Protein AF-A0A2I0LMP8-F1 (afdb_monomer_lite)

Sequence (421 aa):
MEKFPHLEALLFTAVLETCVEQLAILEHTMPVSYEGKTELSHTGSQELTENIETQKEPDMNSQELMSARQGSREIVTSTALKSSEHKQQLGKTEDLKSARHLSRRAVKHSALSVENLTKIQADRQYASDVITATMKKMQESGTFNSLTEANEREKAKKSKFHDVLIRDEELKTEIKALEKQLRDVKKETETELQNRDDTILCLKDQLREMKAKTNMEICYTKKNTDLQVHQTQKKCSNAEKVLENKIQELKNKIDKEIRVHVEIEHFLRQRYQKVEEKLEQWVDKYENDMDAKDEELHALNAAKTNNLEELKSLAKECQMFENTIISDRAEKDAKRRQVERDTLELKSALKVQSWWRGTMVRRYLGPYQALAKLRQRQLQLPTSGQDVGFASVKTQDDKRRANAIAYSETARVNARSEQKE

Structure (mmCIF, N/CA/C/O backbone):
data_AF-A0A2I0LMP8-F1
#
_entry.id   AF-A0A2I0LMP8-F1
#
loop_
_atom_site.group_PDB
_atom_site.id
_atom_site.type_symbol
_atom_site.label_atom_id
_atom_site.label_alt_id
_atom_site.label_comp_id
_atom_site.label_asym_id
_atom_site.label_entity_id
_atom_site.label_seq_id
_atom_site.pdbx_PDB_ins_code
_atom_site.Cartn_x
_atom_site.Cartn_y
_atom_site.Cartn_z
_atom_site.occupancy
_atom_site.B_iso_or_equiv
_atom_site.auth_seq_id
_atom_site.auth_comp_id
_atom_site.auth_asym_id
_atom_site.auth_atom_id
_atom_site.pdbx_PDB_model_num
ATOM 1 N N . MET A 1 1 ? -79.010 -34.969 103.151 1.00 54.84 1 MET A N 1
ATOM 2 C CA . MET A 1 1 ? -78.552 -34.225 104.340 1.00 54.84 1 MET A CA 1
ATOM 3 C C . MET A 1 1 ? -79.454 -34.585 105.499 1.00 54.84 1 MET A C 1
ATOM 5 O O . MET A 1 1 ? -80.647 -34.772 105.278 1.00 54.84 1 MET A O 1
ATOM 9 N N . GLU A 1 2 ? -78.872 -34.745 106.679 1.00 56.00 2 GLU A N 1
ATOM 10 C CA . GLU A 1 2 ? -79.587 -35.031 107.923 1.00 56.00 2 GLU A CA 1
ATOM 11 C C . GLU A 1 2 ? -80.460 -33.828 108.306 1.00 56.00 2 GLU A C 1
ATOM 13 O O . GLU A 1 2 ? -80.031 -32.681 108.180 1.00 56.00 2 GLU A O 1
ATOM 18 N N . LYS A 1 3 ? -81.713 -34.085 108.698 1.00 70.56 3 LYS A N 1
ATOM 19 C CA . LYS A 1 3 ? -82.612 -33.052 109.223 1.00 70.56 3 LYS A CA 1
ATOM 20 C C . LYS A 1 3 ? -82.247 -32.816 110.679 1.00 70.56 3 LYS A C 1
ATOM 22 O O . LYS A 1 3 ? -82.197 -33.782 111.441 1.00 70.56 3 LYS A O 1
ATOM 27 N N . PHE A 1 4 ? -82.038 -31.563 111.064 1.00 76.06 4 PHE A N 1
ATOM 28 C CA . PHE A 1 4 ? -81.802 -31.259 112.468 1.00 76.06 4 PHE A CA 1
ATOM 29 C C . PHE A 1 4 ? -83.076 -31.524 113.285 1.00 76.06 4 PHE A C 1
ATOM 31 O O . PHE A 1 4 ? -84.181 -31.210 112.823 1.00 76.06 4 PHE A O 1
ATOM 38 N N . PRO A 1 5 ? -82.963 -32.102 114.492 1.00 76.31 5 PRO A N 1
ATOM 39 C CA . PRO A 1 5 ? -84.082 -32.181 115.418 1.00 76.31 5 PRO A CA 1
ATOM 40 C C . PRO A 1 5 ? -84.606 -30.768 115.732 1.00 76.31 5 PRO A C 1
ATOM 42 O O . PRO A 1 5 ? -83.850 -29.801 115.789 1.00 76.31 5 PRO A O 1
ATOM 45 N N . HIS A 1 6 ? -85.921 -30.640 115.929 1.00 68.50 6 HIS A N 1
ATOM 46 C CA . HIS A 1 6 ? -86.624 -29.348 115.981 1.00 68.50 6 HIS A CA 1
ATOM 47 C C . HIS A 1 6 ? -86.045 -28.355 117.009 1.00 68.50 6 HIS A C 1
ATOM 49 O O . HIS A 1 6 ? -85.990 -27.155 116.752 1.00 68.50 6 HIS A O 1
ATOM 55 N N . LEU A 1 7 ? -85.556 -28.863 118.145 1.00 73.88 7 LEU A N 1
ATOM 56 C CA . LEU A 1 7 ? -84.921 -28.055 119.188 1.00 73.88 7 LEU A CA 1
ATOM 57 C C . LEU A 1 7 ? -83.578 -27.456 118.733 1.00 73.88 7 LEU A C 1
ATOM 59 O O . LEU A 1 7 ? -83.299 -26.292 119.001 1.00 73.88 7 LEU A O 1
ATOM 63 N N . GLU A 1 8 ? -82.766 -28.225 118.006 1.00 75.19 8 GLU A N 1
ATOM 64 C CA . GLU A 1 8 ? -81.497 -27.748 117.444 1.00 75.19 8 GLU A CA 1
ATOM 65 C C . GLU A 1 8 ? -81.738 -26.753 116.305 1.00 75.19 8 GLU A C 1
ATOM 67 O O . GLU A 1 8 ? -81.068 -25.726 116.234 1.00 75.19 8 GLU A O 1
ATOM 72 N N . ALA A 1 9 ? -82.751 -26.990 115.465 1.00 75.94 9 ALA A N 1
ATOM 73 C CA . ALA A 1 9 ? -83.143 -26.056 114.411 1.00 75.94 9 ALA A CA 1
ATOM 74 C C . ALA A 1 9 ? -83.564 -24.682 114.973 1.00 75.94 9 ALA A C 1
ATOM 76 O O . ALA A 1 9 ? -83.193 -23.653 114.407 1.00 75.94 9 ALA A O 1
ATOM 77 N N . LEU A 1 10 ? -84.279 -24.646 116.106 1.00 75.62 10 LEU A N 1
ATOM 78 C CA . LEU A 1 10 ? -84.648 -23.406 116.805 1.00 75.62 10 LEU A CA 1
ATOM 79 C C . LEU A 1 10 ? -83.431 -22.680 117.394 1.00 75.62 10 LEU A C 1
ATOM 81 O O . LEU A 1 10 ? -83.311 -21.467 117.234 1.00 75.62 10 LEU A O 1
ATOM 85 N N . LEU A 1 11 ? -82.503 -23.415 118.015 1.00 78.19 11 LEU A N 1
ATOM 86 C CA . LEU A 1 11 ? -81.261 -22.844 118.547 1.00 78.19 11 LEU A CA 1
ATOM 87 C C . LEU A 1 11 ? -80.398 -22.232 117.434 1.00 78.19 11 LEU A C 1
ATOM 89 O O . LEU A 1 11 ? -79.945 -21.097 117.562 1.00 78.19 11 LEU A O 1
ATOM 93 N N . PHE A 1 12 ? -80.217 -22.936 116.313 1.00 81.19 12 PHE A N 1
ATOM 94 C CA . PHE A 1 12 ? -79.481 -22.400 115.165 1.00 81.19 12 PHE A CA 1
ATOM 95 C C . PHE A 1 12 ? -80.200 -21.220 114.509 1.00 81.19 12 PHE A C 1
ATOM 97 O O . PHE A 1 12 ? -79.542 -20.287 114.059 1.00 81.19 12 PHE A O 1
ATOM 104 N N . THR A 1 13 ? -81.533 -21.219 114.489 1.00 81.06 13 THR A N 1
ATOM 105 C CA . THR A 1 13 ? -82.326 -20.091 113.982 1.00 81.06 13 THR A CA 1
ATOM 106 C C . THR A 1 13 ? -82.097 -18.830 114.812 1.00 81.06 13 THR A C 1
ATOM 108 O O . THR A 1 13 ? -81.826 -17.792 114.224 1.00 81.06 13 THR A O 1
ATOM 111 N N . ALA A 1 14 ? -82.117 -18.921 116.146 1.00 80.75 14 ALA A N 1
ATOM 112 C CA . ALA A 1 14 ? -81.856 -17.774 117.024 1.00 80.75 14 ALA A CA 1
ATOM 113 C C . ALA A 1 14 ? -80.439 -17.198 116.828 1.00 80.75 14 ALA A C 1
ATOM 115 O O . ALA A 1 14 ? -80.229 -15.984 116.856 1.00 80.75 14 ALA A O 1
ATOM 116 N N . VAL A 1 15 ? -79.454 -18.066 116.571 1.00 83.75 15 VAL A N 1
ATOM 117 C CA . VAL A 1 15 ? -78.088 -17.639 116.232 1.00 83.75 15 VAL A CA 1
ATOM 118 C C . VAL A 1 15 ? -78.047 -16.947 114.866 1.00 83.75 15 VAL A C 1
ATOM 120 O O . VAL A 1 15 ? -77.429 -15.893 114.741 1.00 83.75 15 VAL A O 1
ATOM 123 N N . LEU A 1 16 ? -78.718 -17.494 113.847 1.00 84.00 16 LEU A N 1
ATOM 124 C CA . LEU A 1 16 ? -78.787 -16.881 112.514 1.00 84.00 16 LEU A CA 1
ATOM 125 C C . LEU A 1 16 ? -79.532 -15.539 112.536 1.00 84.00 16 LEU A C 1
ATOM 127 O O . LEU A 1 16 ? -79.099 -14.611 111.863 1.00 84.00 16 LEU A O 1
ATOM 131 N N . GLU A 1 17 ? -80.589 -15.418 113.337 1.00 83.19 17 GLU A N 1
ATOM 132 C CA . GLU A 1 17 ? -81.332 -14.177 113.581 1.00 83.19 17 GLU A CA 1
ATOM 133 C C . GLU A 1 17 ? -80.418 -13.110 114.193 1.00 83.19 17 GLU A C 1
ATOM 135 O O . GLU A 1 17 ? -80.278 -12.025 113.631 1.00 83.19 17 GLU A O 1
ATOM 140 N N . THR A 1 18 ? -79.650 -13.477 115.226 1.00 83.31 18 THR A N 1
ATOM 141 C CA . THR A 1 18 ? -78.617 -12.603 115.810 1.00 83.31 18 THR A CA 1
ATOM 142 C C . THR A 1 18 ? -77.574 -12.176 114.762 1.00 83.31 18 THR A C 1
ATOM 144 O O . THR A 1 18 ? -77.128 -11.030 114.756 1.00 83.31 18 THR A O 1
ATOM 147 N N . CYS A 1 19 ? -77.178 -13.061 113.837 1.00 82.81 19 CYS A N 1
ATOM 148 C CA . CYS A 1 19 ? -76.243 -12.718 112.757 1.00 82.81 19 CYS A CA 1
ATOM 149 C C . CYS A 1 19 ? -76.843 -11.750 111.722 1.00 82.81 19 CYS A C 1
ATOM 151 O O . CYS A 1 19 ? -76.132 -10.862 111.250 1.00 82.81 19 CYS A O 1
ATOM 153 N N . VAL A 1 20 ? -78.125 -11.892 111.364 1.00 83.81 20 VAL A N 1
ATOM 154 C CA . VAL A 1 20 ? -78.822 -10.942 110.474 1.00 83.81 20 VAL A CA 1
ATOM 155 C C . VAL A 1 20 ? -78.945 -9.579 111.148 1.00 83.81 20 VAL A C 1
ATOM 157 O O . VAL A 1 20 ? -78.647 -8.563 110.521 1.00 83.81 20 VAL A O 1
ATOM 160 N N . GLU A 1 21 ? -79.296 -9.548 112.433 1.00 81.50 21 GLU A N 1
ATOM 161 C CA . GLU A 1 21 ? -79.356 -8.321 113.231 1.00 81.50 21 GLU A CA 1
ATOM 162 C C . GLU A 1 21 ? -77.989 -7.631 113.307 1.00 81.50 21 GLU A C 1
ATOM 164 O O . GLU A 1 21 ? -77.880 -6.427 113.079 1.00 81.50 21 GLU A O 1
ATOM 169 N N . GLN A 1 22 ? -76.914 -8.389 113.532 1.00 81.75 22 GLN A N 1
ATOM 170 C CA . GLN A 1 22 ? -75.547 -7.861 113.518 1.00 81.75 22 GLN A CA 1
ATOM 171 C C . GLN A 1 22 ? -75.132 -7.324 112.141 1.00 81.75 22 GLN A C 1
ATOM 173 O O . GLN A 1 22 ? -74.477 -6.283 112.062 1.00 81.75 22 GLN A O 1
ATOM 178 N N . LEU A 1 23 ? -75.536 -7.975 111.046 1.00 82.12 23 LEU A N 1
ATOM 179 C CA . LEU A 1 23 ? -75.308 -7.461 109.693 1.00 82.12 23 LEU A CA 1
ATOM 180 C C . LEU A 1 23 ? -76.135 -6.199 109.410 1.00 82.12 23 LEU A C 1
ATOM 182 O O . LEU A 1 23 ? -75.635 -5.301 108.731 1.00 82.12 23 LEU A O 1
ATOM 186 N N . ALA A 1 24 ? -77.353 -6.084 109.945 1.00 79.44 24 ALA A N 1
ATOM 187 C CA . ALA A 1 24 ? -78.197 -4.886 109.861 1.00 79.44 24 ALA A CA 1
ATOM 188 C C . ALA A 1 24 ? -77.627 -3.706 110.670 1.00 79.44 24 ALA A C 1
ATOM 190 O O . ALA A 1 24 ? -77.682 -2.555 110.227 1.00 79.44 24 ALA A O 1
ATOM 191 N N . ILE A 1 25 ? -76.990 -3.989 111.809 1.00 80.06 25 ILE A N 1
ATOM 192 C CA . ILE A 1 25 ? -76.208 -3.003 112.569 1.00 80.06 25 ILE A CA 1
ATOM 193 C C . ILE A 1 25 ? -74.981 -2.559 111.760 1.00 80.06 25 ILE A C 1
ATOM 195 O O . ILE A 1 25 ? -74.660 -1.369 111.737 1.00 80.06 25 ILE A O 1
ATOM 199 N N . LEU A 1 26 ? -74.315 -3.481 111.054 1.00 76.56 26 LEU A N 1
ATOM 200 C CA . LEU A 1 26 ? -73.183 -3.157 110.178 1.00 76.56 26 LEU A CA 1
ATOM 201 C C . LEU A 1 26 ? -73.588 -2.221 109.022 1.00 76.56 26 LEU A C 1
ATOM 203 O O . LEU A 1 26 ? -72.817 -1.350 108.637 1.00 76.56 26 LEU A O 1
ATOM 207 N N . GLU A 1 27 ? -74.815 -2.341 108.514 1.00 76.19 27 GLU A N 1
ATOM 208 C CA . GLU A 1 27 ? -75.399 -1.410 107.531 1.00 76.19 27 GLU A CA 1
ATOM 209 C C . GLU A 1 27 ? -75.694 -0.025 108.108 1.00 76.19 27 GLU A C 1
ATOM 211 O O . GLU A 1 27 ? -75.488 0.965 107.419 1.00 76.19 27 GLU A O 1
ATOM 216 N N . HIS A 1 28 ? -76.105 0.065 109.375 1.00 70.75 28 HIS A N 1
ATOM 217 C CA . HIS A 1 28 ? -76.314 1.352 110.050 1.00 70.75 28 HIS A CA 1
ATOM 218 C C . HIS A 1 28 ? -75.008 2.034 110.481 1.00 70.75 28 HIS A C 1
ATOM 22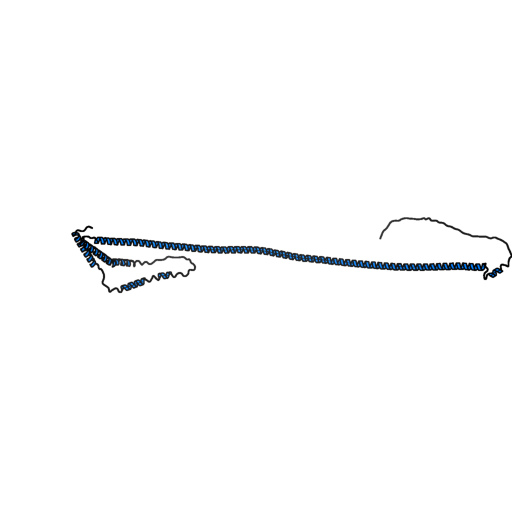0 O O . HIS A 1 28 ? -74.979 3.247 110.681 1.00 70.75 28 HIS A O 1
ATOM 226 N N . THR A 1 29 ? -73.929 1.267 110.655 1.00 66.31 29 THR A N 1
ATOM 227 C CA . THR A 1 29 ? -72.618 1.776 111.090 1.00 66.31 29 THR A CA 1
ATOM 228 C C . THR A 1 29 ? -71.645 2.024 109.935 1.00 66.31 29 THR A C 1
ATOM 230 O O . THR A 1 29 ? -70.679 2.767 110.118 1.00 66.31 29 THR A O 1
ATOM 233 N N . MET A 1 30 ? -71.896 1.481 108.738 1.00 63.59 30 MET A N 1
ATOM 234 C CA . MET A 1 30 ? -71.183 1.873 107.520 1.00 63.59 30 MET A CA 1
ATOM 235 C C . MET A 1 30 ? -71.881 3.054 106.827 1.00 63.59 30 MET A C 1
ATOM 237 O O . MET A 1 30 ? -73.067 2.969 106.521 1.00 63.59 30 MET A O 1
ATOM 241 N N . PRO A 1 31 ? -71.167 4.143 106.493 1.00 56.53 31 PRO A N 1
ATOM 242 C CA . PRO A 1 31 ? -71.737 5.210 105.687 1.00 56.53 31 PRO A CA 1
ATOM 243 C C . PRO A 1 31 ? -71.832 4.748 104.228 1.00 56.53 31 PRO A C 1
ATOM 245 O O . PRO A 1 31 ? -70.848 4.772 103.485 1.00 56.53 31 PRO A O 1
ATOM 248 N N . VAL A 1 32 ? -73.026 4.338 103.804 1.00 50.97 32 VAL A N 1
ATOM 249 C CA . VAL A 1 32 ? -73.389 4.343 102.387 1.00 50.97 32 VAL A CA 1
ATOM 250 C C . VAL A 1 32 ? -73.872 5.757 102.073 1.00 50.97 32 VAL A C 1
ATOM 252 O O . VAL A 1 32 ? -74.892 6.206 102.581 1.00 50.97 32 VAL A O 1
ATOM 255 N N . SER A 1 33 ? -73.074 6.441 101.256 1.00 49.16 33 SER A N 1
ATOM 256 C CA . SER A 1 33 ? -73.317 7.760 100.665 1.00 49.16 33 SER A CA 1
ATOM 257 C C . SER A 1 33 ? -73.037 8.977 101.556 1.00 49.16 33 SER A C 1
ATOM 259 O O . SER A 1 33 ? -73.8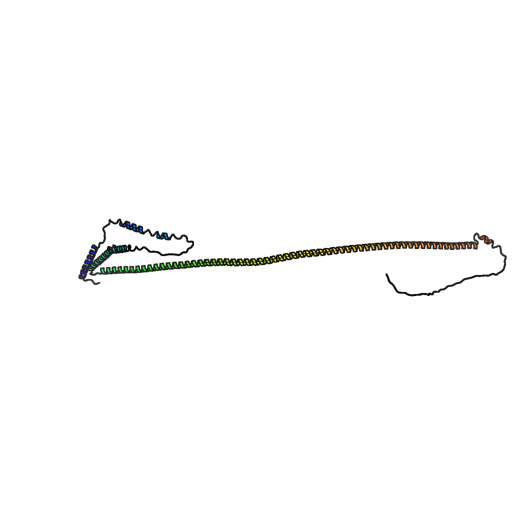25 9.399 102.397 1.00 49.16 33 SER A O 1
ATOM 261 N N . TYR A 1 34 ? -71.924 9.647 101.240 1.00 42.91 34 TYR A N 1
ATOM 262 C CA . TYR A 1 34 ? -71.806 11.102 101.334 1.00 42.91 34 TYR A CA 1
ATOM 263 C C . TYR A 1 34 ? -72.811 11.712 100.335 1.00 42.91 34 TYR A C 1
ATOM 265 O O . TYR A 1 34 ? -72.451 12.132 99.241 1.00 42.91 34 TYR A O 1
ATOM 273 N N . GLU A 1 35 ? -74.095 11.692 100.675 1.00 46.72 35 GLU A N 1
ATOM 274 C CA . GLU A 1 35 ? -75.149 12.384 99.937 1.00 46.72 35 GLU A CA 1
ATOM 275 C C . GLU A 1 35 ? -75.460 13.670 100.700 1.00 46.72 35 GLU A C 1
ATOM 277 O O . GLU A 1 35 ? -76.288 13.712 101.604 1.00 46.72 35 GLU A O 1
ATOM 282 N N . GLY A 1 36 ? -74.673 14.711 100.426 1.00 39.25 36 GLY A N 1
ATOM 283 C CA . GLY A 1 36 ? -74.810 15.978 101.138 1.00 39.25 36 GLY A CA 1
ATOM 284 C C . GLY A 1 36 ? -73.624 16.914 100.975 1.00 39.25 36 GLY A C 1
ATOM 285 O O . GLY A 1 36 ? -72.878 17.116 101.930 1.00 39.25 36 GLY A O 1
ATOM 286 N N . LYS A 1 37 ? -73.459 17.463 99.763 1.00 34.41 37 LYS A N 1
ATOM 287 C CA . LYS A 1 37 ? -73.050 18.855 99.464 1.00 34.41 37 LYS A CA 1
ATOM 288 C C . LYS A 1 37 ? -72.809 19.020 97.959 1.00 34.41 37 LYS A C 1
ATOM 290 O O . LYS A 1 37 ? -71.690 19.174 97.481 1.00 34.41 37 LYS A O 1
ATOM 295 N N . THR A 1 38 ? -73.904 19.018 97.211 1.00 41.00 38 THR A N 1
ATOM 296 C CA . THR A 1 38 ? -74.061 19.950 96.088 1.00 41.00 38 THR A CA 1
ATOM 297 C C . THR A 1 38 ? -73.913 21.362 96.674 1.00 41.00 38 THR A C 1
ATOM 299 O O . THR A 1 38 ? -74.439 21.580 97.761 1.00 41.00 38 THR A O 1
ATOM 302 N N . GLU A 1 39 ? -73.198 22.274 96.000 1.00 37.22 39 GLU A N 1
ATOM 303 C CA . GLU A 1 39 ? -72.828 23.650 96.431 1.00 37.22 39 GLU A CA 1
ATOM 304 C C . GLU A 1 39 ? -71.387 23.839 96.980 1.00 37.22 39 GLU A C 1
ATOM 306 O O . GLU A 1 39 ? -71.210 24.547 97.964 1.00 37.22 39 GLU A O 1
ATOM 311 N N . LEU A 1 40 ? -70.338 23.244 96.371 1.00 42.78 40 LEU A N 1
ATOM 312 C CA . LEU A 1 40 ? -68.983 23.858 96.307 1.00 42.78 40 LEU A CA 1
ATOM 313 C C . LEU A 1 40 ? -68.001 23.122 95.355 1.00 42.78 40 LEU A C 1
ATOM 315 O O . LEU A 1 40 ? -66.960 22.630 95.784 1.00 42.78 40 LEU A O 1
ATOM 319 N N . SER A 1 41 ? -68.284 23.004 94.054 1.00 38.66 41 SER A N 1
ATOM 320 C CA . SER A 1 41 ? -67.293 22.439 93.105 1.00 38.66 41 SER A CA 1
ATOM 321 C C . SER A 1 41 ? -67.390 22.976 91.675 1.00 38.66 41 SER A C 1
ATOM 323 O O . SER A 1 41 ? -67.046 22.285 90.720 1.00 38.66 41 SER A O 1
ATOM 325 N N . HIS A 1 42 ? -67.773 24.245 91.507 1.00 45.81 42 HIS A N 1
ATOM 326 C CA . HIS A 1 42 ? -67.700 24.903 90.196 1.00 45.81 42 HIS A CA 1
ATOM 327 C C . HIS A 1 42 ? -66.293 25.435 89.839 1.00 45.81 42 HIS A C 1
ATOM 329 O O . HIS A 1 42 ? -66.111 25.994 88.763 1.00 45.81 42 HIS A O 1
ATOM 335 N N . THR A 1 43 ? -65.288 25.229 90.702 1.00 46.28 43 THR A N 1
ATOM 336 C CA . THR A 1 43 ? -63.900 25.692 90.481 1.00 46.28 43 THR A CA 1
ATOM 337 C C . THR A 1 43 ? -62.929 24.556 90.128 1.00 46.28 43 THR A C 1
ATOM 339 O O . THR A 1 43 ? -61.992 24.771 89.373 1.00 46.28 43 THR A O 1
ATOM 342 N N . GLY A 1 44 ? -63.166 23.320 90.587 1.00 43.47 44 GLY A N 1
ATOM 343 C CA . GLY A 1 44 ? -62.241 22.195 90.349 1.00 43.47 44 GLY A CA 1
ATOM 344 C C . GLY A 1 44 ? -62.371 21.522 88.976 1.00 43.47 44 GLY A C 1
ATOM 345 O O . GLY A 1 44 ? -61.428 20.895 88.501 1.00 43.47 44 GLY A O 1
ATOM 346 N N . SER A 1 45 ? -63.522 21.658 88.315 1.00 46.50 45 SER A N 1
ATOM 347 C CA . SER A 1 45 ? -63.754 21.057 86.994 1.00 46.50 45 SER A CA 1
ATOM 348 C C . SER A 1 45 ? -63.087 21.848 85.866 1.00 46.50 45 SER A C 1
ATOM 350 O O . SER A 1 45 ? -62.727 21.254 84.856 1.00 46.50 45 SER A O 1
ATOM 352 N N . GLN A 1 46 ? -62.875 23.157 86.053 1.00 48.47 46 GLN A N 1
ATOM 353 C CA . GLN A 1 46 ? -62.275 24.038 85.046 1.00 48.47 46 GLN A CA 1
ATOM 354 C C . GLN A 1 46 ? -60.754 23.832 84.936 1.00 48.47 46 GLN A C 1
ATOM 356 O O . GLN A 1 46 ? -60.233 23.741 83.826 1.00 48.47 46 GLN A O 1
ATOM 361 N N . GLU A 1 47 ? -60.064 23.610 86.062 1.00 46.38 47 GLU A N 1
ATOM 362 C CA . GLU A 1 47 ? -58.624 23.301 86.083 1.00 46.38 47 GLU A CA 1
ATOM 363 C C . GLU A 1 47 ? -58.301 21.888 85.555 1.00 46.38 47 GLU A C 1
ATOM 365 O O . GLU A 1 47 ? -57.214 21.651 85.028 1.00 46.38 47 GLU A O 1
ATOM 370 N N . LEU A 1 48 ? -59.230 20.927 85.653 1.00 50.50 48 LEU A N 1
ATOM 371 C CA . LEU A 1 48 ? -59.021 19.575 85.118 1.00 50.50 48 LEU A CA 1
ATOM 372 C C . LEU A 1 48 ? -59.156 19.535 83.587 1.00 50.50 48 LEU A C 1
ATOM 374 O O . LEU A 1 48 ? -58.397 18.822 82.934 1.00 50.50 48 LEU A O 1
ATOM 378 N N . THR A 1 49 ? -60.061 20.327 83.004 1.00 51.38 49 THR A N 1
ATOM 379 C CA . THR A 1 49 ? -60.144 20.509 81.544 1.00 51.38 49 THR A CA 1
ATOM 380 C C . THR A 1 49 ? -58.935 21.260 80.979 1.00 51.38 49 THR A C 1
ATOM 382 O O . THR A 1 49 ? -58.409 20.852 79.948 1.00 51.38 49 THR A O 1
ATOM 385 N N . GLU A 1 50 ? -58.413 22.267 81.686 1.00 48.19 50 GLU A N 1
ATOM 386 C CA . GLU A 1 50 ? -57.242 23.052 81.251 1.00 48.19 50 GLU A CA 1
ATOM 387 C C . GLU A 1 50 ? -55.924 22.241 81.311 1.00 48.19 50 GLU A C 1
ATOM 389 O O . GLU A 1 50 ? -55.038 22.390 80.465 1.00 48.19 50 GLU A O 1
ATOM 394 N N . ASN A 1 51 ? -55.824 21.281 82.240 1.00 47.62 51 ASN A N 1
ATOM 395 C CA . ASN A 1 51 ? -54.700 20.335 82.315 1.00 47.62 51 ASN A CA 1
ATOM 396 C C . ASN A 1 51 ? -54.769 19.192 81.279 1.00 47.62 51 ASN A C 1
ATOM 398 O O . ASN A 1 51 ? -53.740 18.604 80.948 1.00 47.62 51 ASN A O 1
ATOM 402 N N . ILE A 1 52 ? -55.954 18.867 80.750 1.00 52.69 52 ILE A N 1
ATOM 403 C CA . ILE A 1 52 ? -56.111 17.878 79.666 1.00 52.69 52 ILE A CA 1
ATOM 404 C C . ILE A 1 52 ? -55.834 18.525 78.295 1.00 52.69 52 ILE A C 1
ATOM 406 O O . ILE A 1 52 ? -55.277 17.867 77.414 1.00 52.69 52 ILE A O 1
ATOM 410 N N . GLU A 1 53 ? -56.156 19.813 78.124 1.00 45.75 53 GLU A N 1
ATOM 411 C CA . GLU A 1 53 ? -55.858 20.594 76.912 1.00 45.75 53 GLU A CA 1
ATOM 412 C C . GLU A 1 53 ? -54.340 20.828 76.747 1.00 45.75 53 GLU A C 1
ATOM 414 O O . GLU A 1 53 ? -53.785 20.613 75.670 1.00 45.75 53 GLU A O 1
ATOM 419 N N . THR A 1 54 ? -53.626 21.137 77.837 1.00 50.50 54 THR A N 1
ATOM 420 C CA . THR A 1 54 ? -52.164 21.366 77.833 1.00 50.50 54 THR A CA 1
ATOM 421 C C . THR A 1 54 ? -51.313 20.096 77.681 1.00 50.50 54 THR A C 1
ATOM 423 O O . THR A 1 54 ? -50.099 20.189 77.490 1.00 50.50 54 THR A O 1
ATOM 426 N N . GLN A 1 55 ? -51.917 18.900 77.700 1.00 44.56 55 GLN A N 1
ATOM 427 C CA . GLN A 1 55 ? -51.209 17.626 77.503 1.00 44.56 55 GLN A CA 1
ATOM 428 C C . GLN A 1 55 ? -51.366 17.038 76.086 1.00 44.56 55 GLN A C 1
ATOM 430 O O . GLN A 1 55 ? -50.716 16.041 75.768 1.00 44.56 55 GLN A O 1
ATOM 435 N N . LYS A 1 56 ? -52.173 17.654 75.209 1.00 46.44 56 LYS A N 1
ATOM 436 C CA . LYS A 1 56 ? -52.323 17.240 73.800 1.00 46.44 56 LYS A CA 1
ATOM 437 C C . LYS A 1 56 ? -51.374 17.943 72.818 1.00 46.44 56 LYS A C 1
ATOM 439 O O . LYS A 1 56 ? -51.362 17.575 71.647 1.00 46.44 56 LYS A O 1
ATOM 444 N N . GLU A 1 57 ? -50.562 18.905 73.263 1.00 45.59 57 GLU A N 1
ATOM 445 C CA . GLU A 1 57 ? -49.817 19.796 72.356 1.00 45.59 57 GLU A CA 1
ATOM 446 C C . GLU A 1 57 ? -48.326 19.502 72.029 1.00 45.59 57 GLU A C 1
ATOM 448 O O . GLU A 1 57 ? -47.744 20.314 71.311 1.00 45.59 57 GLU A O 1
ATOM 453 N N . PRO A 1 58 ? -47.663 18.380 72.408 1.00 49.28 58 PRO A N 1
ATOM 454 C CA . PRO A 1 58 ? -46.320 18.098 71.873 1.00 49.28 58 PRO A CA 1
ATOM 455 C C . PRO A 1 58 ? -46.221 16.956 70.842 1.00 49.28 58 PRO A C 1
ATOM 457 O O . PRO A 1 58 ? -45.122 16.716 70.340 1.00 49.28 58 PRO A O 1
ATOM 460 N N . ASP A 1 59 ? -47.307 16.273 70.460 1.00 40.09 59 ASP A N 1
ATOM 461 C CA . ASP A 1 59 ? -47.191 15.120 69.539 1.00 40.09 59 ASP A CA 1
ATOM 462 C C . ASP A 1 59 ? -47.193 15.481 68.042 1.00 40.09 59 ASP A C 1
ATOM 464 O O . ASP A 1 59 ? -46.746 14.681 67.223 1.00 40.09 59 ASP A O 1
ATOM 468 N N . MET A 1 60 ? -47.571 16.707 67.661 1.00 45.62 60 MET A N 1
ATOM 469 C CA . MET A 1 60 ? -47.499 17.149 66.256 1.00 45.62 60 MET A CA 1
ATOM 470 C C . MET A 1 60 ? -46.118 17.688 65.837 1.00 45.62 60 MET A C 1
ATOM 472 O O . MET A 1 60 ? -45.763 17.599 64.665 1.00 45.62 60 MET A O 1
ATOM 476 N N . ASN A 1 61 ? -45.285 18.155 66.775 1.00 49.12 61 ASN A N 1
ATOM 477 C CA . ASN A 1 61 ? -43.966 18.735 66.458 1.00 49.12 61 ASN A CA 1
ATOM 478 C C . ASN A 1 61 ? -42.810 17.717 66.405 1.00 49.12 61 ASN A C 1
ATOM 480 O O . ASN A 1 61 ? -41.710 18.050 65.965 1.00 49.12 61 ASN A O 1
ATOM 484 N N . SER A 1 62 ? -43.044 16.465 66.807 1.00 44.19 62 SER A N 1
ATOM 485 C CA . SER A 1 62 ? -42.023 15.402 66.770 1.00 44.19 62 SER A CA 1
ATOM 486 C C . SER A 1 62 ? -41.996 14.639 65.438 1.00 44.19 62 SER A C 1
ATOM 488 O O . SER A 1 62 ? -41.019 13.955 65.135 1.00 44.19 62 SER A O 1
ATOM 490 N N . GLN A 1 63 ? -43.051 14.767 64.625 1.00 43.59 63 GLN A N 1
ATOM 491 C CA . GLN A 1 63 ? -43.169 14.110 63.320 1.00 43.59 63 GLN A CA 1
ATOM 492 C C . GLN A 1 63 ? -42.727 15.017 62.154 1.00 43.59 63 GLN A C 1
ATOM 494 O O . GLN A 1 63 ? -42.295 14.518 61.114 1.00 43.59 63 GLN A O 1
ATOM 499 N N . GLU A 1 64 ? -42.743 16.342 62.336 1.00 41.97 64 GLU A N 1
ATOM 500 C CA . GLU A 1 64 ? -42.422 17.310 61.276 1.00 41.97 64 GLU A CA 1
ATOM 501 C C . GLU A 1 64 ? -40.913 17.616 61.143 1.00 41.97 64 GLU A C 1
ATOM 503 O O . GLU A 1 64 ? -40.440 17.954 60.059 1.00 41.97 64 GLU A O 1
ATOM 508 N N . LEU A 1 65 ? -40.101 17.373 62.182 1.00 42.84 65 LEU A N 1
ATOM 509 C CA . LEU A 1 65 ? -38.638 17.557 62.116 1.00 42.84 65 LEU A CA 1
ATOM 510 C C . LEU A 1 65 ? -37.865 16.383 61.488 1.00 42.84 65 LEU A C 1
ATOM 512 O O . LEU A 1 65 ? -36.670 16.515 61.222 1.00 42.84 65 LEU A O 1
ATOM 516 N N . MET A 1 66 ? -38.527 15.261 61.191 1.00 40.72 66 MET A N 1
ATOM 517 C CA . MET A 1 66 ? -37.903 14.115 60.509 1.00 40.72 66 MET A CA 1
ATOM 518 C C . MET A 1 66 ? -38.157 14.086 58.992 1.00 40.72 66 MET A C 1
ATOM 520 O O . MET A 1 66 ? -37.516 13.304 58.296 1.00 40.72 66 MET A O 1
ATOM 524 N N . SER A 1 67 ? -39.021 14.960 58.455 1.00 49.34 67 SER A N 1
ATOM 525 C CA . SER A 1 67 ? -39.295 15.042 57.004 1.00 49.34 67 SER A CA 1
ATOM 526 C C . SER A 1 67 ? -38.561 16.178 56.277 1.00 49.34 67 SER A C 1
ATOM 528 O O . SER A 1 67 ? -38.666 16.299 55.059 1.00 49.34 67 SER A O 1
ATOM 530 N N . ALA A 1 68 ? -37.744 16.969 56.975 1.00 43.56 68 ALA A N 1
ATOM 531 C CA . ALA A 1 68 ? -36.956 18.052 56.383 1.00 43.56 68 ALA A CA 1
ATOM 532 C C . ALA A 1 68 ? -35.451 17.729 56.335 1.00 43.56 68 ALA A C 1
ATOM 534 O O . ALA A 1 68 ? -34.620 18.518 56.782 1.00 43.56 68 ALA A O 1
ATOM 535 N N . ARG A 1 69 ? -35.064 16.567 55.789 1.00 44.72 69 ARG A N 1
ATOM 536 C CA . ARG A 1 69 ? -33.668 16.338 55.369 1.00 44.72 69 ARG A CA 1
ATOM 537 C C . ARG A 1 69 ? -33.522 15.271 54.284 1.00 44.72 69 ARG A C 1
ATOM 539 O O . ARG A 1 69 ? -32.840 14.272 54.475 1.00 44.72 69 ARG A O 1
ATOM 546 N N . GLN A 1 70 ? -34.097 15.514 53.109 1.00 42.94 70 GLN A N 1
ATOM 547 C CA . GLN A 1 70 ? -33.678 14.800 51.899 1.00 42.94 70 GLN A CA 1
ATOM 548 C C . GLN A 1 70 ? -33.770 15.691 50.660 1.00 42.94 70 GLN A C 1
ATOM 550 O O . GLN A 1 70 ? -34.512 15.442 49.719 1.00 42.94 70 GLN A O 1
ATOM 555 N N . GLY A 1 71 ? -32.976 16.758 50.680 1.00 40.97 71 GLY A N 1
ATOM 556 C CA . GLY A 1 71 ? -32.573 17.487 49.489 1.00 40.97 71 GLY A CA 1
ATOM 557 C C . GLY A 1 71 ? -31.051 17.497 49.421 1.00 40.97 71 GLY A C 1
ATOM 558 O O . GLY A 1 71 ? -30.403 17.998 50.334 1.00 40.97 71 GLY A O 1
ATOM 559 N N . SER A 1 72 ? -30.513 16.965 48.325 1.00 36.09 72 SER A N 1
ATOM 560 C CA . SER A 1 72 ? -29.116 17.066 47.888 1.00 36.09 72 SER A CA 1
ATOM 561 C C . SER A 1 72 ? -28.068 16.218 48.629 1.00 36.09 72 SER A C 1
ATOM 563 O O . SER A 1 72 ? -27.631 16.517 49.739 1.00 36.09 72 SER A O 1
ATOM 565 N N . ARG A 1 73 ? -27.579 15.182 47.936 1.00 33.81 73 ARG A N 1
ATOM 566 C CA . ARG A 1 73 ? -26.242 14.622 48.151 1.00 33.81 73 ARG A CA 1
ATOM 567 C C . ARG A 1 73 ? -25.537 14.537 46.802 1.00 33.81 73 ARG A C 1
ATOM 569 O O . ARG A 1 73 ? -25.753 13.584 46.063 1.00 33.81 73 ARG A O 1
ATOM 576 N N . GLU A 1 74 ? -24.644 15.485 46.545 1.00 30.73 74 GLU A N 1
ATOM 577 C CA . GLU A 1 74 ? -23.494 15.271 45.673 1.00 30.73 74 GLU A CA 1
ATOM 578 C C . GLU A 1 74 ? -22.220 15.864 46.307 1.00 30.73 74 GLU A C 1
ATOM 580 O O . GLU A 1 74 ? -22.117 17.060 46.545 1.00 30.73 74 GLU A O 1
ATOM 585 N N . ILE A 1 75 ? -21.293 14.934 46.575 1.00 31.19 75 ILE A N 1
ATOM 586 C CA . ILE A 1 75 ? -19.820 14.980 46.558 1.00 31.19 75 ILE A CA 1
ATOM 587 C C . ILE A 1 75 ? -19.017 15.913 47.511 1.00 31.19 75 ILE A C 1
ATOM 589 O O . ILE A 1 75 ? -19.184 17.121 47.565 1.00 31.19 75 ILE A O 1
ATOM 593 N N . VAL A 1 76 ? -17.992 15.274 48.111 1.00 30.03 76 VAL A N 1
ATOM 594 C CA . VAL A 1 76 ? -16.612 15.750 48.395 1.00 30.03 76 VAL A CA 1
ATOM 595 C C . VAL A 1 76 ? -16.220 15.976 49.876 1.00 30.03 76 VAL A C 1
ATOM 597 O O . VAL A 1 76 ? -16.542 16.977 50.498 1.00 30.03 76 VAL A O 1
ATOM 600 N N . THR A 1 77 ? -15.443 14.993 50.365 1.00 27.16 77 THR A N 1
ATOM 601 C CA . THR A 1 77 ? -14.289 14.996 51.306 1.00 27.16 77 THR A CA 1
ATOM 602 C C . THR A 1 77 ? -14.296 15.801 52.610 1.00 27.16 77 THR A C 1
ATOM 604 O O . THR A 1 77 ? -14.353 17.026 52.597 1.00 27.16 77 THR A O 1
ATOM 607 N N . SER A 1 78 ? -13.937 15.122 53.709 1.00 33.66 78 SER A N 1
ATOM 608 C CA . SER A 1 78 ? -12.624 15.224 54.406 1.00 33.66 78 SER A CA 1
ATOM 609 C C . SER A 1 78 ? -12.753 14.629 55.823 1.00 33.66 78 SER A C 1
ATOM 611 O O . SER A 1 78 ? -13.745 14.884 56.491 1.00 33.66 78 SER A O 1
ATOM 613 N N . THR A 1 79 ? -11.950 13.648 56.253 1.00 30.83 79 THR A N 1
ATOM 614 C CA . THR A 1 79 ? -10.635 13.764 56.938 1.00 30.83 79 THR A CA 1
ATOM 615 C C . THR A 1 79 ? -10.563 14.700 58.158 1.00 30.83 79 THR A C 1
ATOM 617 O O . THR A 1 79 ? -11.002 15.838 58.089 1.00 30.83 79 THR A O 1
ATOM 620 N N . ALA A 1 80 ? -9.848 14.204 59.187 1.00 28.56 80 ALA A N 1
ATOM 621 C CA . ALA A 1 80 ? -9.399 14.807 60.462 1.00 28.56 80 ALA A CA 1
ATOM 622 C C . ALA A 1 80 ? -10.359 14.607 61.665 1.00 28.56 80 ALA A C 1
ATOM 624 O O . ALA A 1 80 ? -11.493 15.054 61.621 1.00 28.56 80 ALA A O 1
ATOM 625 N N . LEU A 1 81 ? -10.074 13.805 62.706 1.00 31.69 81 LEU A N 1
ATOM 626 C CA . LEU A 1 81 ? -8.926 13.667 63.634 1.00 31.69 81 LEU A CA 1
ATOM 627 C C . LEU A 1 81 ? -8.988 14.652 64.829 1.00 31.69 81 LEU A C 1
ATOM 629 O O . LEU A 1 81 ? -8.874 15.853 64.620 1.00 31.69 81 LEU A O 1
ATOM 633 N N . LYS A 1 82 ? -8.989 14.073 66.055 1.00 35.38 82 LYS A N 1
ATOM 634 C CA . LYS A 1 82 ? -8.721 14.658 67.403 1.00 35.38 82 LYS A CA 1
ATOM 635 C C . LYS A 1 82 ? -9.824 15.587 67.961 1.00 35.38 82 LYS A C 1
ATOM 637 O O . LYS A 1 82 ? -10.490 16.258 67.198 1.00 35.38 82 LYS A O 1
ATOM 642 N N . SER A 1 83 ? -10.107 15.696 69.264 1.00 30.53 83 SER A N 1
ATOM 643 C CA . SER A 1 83 ? -9.491 15.215 70.513 1.00 30.53 83 SER A CA 1
ATOM 644 C C . SER A 1 83 ? -10.389 15.576 71.716 1.00 30.53 83 SER A C 1
ATOM 646 O O . SER A 1 83 ? -11.228 16.462 71.613 1.00 30.53 83 SER A O 1
ATOM 648 N N . SER A 1 84 ? -10.064 14.957 72.856 1.00 28.94 84 SER A N 1
ATOM 649 C CA . SER A 1 84 ? -10.126 15.459 74.243 1.00 28.94 84 SER A CA 1
ATOM 650 C C . SER A 1 84 ? -11.454 15.543 75.010 1.00 28.94 84 SER A C 1
ATOM 652 O O . SER A 1 84 ? -12.338 16.349 74.741 1.00 28.94 84 SER A O 1
ATOM 654 N N . GLU A 1 85 ? -11.444 14.754 76.083 1.00 31.28 85 GLU A N 1
ATOM 655 C CA . GLU A 1 85 ? -12.084 14.893 77.391 1.00 31.28 85 GLU A CA 1
ATOM 656 C C . GLU A 1 85 ? -12.215 16.338 77.911 1.00 31.28 85 GLU A C 1
ATOM 658 O O . GLU A 1 85 ? -11.235 17.079 77.875 1.00 31.28 85 GLU A O 1
ATOM 663 N N . HIS A 1 86 ? -13.339 16.669 78.568 1.00 33.00 86 HIS A N 1
ATOM 664 C CA . HIS A 1 86 ? -13.350 17.114 79.976 1.00 33.00 86 HIS A CA 1
ATOM 665 C C . HIS A 1 86 ? -14.763 17.372 80.549 1.00 33.00 86 HIS A C 1
ATOM 667 O O . HIS A 1 86 ? -15.559 18.088 79.957 1.00 33.00 86 HIS A O 1
ATOM 673 N N . LYS A 1 87 ? -14.944 16.867 81.784 1.00 32.66 87 LYS A N 1
ATOM 674 C CA . LYS A 1 87 ? -15.753 17.354 82.932 1.00 32.66 87 LYS A CA 1
ATOM 675 C C . LYS A 1 87 ? -17.285 17.407 82.792 1.00 32.66 87 LYS A C 1
ATOM 677 O O . LYS A 1 87 ? -17.839 18.096 81.956 1.00 32.66 87 LYS A O 1
ATOM 682 N N . GLN A 1 88 ? -18.027 16.613 83.569 1.00 35.66 88 GLN A N 1
ATOM 683 C CA . GLN A 1 88 ? -18.279 16.740 85.021 1.00 35.66 88 GLN A CA 1
ATOM 684 C C . GLN A 1 88 ? -19.093 17.992 85.370 1.00 35.66 88 GLN A C 1
ATOM 686 O O . GLN A 1 88 ? -18.528 19.067 85.523 1.00 35.66 88 GLN A O 1
ATOM 691 N N . GLN A 1 89 ? -20.399 17.792 85.565 1.00 31.67 89 GLN A N 1
ATOM 692 C CA . GLN A 1 89 ? -21.247 18.287 86.663 1.00 31.67 89 GLN A CA 1
ATOM 693 C C . GLN A 1 89 ? -22.705 18.233 86.197 1.00 31.67 89 GLN A C 1
ATOM 695 O O . GLN A 1 89 ? -23.031 18.821 85.176 1.00 31.67 89 GLN A O 1
ATOM 700 N N . LEU A 1 90 ? -23.567 17.532 86.940 1.00 31.97 90 LEU A N 1
ATOM 701 C CA . LEU A 1 90 ? -24.725 18.130 87.618 1.00 31.97 90 LEU A CA 1
ATOM 702 C C . LEU A 1 90 ? -25.560 17.007 88.257 1.00 31.97 90 LEU A C 1
ATOM 704 O O . LEU A 1 90 ? -26.471 16.443 87.659 1.00 31.97 90 LEU A O 1
ATOM 708 N N . GLY A 1 91 ? -25.222 16.672 89.503 1.00 41.09 91 GLY A N 1
ATOM 709 C CA . GLY A 1 91 ? -26.175 16.040 90.406 1.00 41.09 91 GLY A CA 1
ATOM 710 C C . GLY A 1 91 ? -27.198 17.084 90.846 1.00 41.09 91 GLY A C 1
ATOM 711 O O . GLY A 1 91 ? -26.798 18.198 91.182 1.00 41.09 91 GLY A O 1
ATOM 712 N N . LYS A 1 92 ? -28.487 16.718 90.788 1.00 45.28 92 LYS A N 1
ATOM 713 C CA . LYS A 1 92 ? -29.647 17.226 91.558 1.00 45.28 92 LYS A CA 1
ATOM 714 C C . LYS A 1 92 ? -30.948 16.851 90.831 1.00 45.28 92 LYS A C 1
ATOM 716 O O . LYS A 1 92 ? -31.599 17.700 90.238 1.00 45.28 92 LYS A O 1
ATOM 721 N N . THR A 1 93 ? -31.343 15.575 90.892 1.00 39.31 93 THR A N 1
ATOM 722 C CA . THR A 1 93 ? -32.733 15.193 90.558 1.00 39.31 93 THR A CA 1
ATOM 723 C C . THR A 1 93 ? -33.236 13.958 91.316 1.00 39.31 93 THR A C 1
ATOM 725 O O . THR A 1 93 ? -34.070 13.219 90.799 1.00 39.31 93 THR A O 1
ATOM 728 N N . GLU A 1 94 ? -32.752 13.704 92.536 1.00 46.38 94 GLU A N 1
ATOM 729 C CA . GLU A 1 94 ? -33.264 12.587 93.355 1.00 46.38 94 GLU A CA 1
ATOM 730 C C . GLU A 1 94 ? -34.276 13.026 94.434 1.00 46.38 94 GLU A C 1
ATOM 732 O O . GLU A 1 94 ? -35.214 12.282 94.725 1.00 46.38 94 GLU A O 1
ATOM 737 N N . ASP A 1 95 ? -34.240 14.279 94.903 1.00 45.97 95 ASP A N 1
ATOM 738 C CA . ASP A 1 95 ? -35.081 14.709 96.038 1.00 45.97 95 ASP A CA 1
ATOM 739 C C . ASP A 1 95 ? -36.539 15.081 95.690 1.00 45.97 95 ASP A C 1
ATOM 741 O O . ASP A 1 95 ? -37.402 15.113 96.565 1.00 45.97 95 ASP A O 1
ATOM 745 N N . LEU A 1 96 ? -36.881 15.275 94.409 1.00 47.09 96 LEU A N 1
ATOM 746 C CA . LEU A 1 96 ? -38.264 15.570 93.975 1.00 47.09 96 LEU A CA 1
ATOM 747 C C . LEU A 1 96 ? -39.101 14.318 93.656 1.00 47.09 96 LEU A C 1
ATOM 749 O O . LEU A 1 96 ? -40.331 14.396 93.584 1.00 47.09 96 LEU A O 1
ATOM 753 N N . LYS A 1 97 ? -38.466 13.149 93.488 1.00 47.44 97 LYS A N 1
ATOM 754 C CA . LYS A 1 97 ? -39.168 11.876 93.233 1.00 47.44 97 LYS A CA 1
ATOM 755 C C . LYS A 1 97 ? -39.551 11.147 94.525 1.00 47.44 97 LYS A C 1
ATOM 757 O O . LYS A 1 97 ? -40.591 10.489 94.552 1.00 47.44 97 LYS A O 1
ATOM 762 N N . SER A 1 98 ? -38.794 11.329 95.608 1.00 52.19 98 SER A N 1
ATOM 763 C CA . SER A 1 98 ? -39.062 10.678 96.900 1.00 52.19 98 SER A CA 1
ATOM 764 C C . SER A 1 98 ? -40.325 11.226 97.595 1.00 52.19 98 SER A C 1
ATOM 766 O O . SER A 1 98 ? -41.168 10.459 98.066 1.00 52.19 98 SER A O 1
ATOM 768 N N . ALA A 1 99 ? -40.563 12.544 97.529 1.00 46.94 99 ALA A N 1
ATOM 769 C CA . ALA A 1 99 ? -41.755 13.177 98.110 1.00 46.94 99 ALA A CA 1
ATOM 770 C C . ALA A 1 99 ? -43.077 12.762 97.419 1.00 46.94 99 ALA A C 1
ATOM 772 O O . ALA A 1 99 ? -44.112 12.615 98.075 1.00 46.94 99 ALA A O 1
ATOM 773 N N . ARG A 1 100 ? -43.050 12.488 96.104 1.00 48.06 100 ARG A N 1
ATOM 774 C CA . ARG A 1 100 ? -44.231 12.023 95.343 1.00 48.06 100 ARG A CA 1
ATOM 775 C C . ARG A 1 100 ? -44.589 10.562 95.635 1.00 48.06 100 ARG A C 1
ATOM 777 O O . ARG A 1 100 ? -45.765 10.199 95.593 1.00 48.06 100 ARG A O 1
ATOM 784 N N . HIS A 1 101 ? -43.607 9.730 95.983 1.00 51.41 101 HIS A N 1
ATOM 785 C CA . HIS A 1 101 ? -43.846 8.332 96.352 1.00 51.41 101 HIS A CA 1
ATOM 786 C C . HIS A 1 101 ? -44.410 8.165 97.773 1.00 51.41 101 HIS A C 1
ATOM 788 O O . HIS A 1 101 ? -45.197 7.243 97.999 1.00 51.41 101 HIS A O 1
ATOM 794 N N . LEU A 1 102 ? -44.091 9.071 98.704 1.00 47.94 102 LEU A N 1
ATOM 795 C CA . LEU A 1 102 ? -44.648 9.053 100.063 1.00 47.94 102 LEU A CA 1
ATOM 796 C C . LEU A 1 102 ? -46.095 9.579 100.113 1.00 47.94 102 LEU A C 1
ATOM 798 O O . LEU A 1 102 ? -46.939 8.971 100.772 1.00 47.94 102 LEU A O 1
ATOM 802 N N . SER A 1 103 ? -46.431 10.613 99.331 1.00 50.28 103 SER A N 1
ATOM 803 C CA . SER A 1 103 ? -47.806 11.143 99.243 1.00 50.28 103 SER A CA 1
ATOM 804 C C . SER A 1 103 ? -48.790 10.138 98.616 1.00 50.28 103 SER A C 1
ATOM 806 O O . SER A 1 103 ? -49.882 9.913 99.141 1.00 50.28 103 SER A O 1
ATOM 808 N N . ARG A 1 104 ? -48.375 9.404 97.571 1.00 44.38 104 ARG A N 1
ATOM 809 C CA . ARG A 1 104 ? -49.222 8.372 96.938 1.00 44.38 104 ARG A CA 1
ATOM 810 C C . ARG A 1 104 ? -49.426 7.125 97.811 1.00 44.38 104 ARG A C 1
ATOM 812 O O . ARG A 1 104 ? -50.359 6.360 97.565 1.00 44.38 104 ARG A O 1
ATOM 819 N N . ARG A 1 105 ? -48.568 6.900 98.815 1.00 42.38 105 ARG A N 1
ATOM 820 C CA . ARG A 1 105 ? -48.709 5.799 99.783 1.00 42.38 105 ARG A CA 1
ATOM 821 C C . ARG A 1 105 ? -49.582 6.189 100.978 1.00 42.38 105 ARG A C 1
ATOM 823 O O . ARG A 1 105 ? -50.359 5.356 101.424 1.00 42.38 105 ARG A O 1
ATOM 830 N N . ALA A 1 106 ? -49.519 7.442 101.432 1.00 45.22 106 ALA A N 1
ATOM 831 C CA . ALA A 1 106 ? -50.346 7.942 102.533 1.00 45.22 106 ALA A CA 1
ATOM 832 C C . ALA A 1 106 ? -51.845 8.022 102.170 1.00 45.22 106 ALA A C 1
ATOM 834 O O . ALA A 1 106 ? -52.688 7.635 102.972 1.00 45.22 106 ALA A O 1
ATOM 835 N N . VAL A 1 107 ? -52.187 8.406 100.934 1.00 47.78 107 VAL A N 1
ATOM 836 C CA . VAL A 1 107 ? -53.592 8.505 100.474 1.00 47.78 107 VAL A CA 1
ATOM 837 C C . VAL A 1 107 ? -54.254 7.133 100.254 1.00 47.78 107 VAL A C 1
ATOM 839 O O . VAL A 1 107 ? -55.474 7.016 100.268 1.00 47.78 107 VAL A O 1
ATOM 842 N N . LYS A 1 108 ? -53.475 6.052 100.112 1.00 46.19 108 LYS A N 1
ATOM 843 C CA . LYS A 1 108 ? -54.017 4.691 99.931 1.00 46.19 108 LYS A CA 1
ATOM 844 C C . LYS A 1 108 ? -54.480 4.017 101.224 1.00 46.19 108 LYS A C 1
ATOM 846 O O . LYS A 1 108 ? -55.107 2.966 101.148 1.00 46.19 108 LYS A O 1
ATOM 851 N N . HIS A 1 109 ? -54.181 4.595 102.387 1.00 42.84 109 HIS A N 1
ATOM 852 C CA . HIS A 1 109 ? -54.506 3.990 103.680 1.00 42.84 109 HIS A CA 1
ATOM 853 C C . HIS A 1 109 ? -55.564 4.753 104.496 1.00 42.84 109 HIS A C 1
ATOM 855 O O . HIS A 1 109 ? -55.866 4.312 105.599 1.00 42.84 109 HIS A O 1
ATOM 861 N N . SER A 1 110 ? -56.174 5.833 103.981 1.00 46.78 110 SER A N 1
ATOM 862 C CA . SER A 1 110 ? -57.161 6.623 104.748 1.00 46.78 110 SER A CA 1
ATOM 863 C C . SER A 1 110 ? -58.548 6.794 104.114 1.00 46.78 110 SER A C 1
ATOM 865 O O . SER A 1 110 ? -59.395 7.446 104.714 1.00 46.78 110 SER A O 1
ATOM 867 N N . ALA A 1 111 ? -58.829 6.195 102.955 1.00 48.69 111 ALA A N 1
ATOM 868 C CA . ALA A 1 111 ? -60.183 6.139 102.408 1.00 48.69 111 ALA A CA 1
ATOM 869 C C . ALA A 1 111 ? -60.381 4.826 101.646 1.00 48.69 111 ALA A C 1
ATOM 871 O O . ALA A 1 111 ? -59.649 4.521 100.704 1.00 48.69 111 ALA A O 1
ATOM 872 N N . LEU A 1 112 ? -61.364 4.027 102.055 1.00 55.12 112 LEU A N 1
ATOM 873 C CA . LEU A 1 112 ? -61.866 2.933 101.231 1.00 55.12 112 LEU A CA 1
ATOM 874 C C . LEU A 1 112 ? -62.312 3.538 99.884 1.00 55.12 112 LEU A C 1
ATOM 876 O O . LEU A 1 112 ? -63.091 4.485 99.874 1.00 55.12 112 LEU A O 1
ATOM 880 N N . SER A 1 113 ? -61.795 3.040 98.754 1.00 66.44 113 SER A N 1
ATOM 881 C CA . SER A 1 113 ? -62.284 3.423 97.417 1.00 66.44 113 SER A CA 1
ATOM 882 C C . SER A 1 113 ? -63.806 3.243 97.350 1.00 66.44 113 SER A C 1
ATOM 884 O O . SER A 1 113 ? -64.323 2.275 97.907 1.00 66.44 113 SER A O 1
ATOM 886 N N . VAL A 1 114 ? -64.522 4.127 96.649 1.00 71.50 114 VAL A N 1
ATOM 887 C CA . VAL A 1 114 ? -65.978 4.013 96.422 1.00 71.50 114 VAL A CA 1
ATOM 888 C C . VAL A 1 114 ? -66.346 2.632 95.848 1.00 71.50 114 VAL A C 1
ATOM 890 O O . VAL A 1 114 ? -67.359 2.047 96.222 1.00 71.50 114 VAL A O 1
ATOM 893 N N . GLU A 1 115 ? -65.475 2.042 95.026 1.00 68.81 115 GLU A N 1
ATOM 894 C CA . GLU A 1 115 ? -65.619 0.671 94.507 1.00 68.81 115 GLU A CA 1
ATOM 895 C C . GLU A 1 115 ? -65.483 -0.408 95.597 1.00 68.81 115 GLU A C 1
ATOM 897 O O . GLU A 1 115 ? -66.183 -1.417 95.579 1.00 68.81 115 GLU A O 1
ATOM 902 N N . ASN A 1 116 ? -64.616 -0.197 96.592 1.00 76.94 116 ASN A N 1
ATOM 903 C CA . ASN A 1 116 ? -64.482 -1.120 97.719 1.00 76.94 116 ASN A CA 1
ATOM 904 C C . ASN A 1 116 ? -65.688 -1.018 98.661 1.00 76.94 116 ASN A C 1
ATOM 906 O O . ASN A 1 116 ? -66.152 -2.042 99.147 1.00 76.94 116 ASN A O 1
ATOM 910 N N . LEU A 1 117 ? -66.213 0.189 98.898 1.00 79.06 117 LEU A N 1
ATOM 911 C CA . LEU A 1 117 ? -67.425 0.417 99.698 1.00 79.06 117 LEU A CA 1
ATOM 912 C C . LEU A 1 117 ? -68.663 -0.209 99.045 1.00 79.06 117 LEU A C 1
ATOM 914 O O . LEU A 1 117 ? -69.413 -0.919 99.709 1.00 79.06 117 LEU A O 1
ATOM 918 N N . THR A 1 118 ? -68.846 -0.007 97.737 1.00 80.38 118 THR A N 1
ATOM 919 C CA . THR A 1 118 ? -69.952 -0.615 96.975 1.00 80.38 118 THR A CA 1
ATOM 920 C C . THR A 1 118 ? -69.848 -2.137 96.932 1.00 80.38 118 THR A C 1
ATOM 922 O O . THR A 1 118 ? -70.856 -2.817 97.121 1.00 80.38 118 THR A O 1
ATOM 925 N N . LYS A 1 119 ? -68.638 -2.690 96.781 1.00 85.75 119 LYS A N 1
ATOM 926 C CA . LYS A 1 119 ? -68.407 -4.133 96.907 1.00 85.75 119 LYS A CA 1
ATOM 927 C C . LYS A 1 119 ? -68.732 -4.649 98.312 1.00 85.75 119 LYS A C 1
ATOM 929 O O . LYS A 1 119 ? -69.437 -5.640 98.425 1.00 85.75 119 LYS A O 1
ATOM 934 N N . ILE A 1 120 ? -68.259 -3.987 99.372 1.00 82.62 120 ILE A N 1
ATOM 935 C CA . ILE A 1 120 ? -68.536 -4.391 100.762 1.00 82.62 120 ILE A CA 1
ATOM 936 C C . ILE A 1 120 ? -70.044 -4.376 101.036 1.00 82.62 120 ILE A C 1
ATOM 938 O O . ILE A 1 120 ? -70.553 -5.309 101.651 1.00 82.62 120 ILE A O 1
ATOM 942 N N . GLN A 1 121 ? -70.769 -3.374 100.534 1.00 82.88 121 GLN A N 1
ATOM 943 C CA . GLN A 1 121 ? -72.224 -3.316 100.670 1.00 82.88 121 GLN A CA 1
ATOM 944 C C . GLN A 1 121 ? -72.922 -4.443 99.895 1.00 82.88 121 GLN A C 1
ATOM 946 O O . GLN A 1 121 ? -73.844 -5.062 100.424 1.00 82.88 121 GLN A O 1
ATOM 951 N N . ALA A 1 122 ? -72.474 -4.750 98.673 1.00 85.00 122 ALA A N 1
ATOM 952 C CA . ALA A 1 122 ? -72.997 -5.867 97.886 1.00 85.00 122 ALA A CA 1
ATOM 953 C C . ALA A 1 122 ? -72.704 -7.231 98.541 1.00 85.00 122 ALA A C 1
ATOM 955 O O . ALA A 1 122 ? -73.594 -8.077 98.611 1.00 85.00 122 ALA A O 1
ATOM 956 N N . ASP A 1 123 ? -71.496 -7.421 99.080 1.00 87.19 123 ASP A N 1
ATOM 957 C CA . ASP A 1 123 ? -71.082 -8.631 99.799 1.00 87.19 123 ASP A CA 1
ATOM 958 C C . ASP A 1 123 ? -71.868 -8.783 101.117 1.00 87.19 123 ASP A C 1
ATOM 960 O O . ASP A 1 123 ? -72.318 -9.884 101.445 1.00 87.19 123 ASP A O 1
ATOM 964 N N . ARG A 1 124 ? -72.105 -7.680 101.846 1.00 86.81 124 ARG A N 1
ATOM 965 C CA . ARG A 1 124 ? -72.959 -7.645 103.047 1.00 86.81 124 ARG A CA 1
ATOM 966 C C . ARG A 1 124 ? -74.397 -8.012 102.712 1.00 86.81 124 ARG A C 1
ATOM 968 O O . ARG A 1 124 ? -74.978 -8.845 103.402 1.00 86.81 124 ARG A O 1
ATOM 975 N N . GLN A 1 125 ? -74.968 -7.407 101.668 1.00 86.31 125 GLN A N 1
ATOM 976 C CA . GLN A 1 125 ? -76.335 -7.702 101.242 1.00 86.31 125 GLN A CA 1
ATOM 977 C C . GLN A 1 125 ? -76.466 -9.168 100.830 1.00 86.31 125 GLN A C 1
ATOM 979 O O . GLN A 1 125 ? -77.369 -9.851 101.296 1.00 86.31 125 GLN A O 1
ATOM 984 N N . TYR A 1 126 ? -75.506 -9.685 100.060 1.00 89.38 126 TYR A N 1
ATOM 985 C CA . TYR A 1 126 ? -75.455 -11.096 99.695 1.00 89.38 126 TYR A CA 1
ATOM 986 C C . TYR A 1 126 ? -75.376 -12.016 100.925 1.00 89.38 126 TYR A C 1
ATOM 988 O O . TYR A 1 126 ? -76.113 -12.999 101.002 1.00 89.38 126 TYR A O 1
ATOM 996 N N . ALA A 1 127 ? -74.530 -11.698 101.911 1.00 87.25 127 ALA A N 1
ATOM 997 C CA . ALA A 1 127 ? -74.440 -12.460 103.156 1.00 87.25 127 ALA A CA 1
ATOM 998 C C . ALA A 1 127 ? -75.752 -12.410 103.958 1.00 87.25 127 ALA A C 1
ATOM 1000 O O . ALA A 1 127 ? -76.217 -13.449 104.425 1.00 87.25 127 ALA A O 1
ATOM 1001 N N . SER A 1 128 ? -76.376 -11.233 104.061 1.00 86.62 128 SER A N 1
ATOM 1002 C CA . SER A 1 128 ? -77.675 -11.039 104.715 1.00 86.62 128 SER A CA 1
ATOM 1003 C C . SER A 1 128 ? -78.781 -11.855 104.034 1.00 86.62 128 SER A C 1
ATOM 1005 O O . SER A 1 128 ? -79.504 -12.595 104.704 1.00 86.62 128 SER A O 1
ATOM 1007 N N . ASP A 1 129 ? -78.857 -11.820 102.701 1.00 86.94 129 ASP A N 1
ATOM 1008 C CA . ASP A 1 129 ? -79.836 -12.572 101.909 1.00 86.94 129 ASP A CA 1
ATOM 1009 C C . ASP A 1 129 ? -79.652 -14.090 102.076 1.00 86.94 129 ASP A C 1
ATOM 1011 O O . ASP A 1 129 ? -80.624 -14.832 102.238 1.00 86.94 129 ASP A O 1
ATOM 1015 N N . VAL A 1 130 ? -78.402 -14.572 102.084 1.00 89.44 130 VAL A N 1
ATOM 1016 C CA . VAL A 1 130 ? -78.077 -15.996 102.269 1.00 89.44 130 VAL A CA 1
ATOM 1017 C C . VAL A 1 130 ? -78.396 -16.463 103.689 1.00 89.44 130 VAL 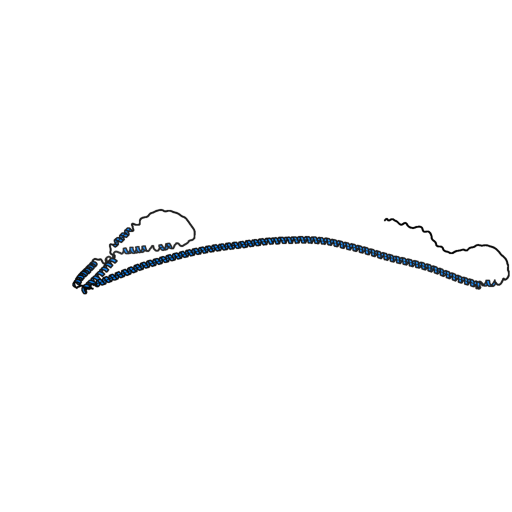A C 1
ATOM 1019 O O . VAL A 1 130 ? -78.967 -17.547 103.853 1.00 89.44 130 VAL A O 1
ATOM 1022 N N . ILE A 1 131 ? -78.066 -15.673 104.714 1.00 86.88 131 ILE A N 1
ATOM 1023 C CA . ILE A 1 131 ? -78.358 -16.004 106.116 1.00 86.88 131 ILE A CA 1
ATOM 1024 C C . ILE A 1 131 ? -79.869 -15.970 106.356 1.00 86.88 131 ILE A C 1
ATOM 1026 O O . ILE A 1 131 ? -80.397 -16.922 106.921 1.00 86.88 131 ILE A O 1
ATOM 1030 N N . THR A 1 132 ? -80.585 -14.973 105.832 1.00 86.19 132 THR A N 1
ATOM 1031 C CA . THR A 1 132 ? -82.053 -14.879 105.929 1.00 86.19 132 THR A CA 1
ATOM 1032 C C . THR A 1 132 ? -82.741 -16.048 105.219 1.00 86.19 132 THR A C 1
ATOM 1034 O O . THR A 1 132 ? -83.637 -16.683 105.779 1.00 86.19 132 THR A O 1
ATOM 1037 N N . ALA A 1 133 ? -82.291 -16.410 104.012 1.00 85.38 133 ALA A N 1
ATOM 1038 C CA . ALA A 1 133 ? -82.798 -17.582 103.298 1.00 85.38 133 ALA A CA 1
ATOM 1039 C C . ALA A 1 133 ? -82.516 -18.895 104.053 1.00 85.38 133 ALA A C 1
ATOM 1041 O O . ALA A 1 133 ? -83.329 -19.818 104.010 1.00 85.38 133 ALA A O 1
ATOM 1042 N N . THR A 1 134 ? -81.387 -18.974 104.764 1.00 85.94 134 THR A N 1
ATOM 1043 C CA . THR A 1 134 ? -81.005 -20.139 105.579 1.00 85.94 134 THR A CA 1
ATOM 1044 C C . THR A 1 134 ? -81.785 -20.214 106.878 1.00 85.94 134 THR A C 1
ATOM 1046 O O . THR A 1 134 ? -82.259 -21.291 107.220 1.00 85.94 134 THR A O 1
ATOM 1049 N N . MET A 1 135 ? -82.008 -19.084 107.540 1.00 82.25 135 MET A N 1
ATOM 1050 C CA . MET A 1 135 ? -82.881 -18.958 108.702 1.00 82.25 135 MET A CA 1
ATOM 1051 C C . MET A 1 135 ? -84.304 -19.415 108.359 1.00 82.25 135 MET A C 1
ATOM 1053 O O . MET A 1 135 ? -84.855 -20.279 109.037 1.00 82.25 135 MET A O 1
ATOM 1057 N N . LYS A 1 136 ? -84.858 -18.937 107.237 1.00 83.00 136 LYS A N 1
ATOM 1058 C CA . LYS A 1 136 ? -86.184 -19.344 106.755 1.00 83.00 136 LYS A CA 1
ATOM 1059 C C . LYS A 1 136 ? -86.258 -20.846 106.445 1.00 83.00 136 LYS A C 1
ATOM 1061 O O . LYS A 1 136 ? -87.151 -21.529 106.937 1.00 83.00 136 LYS A O 1
ATOM 1066 N N . LYS A 1 137 ? -85.292 -21.399 105.694 1.00 83.19 137 LYS A N 1
ATOM 1067 C CA . LYS A 1 137 ? -85.251 -22.848 105.403 1.00 83.19 137 LYS A CA 1
ATOM 1068 C C . LYS A 1 137 ? -85.028 -23.701 106.669 1.00 83.19 137 LYS A C 1
ATOM 1070 O O . LYS A 1 137 ? -85.553 -24.817 106.733 1.00 83.19 137 LYS A O 1
ATOM 1075 N N . MET A 1 138 ? -84.319 -23.188 107.679 1.00 82.31 138 MET A N 1
ATOM 1076 C CA . MET A 1 138 ? -84.125 -23.841 108.981 1.00 82.31 138 MET A CA 1
ATOM 1077 C C . MET A 1 138 ? -85.432 -23.892 109.787 1.00 82.31 138 MET A C 1
ATOM 1079 O O . MET A 1 138 ? -85.771 -24.952 110.310 1.00 82.31 138 MET A O 1
ATOM 1083 N N . GLN A 1 139 ? -86.200 -22.799 109.812 1.00 79.75 139 GLN A N 1
ATOM 1084 C CA . GLN A 1 139 ? -87.516 -22.729 110.463 1.00 79.75 139 GLN A CA 1
ATOM 1085 C C . GLN A 1 139 ? -88.560 -23.626 109.779 1.00 79.75 139 GLN A C 1
ATOM 1087 O O . GLN A 1 139 ? -89.311 -24.327 110.454 1.00 79.75 139 GLN A O 1
ATOM 1092 N N . GLU A 1 140 ? -88.603 -23.626 108.444 1.00 81.44 140 GLU A N 1
ATOM 1093 C CA . GLU A 1 140 ? -89.633 -24.335 107.669 1.00 81.44 140 GLU A CA 1
ATOM 1094 C C . GLU A 1 140 ? -89.358 -25.839 107.523 1.00 81.44 140 GLU A C 1
ATOM 1096 O O . GLU A 1 140 ? -90.286 -26.646 107.477 1.00 81.44 140 GLU A O 1
ATOM 1101 N N . SER A 1 141 ? -88.086 -26.233 107.404 1.00 76.25 141 SER A N 1
ATOM 1102 C CA . SER A 1 141 ? -87.707 -27.593 106.989 1.00 76.25 141 SER A CA 1
ATOM 1103 C C . SER A 1 141 ? -86.552 -28.215 107.783 1.00 76.25 141 SER A C 1
ATOM 1105 O O . SER A 1 141 ? -86.164 -29.351 107.492 1.00 76.25 141 SER A O 1
ATOM 1107 N N . GLY A 1 142 ? -85.989 -27.499 108.766 1.00 76.44 142 GLY A N 1
ATOM 1108 C CA . GLY A 1 142 ? -84.875 -27.971 109.600 1.00 76.44 142 GLY A CA 1
ATOM 1109 C C . GLY A 1 142 ? -83.579 -28.245 108.828 1.00 76.44 142 GLY A C 1
ATOM 1110 O O . GLY A 1 142 ? -82.809 -29.117 109.229 1.00 76.44 142 GLY A O 1
ATOM 1111 N N . THR A 1 143 ? -83.363 -27.581 107.683 1.00 80.56 143 THR A N 1
ATOM 1112 C CA . THR A 1 143 ? -82.243 -27.853 106.761 1.00 80.56 143 THR A CA 1
ATOM 1113 C C . THR A 1 143 ? -81.547 -26.558 106.316 1.00 80.56 143 THR A C 1
ATOM 1115 O O . THR A 1 143 ? -82.190 -25.524 106.160 1.00 80.56 143 THR A O 1
ATOM 1118 N N . PHE A 1 144 ? -80.240 -26.617 106.033 1.00 82.50 144 PHE A N 1
ATOM 1119 C CA . PHE A 1 144 ? -79.388 -25.465 105.682 1.00 82.50 144 PHE A CA 1
ATOM 1120 C C . PHE A 1 144 ? -78.968 -25.402 104.197 1.00 82.50 144 PHE A C 1
ATOM 1122 O O . PHE A 1 144 ? -78.010 -24.716 103.841 1.00 82.50 144 PHE A O 1
ATOM 1129 N N . ASN A 1 145 ? -79.687 -26.098 103.307 1.00 83.44 145 ASN A N 1
ATOM 1130 C CA . ASN A 1 145 ? -79.320 -26.259 101.890 1.00 83.44 145 ASN A CA 1
ATOM 1131 C C . ASN A 1 145 ? -79.086 -24.934 101.141 1.00 83.44 145 ASN A C 1
ATOM 1133 O O . ASN A 1 145 ? -78.270 -24.896 100.228 1.00 83.44 145 ASN A O 1
ATOM 1137 N N . SER A 1 146 ? -79.765 -23.844 101.516 1.00 83.62 146 SER A N 1
ATOM 1138 C CA . SER A 1 146 ? -79.544 -22.507 100.932 1.00 83.62 146 SER A CA 1
ATOM 1139 C C . SER A 1 146 ? -78.107 -22.016 101.083 1.00 83.62 146 SER A C 1
ATOM 1141 O O . SER A 1 146 ? -77.571 -21.439 100.139 1.00 83.62 146 SER A O 1
ATOM 1143 N N . LEU A 1 147 ? -77.470 -22.258 102.232 1.00 85.69 147 LEU A N 1
ATOM 1144 C CA . LEU A 1 147 ? -76.081 -21.870 102.461 1.00 85.69 147 LEU A CA 1
ATOM 1145 C C . LEU A 1 147 ? -75.136 -22.727 101.613 1.00 85.69 147 LEU A C 1
ATOM 1147 O O . LEU A 1 147 ? -74.188 -22.211 101.025 1.00 85.69 147 LEU A O 1
ATOM 1151 N N . THR A 1 148 ? -75.419 -24.026 101.493 1.00 86.00 148 THR A N 1
ATOM 1152 C CA . THR A 1 148 ? -74.649 -24.933 100.634 1.00 86.00 148 THR A CA 1
ATOM 1153 C C . THR A 1 148 ? -74.772 -24.546 99.159 1.00 86.00 148 THR A C 1
ATOM 1155 O O . THR A 1 148 ? -73.756 -24.416 98.488 1.00 86.00 148 THR A O 1
ATOM 1158 N N . GLU A 1 149 ? -75.982 -24.280 98.662 1.00 86.94 149 GLU A N 1
ATOM 1159 C CA . GLU A 1 149 ? -76.236 -23.815 97.290 1.00 86.94 149 GLU A CA 1
ATOM 1160 C C . GLU A 1 149 ? -75.537 -22.476 96.994 1.00 86.94 149 GLU A C 1
ATOM 1162 O O . GLU A 1 149 ? -74.950 -22.308 95.923 1.00 86.94 149 GLU A O 1
ATOM 1167 N N . ALA A 1 150 ? -75.565 -21.524 97.935 1.00 87.12 150 ALA A N 1
ATOM 1168 C CA . ALA A 1 150 ? -74.882 -20.236 97.808 1.00 87.12 150 ALA A CA 1
ATOM 1169 C C . ALA A 1 150 ? -73.350 -20.382 97.805 1.00 87.12 150 ALA A C 1
ATOM 1171 O O . ALA A 1 150 ? -72.668 -19.741 97.001 1.00 87.12 150 ALA A O 1
ATOM 1172 N N . ASN A 1 151 ? -72.806 -21.261 98.650 1.00 88.56 151 ASN A N 1
ATOM 1173 C CA . ASN A 1 151 ? -71.379 -21.574 98.684 1.00 88.56 151 ASN A CA 1
ATOM 1174 C C . ASN A 1 151 ? -70.919 -22.270 97.395 1.00 88.56 151 ASN A C 1
ATOM 1176 O O . ASN A 1 151 ? -69.890 -21.905 96.833 1.00 88.56 151 ASN A O 1
ATOM 1180 N N . GLU A 1 152 ? -71.693 -23.226 96.877 1.00 89.88 152 GLU A N 1
ATOM 1181 C CA . GLU A 1 152 ? -71.400 -23.869 95.590 1.00 89.88 152 GLU A CA 1
ATOM 1182 C C . GLU A 1 152 ? -71.506 -22.878 94.421 1.00 89.88 152 GLU A C 1
ATOM 1184 O O . GLU A 1 152 ? -70.681 -22.909 93.506 1.00 89.88 152 GLU A O 1
ATOM 1189 N N . ARG A 1 153 ? -72.440 -21.918 94.472 1.00 89.00 153 ARG A N 1
ATOM 1190 C CA . ARG A 1 153 ? -72.526 -20.827 93.488 1.00 89.00 153 ARG A CA 1
ATOM 1191 C C . ARG A 1 153 ? -71.290 -19.923 93.519 1.00 89.00 153 ARG A C 1
ATOM 1193 O O . ARG A 1 153 ? -70.776 -19.590 92.452 1.00 89.00 153 ARG A O 1
ATOM 1200 N N . GLU A 1 154 ? -70.793 -19.548 94.698 1.00 88.06 154 GLU A N 1
ATOM 1201 C CA . GLU A 1 154 ? -69.564 -18.748 94.825 1.00 88.06 154 GLU A CA 1
ATOM 1202 C C . GLU A 1 154 ? -68.309 -19.531 94.433 1.00 88.06 154 GLU A C 1
ATOM 1204 O O . GLU A 1 154 ? -67.458 -19.006 93.713 1.00 88.06 154 GLU A O 1
ATOM 1209 N N . LYS A 1 155 ? -68.212 -20.816 94.795 1.00 88.69 155 LYS A N 1
ATOM 1210 C CA . LYS A 1 155 ? -67.146 -21.698 94.295 1.00 88.69 155 LYS A CA 1
ATOM 1211 C C . LYS A 1 155 ? -67.166 -21.794 92.770 1.00 88.69 155 LYS A C 1
ATOM 1213 O O . LYS A 1 155 ? -66.115 -21.655 92.147 1.00 88.69 155 LYS A O 1
ATOM 1218 N N . ALA A 1 156 ? -68.340 -21.961 92.161 1.00 92.31 156 ALA A N 1
ATOM 1219 C CA . ALA A 1 156 ? -68.490 -22.013 90.709 1.00 92.31 156 ALA A CA 1
ATOM 1220 C C . ALA A 1 156 ? -68.110 -20.682 90.037 1.00 92.31 156 ALA A C 1
ATOM 1222 O O . ALA A 1 156 ? -67.434 -20.689 89.008 1.00 92.31 156 ALA A O 1
ATOM 1223 N N . LYS A 1 157 ? -68.491 -19.534 90.616 1.00 90.75 157 LYS A N 1
ATOM 1224 C CA . LYS A 1 157 ? -68.041 -18.213 90.139 1.00 90.75 157 LYS A CA 1
ATOM 1225 C C . LYS A 1 157 ? -66.523 -18.076 90.241 1.00 90.75 157 LYS A C 1
ATOM 1227 O O . LYS A 1 157 ? -65.889 -17.699 89.260 1.00 90.75 157 LYS A O 1
ATOM 1232 N N . LYS A 1 158 ? -65.932 -18.420 91.389 1.00 91.00 158 LYS A N 1
ATOM 1233 C CA . LYS A 1 158 ? -64.482 -18.356 91.616 1.00 91.00 158 LYS A CA 1
ATOM 1234 C C . LYS A 1 158 ? -63.711 -19.254 90.645 1.00 91.00 158 LYS A C 1
ATOM 1236 O O . LYS A 1 158 ? -62.700 -18.812 90.111 1.00 91.00 158 LYS A O 1
ATOM 1241 N N . SER A 1 159 ? -64.211 -20.462 90.375 1.00 91.50 159 SER A N 1
ATOM 1242 C CA . SER A 1 159 ? -63.646 -21.361 89.359 1.00 91.50 159 SER A CA 1
ATOM 1243 C C . SER A 1 159 ? -63.673 -20.713 87.976 1.00 91.50 159 SER A C 1
ATOM 1245 O O . SER A 1 159 ? -62.628 -20.589 87.353 1.00 91.50 159 SER A O 1
ATOM 1247 N N . LYS A 1 160 ? -64.825 -20.181 87.538 1.00 93.62 160 LYS A N 1
ATOM 1248 C CA . LYS A 1 160 ? -64.944 -19.495 86.238 1.00 93.62 160 LYS A CA 1
ATOM 1249 C C . LYS A 1 160 ? -64.003 -18.295 86.111 1.00 93.62 160 LYS A C 1
ATOM 1251 O O . LYS A 1 160 ? -63.430 -18.087 85.048 1.00 93.62 160 LYS A O 1
ATOM 1256 N N . PHE A 1 161 ? -63.838 -17.502 87.172 1.00 92.75 161 PHE A N 1
ATOM 1257 C CA . PHE A 1 161 ? -62.871 -16.400 87.181 1.00 92.75 161 PHE A CA 1
ATOM 1258 C C . PHE A 1 161 ? -61.432 -16.901 87.052 1.00 92.75 161 PHE A C 1
ATOM 1260 O O . PHE A 1 161 ? -60.649 -16.294 86.326 1.00 92.75 161 PHE A O 1
ATOM 1267 N N . HIS A 1 162 ? -61.088 -18.004 87.720 1.00 92.94 162 HIS A N 1
ATOM 1268 C CA . HIS A 1 162 ? -59.772 -18.617 87.581 1.00 92.94 162 HIS A CA 1
ATOM 1269 C C . HIS A 1 162 ? -59.540 -19.135 86.153 1.00 92.94 162 HIS A C 1
ATOM 1271 O O . HIS A 1 162 ? -58.498 -18.846 85.576 1.00 92.94 162 HIS A O 1
ATOM 1277 N N . ASP A 1 163 ? -60.539 -19.775 85.540 1.00 93.88 163 ASP A N 1
ATOM 1278 C CA . ASP A 1 163 ? -60.471 -20.250 84.151 1.00 93.88 163 ASP A CA 1
ATOM 1279 C C . ASP A 1 163 ? -60.320 -19.093 83.147 1.00 93.88 163 ASP A C 1
ATOM 1281 O O . ASP A 1 163 ? -59.603 -19.202 82.153 1.00 93.88 163 ASP A O 1
ATOM 1285 N N . VAL A 1 164 ? -60.996 -17.961 83.382 1.00 94.44 164 VAL A N 1
ATOM 1286 C CA . VAL A 1 164 ? -60.823 -16.741 82.574 1.00 94.44 164 VAL A CA 1
ATOM 1287 C C . VAL A 1 164 ? -59.417 -16.171 82.747 1.00 94.44 164 VAL A C 1
ATOM 1289 O O . VAL A 1 164 ? -58.810 -15.787 81.754 1.00 94.44 164 VAL A O 1
ATOM 1292 N N . LEU A 1 165 ? -58.891 -16.143 83.973 1.00 94.62 165 LEU A N 1
ATOM 1293 C CA . LEU A 1 165 ? -57.549 -15.635 84.251 1.00 94.62 165 LEU A CA 1
ATOM 1294 C C . LEU A 1 165 ? -56.462 -16.492 83.588 1.00 94.62 165 LEU A C 1
ATOM 1296 O O . LEU A 1 165 ? -55.534 -15.938 83.010 1.00 94.62 165 LEU A O 1
ATOM 1300 N N . ILE A 1 166 ? -56.592 -17.823 83.638 1.00 94.75 166 ILE A N 1
ATOM 1301 C CA . ILE A 1 166 ? -55.665 -18.745 82.963 1.00 94.75 166 ILE A CA 1
ATOM 1302 C C . ILE A 1 166 ? -55.679 -18.485 81.455 1.00 94.75 166 ILE A C 1
ATOM 1304 O O . ILE A 1 166 ? -54.621 -18.267 80.872 1.00 94.75 166 ILE A O 1
ATOM 1308 N N . ARG A 1 167 ? -56.868 -18.416 80.841 1.00 94.62 167 ARG A N 1
ATOM 1309 C CA . ARG A 1 167 ? -56.992 -18.126 79.405 1.00 94.62 167 ARG A CA 1
ATOM 1310 C C . ARG A 1 167 ? -56.432 -16.757 79.023 1.00 94.62 167 ARG A C 1
ATOM 1312 O O . ARG A 1 167 ? -55.817 -16.632 77.975 1.00 94.62 167 ARG A O 1
ATOM 1319 N N . ASP A 1 168 ? -56.633 -15.728 79.842 1.00 93.62 168 ASP A N 1
ATOM 1320 C CA . ASP A 1 168 ? -56.059 -14.399 79.593 1.00 93.62 168 ASP A CA 1
ATOM 1321 C C . ASP A 1 168 ? -54.522 -14.424 79.641 1.00 93.62 168 ASP A C 1
ATOM 1323 O O . ASP A 1 168 ? -53.862 -13.812 78.800 1.00 93.62 168 ASP A O 1
ATOM 1327 N N . GLU A 1 169 ? -53.935 -15.173 80.578 1.00 94.69 169 GLU A N 1
ATOM 1328 C CA . GLU A 1 169 ? -52.482 -15.344 80.645 1.00 94.69 169 GLU A CA 1
ATOM 1329 C C . GLU A 1 169 ? -51.951 -16.144 79.441 1.00 94.69 169 GLU A C 1
ATOM 1331 O O . GLU A 1 169 ? -50.959 -15.741 78.833 1.00 94.69 169 GLU A O 1
ATOM 1336 N N . GLU A 1 170 ? -52.644 -17.209 79.024 1.00 95.25 170 GLU A N 1
ATOM 1337 C CA . GLU A 1 170 ? -52.334 -17.964 77.799 1.00 95.25 170 GLU A CA 1
ATOM 1338 C C . GLU A 1 170 ? -52.370 -17.054 76.562 1.00 95.25 170 GLU A C 1
ATOM 1340 O O . GLU A 1 170 ? -51.381 -16.977 75.828 1.00 95.25 170 GLU A O 1
ATOM 1345 N N . LEU A 1 171 ? -53.437 -16.268 76.382 1.00 94.94 171 LEU A N 1
ATOM 1346 C CA . LEU A 1 171 ? -53.560 -15.309 75.279 1.00 94.94 171 LEU A CA 1
ATOM 1347 C C . LEU A 1 171 ? -52.454 -14.249 75.316 1.00 94.94 171 LEU A C 1
ATOM 1349 O O . LEU A 1 171 ? -51.886 -13.911 74.279 1.00 94.94 171 LEU A O 1
ATOM 1353 N N . LYS A 1 172 ? -52.077 -13.748 76.498 1.00 96.06 172 LYS A N 1
ATOM 1354 C CA . LYS A 1 172 ? -50.934 -12.830 76.640 1.00 96.06 172 LYS A CA 1
ATOM 1355 C C . LYS A 1 172 ? -49.622 -13.484 76.228 1.00 96.06 172 LYS A C 1
ATOM 1357 O O . LYS A 1 172 ? -48.781 -12.813 75.624 1.00 96.06 172 LYS A O 1
ATOM 1362 N N . THR A 1 173 ? -49.406 -14.756 76.564 1.00 95.44 173 THR A N 1
ATOM 1363 C CA . THR A 1 173 ? -48.207 -15.478 76.117 1.00 95.44 173 THR A CA 1
ATOM 1364 C C . THR A 1 173 ? -48.211 -15.700 74.607 1.00 95.44 173 THR A C 1
ATOM 1366 O O . THR A 1 173 ? -47.170 -15.506 73.976 1.00 95.44 173 THR A O 1
ATOM 1369 N N . GLU A 1 174 ? -49.368 -15.996 74.013 1.00 96.25 174 GLU A N 1
ATOM 1370 C CA . GLU A 1 174 ? -49.530 -16.167 72.568 1.00 96.25 174 GLU A CA 1
ATOM 1371 C C . GLU A 1 174 ? -49.309 -14.850 71.813 1.00 96.25 174 GLU A C 1
ATOM 1373 O O . GLU A 1 174 ? -48.523 -14.812 70.867 1.00 96.25 174 GLU A O 1
ATOM 1378 N N . ILE A 1 175 ? -49.883 -13.740 72.286 1.00 96.50 175 ILE A N 1
ATOM 1379 C CA . ILE A 1 175 ? -49.647 -12.400 71.728 1.00 96.50 175 ILE A CA 1
ATOM 1380 C C . ILE A 1 175 ? -48.153 -12.064 71.768 1.00 96.50 175 ILE A C 1
ATOM 1382 O O . ILE A 1 175 ? -47.585 -11.676 70.749 1.00 96.50 175 ILE A O 1
ATOM 1386 N N . LYS A 1 176 ? -47.477 -12.280 72.905 1.00 96.88 176 LYS A N 1
ATOM 1387 C CA . LYS A 1 176 ? -46.024 -12.051 73.014 1.00 96.88 176 LYS A CA 1
ATOM 1388 C C . LYS A 1 176 ? -45.224 -12.928 72.044 1.00 96.88 176 LYS A C 1
ATOM 1390 O O . LYS A 1 176 ? -44.209 -12.471 71.510 1.00 96.88 176 LYS A O 1
ATOM 1395 N N . ALA A 1 177 ? -45.647 -14.174 71.824 1.00 96.69 177 ALA A N 1
ATOM 1396 C CA . ALA A 1 177 ? -45.008 -15.085 70.878 1.00 96.69 177 ALA A CA 1
ATOM 1397 C C . ALA A 1 177 ? -45.198 -14.620 69.425 1.00 96.69 177 ALA A C 1
ATOM 1399 O O . ALA A 1 177 ? -44.216 -14.543 68.684 1.00 96.69 177 ALA A O 1
ATOM 1400 N N . LEU A 1 178 ? -46.416 -14.229 69.042 1.00 97.06 178 LEU A N 1
ATOM 1401 C CA . LEU A 1 178 ? -46.729 -13.686 67.717 1.00 97.06 178 LEU A CA 1
ATOM 1402 C C . LEU A 1 178 ? -46.001 -12.364 67.456 1.00 97.06 178 LEU A C 1
ATOM 1404 O O . LEU A 1 178 ? -45.405 -12.183 66.397 1.00 97.06 178 LEU A O 1
ATOM 1408 N N . GLU A 1 179 ? -45.956 -11.459 68.434 1.00 96.31 179 GLU A N 1
ATOM 1409 C CA . GLU A 1 179 ? -45.175 -10.223 68.340 1.00 96.31 179 GLU A CA 1
ATOM 1410 C C . GLU A 1 179 ? -43.682 -10.502 68.141 1.00 96.31 179 GLU A C 1
ATOM 1412 O O . GLU A 1 179 ? -43.007 -9.785 67.397 1.00 96.31 179 GLU A O 1
ATOM 1417 N N . LYS A 1 180 ? -43.145 -11.536 68.803 1.00 97.19 180 LYS A N 1
ATOM 1418 C CA . LYS A 1 180 ? -41.758 -11.962 68.603 1.00 97.19 180 LYS A CA 1
ATOM 1419 C C . LYS A 1 180 ? -41.550 -12.488 67.184 1.00 97.19 180 LYS A C 1
ATOM 1421 O O . LYS A 1 180 ? -40.642 -12.000 66.521 1.00 97.19 180 LYS A O 1
ATOM 1426 N N . GLN A 1 181 ? -42.406 -13.390 66.705 1.00 96.81 181 GLN A N 1
ATOM 1427 C CA . GLN A 1 181 ? -42.335 -13.904 65.333 1.00 96.81 181 GLN A CA 1
ATOM 1428 C C . GLN A 1 181 ? -42.409 -12.774 64.302 1.00 96.81 181 GLN A C 1
ATOM 1430 O O . GLN A 1 181 ? -41.618 -12.738 63.367 1.00 96.81 181 GLN A O 1
ATOM 1435 N N . LEU A 1 182 ? -43.292 -11.797 64.508 1.00 96.50 182 LEU A N 1
ATOM 1436 C CA . LEU A 1 182 ? -43.443 -10.658 63.607 1.00 96.50 182 LEU A CA 1
ATOM 1437 C C . LEU A 1 182 ? -42.196 -9.760 63.596 1.00 96.50 182 LEU A C 1
ATOM 1439 O O . LEU A 1 182 ? -41.812 -9.252 62.542 1.00 96.50 182 LEU A O 1
ATOM 1443 N N . ARG A 1 183 ? -41.531 -9.577 64.744 1.00 97.50 183 ARG A N 1
ATOM 1444 C CA . ARG A 1 183 ? -40.230 -8.889 64.804 1.00 97.50 183 ARG A CA 1
ATOM 1445 C C . ARG A 1 183 ? -39.121 -9.688 64.127 1.00 97.50 183 ARG A C 1
ATOM 1447 O O . ARG A 1 183 ? -38.293 -9.081 63.454 1.00 97.50 183 ARG A O 1
ATOM 1454 N N . ASP A 1 184 ? -39.095 -11.002 64.314 1.00 97.31 184 ASP A N 1
ATOM 1455 C CA . ASP A 1 184 ? -38.066 -11.873 63.746 1.00 97.31 184 ASP A CA 1
ATOM 1456 C C . ASP A 1 184 ? -38.188 -11.922 62.213 1.00 97.31 184 ASP A C 1
ATOM 1458 O O . ASP A 1 184 ? -37.202 -11.654 61.531 1.00 97.31 184 ASP A O 1
ATOM 1462 N N . VAL A 1 185 ? -39.404 -12.086 61.671 1.00 98.00 185 VAL A N 1
ATOM 1463 C CA . VAL A 1 185 ? -39.672 -12.015 60.221 1.00 98.00 185 VAL A CA 1
ATOM 1464 C C . VAL A 1 185 ? -39.276 -10.654 59.649 1.00 98.00 185 VAL A C 1
ATOM 1466 O O . VAL A 1 185 ? -38.602 -10.602 58.628 1.00 98.00 185 VAL A O 1
ATOM 1469 N N . LYS A 1 186 ? -39.625 -9.541 60.313 1.00 97.31 186 LYS A N 1
ATOM 1470 C CA . LYS A 1 186 ? -39.211 -8.201 59.856 1.00 97.31 186 LYS A CA 1
ATOM 1471 C C . LYS A 1 186 ? -37.691 -8.059 59.774 1.00 97.31 186 LYS A C 1
ATOM 1473 O O . LYS A 1 186 ? -37.183 -7.509 58.801 1.00 97.31 186 LYS A O 1
ATOM 1478 N N . LYS A 1 187 ? -36.965 -8.549 60.784 1.00 97.31 187 LYS A N 1
ATOM 1479 C CA . LYS A 1 187 ? -35.496 -8.528 60.784 1.00 97.31 187 LYS A CA 1
ATOM 1480 C C . LYS A 1 187 ? -34.925 -9.395 59.669 1.00 97.31 187 LYS A C 1
ATOM 1482 O O . LYS A 1 187 ? -34.015 -8.947 58.985 1.00 97.31 187 LYS A O 1
ATOM 1487 N N . GLU A 1 188 ? -35.465 -10.593 59.470 1.00 97.56 188 GLU A N 1
ATOM 1488 C CA . GLU A 1 188 ? -35.040 -11.492 58.397 1.00 97.56 188 GLU A CA 1
ATOM 1489 C C . GLU A 1 188 ? -35.244 -10.845 57.022 1.00 97.56 188 GLU A C 1
ATOM 1491 O O . GLU A 1 188 ? -34.293 -10.756 56.245 1.00 97.56 188 GLU A O 1
ATOM 1496 N N . THR A 1 189 ? -36.427 -10.278 56.760 1.00 96.50 189 THR A N 1
ATOM 1497 C CA . THR A 1 189 ? -36.708 -9.586 55.495 1.00 96.50 189 THR A CA 1
ATOM 1498 C C . THR A 1 189 ? -35.802 -8.377 55.270 1.00 96.50 189 THR A C 1
ATOM 1500 O O . THR A 1 189 ? -35.364 -8.160 54.145 1.00 96.50 189 THR A O 1
ATOM 1503 N N . GLU A 1 190 ? -35.477 -7.618 56.322 1.00 97.69 190 GLU A N 1
ATOM 1504 C CA . GLU A 1 190 ? -34.546 -6.483 56.239 1.00 97.69 190 GLU A CA 1
ATOM 1505 C C . GLU A 1 190 ? -33.131 -6.962 55.883 1.00 97.69 190 GLU A C 1
ATOM 1507 O O . GLU A 1 190 ? -32.492 -6.418 54.985 1.00 97.69 190 GLU A O 1
ATOM 1512 N N . THR A 1 191 ? -32.651 -8.026 56.537 1.00 96.81 191 THR A N 1
ATOM 1513 C CA . THR A 1 191 ? -31.331 -8.599 56.231 1.00 96.81 191 THR A CA 1
ATOM 1514 C C . THR A 1 191 ? -31.266 -9.190 54.827 1.00 96.81 191 THR A C 1
ATOM 1516 O O . THR A 1 191 ? -30.252 -9.046 54.149 1.00 96.81 191 THR A O 1
ATOM 1519 N N . GLU A 1 192 ? -32.341 -9.824 54.355 1.00 97.62 192 GLU A N 1
ATOM 1520 C CA . GLU A 1 192 ? -32.400 -10.353 52.996 1.00 97.62 192 GLU A CA 1
ATOM 1521 C C . GLU A 1 192 ? -32.412 -9.223 51.961 1.00 97.62 192 GLU A C 1
ATOM 1523 O O . GLU A 1 192 ? -31.728 -9.317 50.939 1.00 97.62 192 GLU A O 1
ATOM 1528 N N . LEU A 1 193 ? -33.136 -8.135 52.234 1.00 97.88 193 LEU A N 1
ATOM 1529 C CA . LEU A 1 193 ? -33.160 -6.953 51.378 1.00 97.88 193 LEU A CA 1
ATOM 1530 C C . LEU A 1 193 ? -31.772 -6.306 51.305 1.00 97.88 193 LEU A C 1
ATOM 1532 O O . LEU A 1 193 ? -31.282 -6.077 50.201 1.00 97.88 193 LEU A O 1
ATOM 1536 N N . GLN A 1 194 ? -31.088 -6.148 52.442 1.00 97.56 194 GLN A N 1
ATOM 1537 C CA . GLN A 1 194 ? -29.709 -5.656 52.479 1.00 97.56 194 GLN A CA 1
ATOM 1538 C C . GLN A 1 194 ? -28.750 -6.564 51.690 1.00 97.56 194 GLN A C 1
ATOM 1540 O O . GLN A 1 194 ? -27.969 -6.075 50.879 1.00 97.56 194 GLN A O 1
ATOM 1545 N N . ASN A 1 195 ? -28.843 -7.889 51.851 1.00 97.69 195 ASN A N 1
ATOM 1546 C CA . ASN A 1 195 ? -28.012 -8.839 51.101 1.00 97.69 195 ASN A CA 1
ATOM 1547 C C . ASN A 1 195 ? -28.252 -8.746 49.583 1.00 97.69 195 ASN A C 1
ATOM 1549 O O . ASN A 1 195 ? -27.317 -8.858 48.780 1.00 97.69 195 ASN A O 1
ATOM 1553 N N . ARG A 1 196 ? -29.510 -8.551 49.168 1.00 97.44 196 ARG A N 1
ATOM 1554 C CA . ARG A 1 196 ? -29.871 -8.347 47.758 1.00 97.44 196 ARG A CA 1
ATOM 1555 C C . ARG A 1 196 ? -29.327 -7.019 47.240 1.00 97.44 196 ARG A C 1
ATOM 1557 O O . ARG A 1 196 ? -28.770 -7.007 46.144 1.00 97.44 196 ARG A O 1
ATOM 1564 N N . ASP A 1 197 ? -29.419 -5.943 48.014 1.00 98.25 197 ASP A N 1
ATOM 1565 C CA . ASP A 1 197 ? -28.858 -4.638 47.655 1.00 98.25 197 ASP A CA 1
ATOM 1566 C C . ASP A 1 197 ? -27.331 -4.690 47.510 1.00 98.25 197 ASP A C 1
ATOM 1568 O O . ASP A 1 197 ? -26.791 -4.203 46.512 1.00 98.25 197 ASP A O 1
ATOM 1572 N N . ASP A 1 198 ? -26.637 -5.375 48.420 1.00 98.00 198 ASP A N 1
ATOM 1573 C CA . ASP A 1 198 ? -25.190 -5.599 48.337 1.00 98.00 198 ASP A CA 1
ATOM 1574 C C . ASP A 1 198 ? -24.821 -6.407 47.080 1.00 98.00 198 ASP A C 1
ATOM 1576 O O . ASP A 1 198 ? -23.868 -6.080 46.364 1.00 98.00 198 ASP A O 1
ATOM 1580 N N . THR A 1 199 ? -25.624 -7.422 46.744 1.00 98.38 199 THR A N 1
ATOM 1581 C CA . THR A 1 199 ? -25.455 -8.207 45.509 1.00 98.38 199 THR A CA 1
ATOM 1582 C C . THR A 1 199 ? -25.669 -7.341 44.266 1.00 98.38 199 THR A C 1
ATOM 1584 O O . THR A 1 199 ? -24.884 -7.409 43.317 1.00 98.38 199 THR A O 1
ATOM 1587 N N . ILE A 1 200 ? -26.694 -6.484 44.263 1.00 98.38 200 ILE A N 1
ATOM 1588 C CA . ILE A 1 200 ? -26.969 -5.542 43.171 1.00 98.38 200 ILE A CA 1
ATOM 1589 C C . ILE A 1 200 ? -25.797 -4.569 42.991 1.00 98.38 200 ILE A C 1
ATOM 1591 O O . ILE A 1 200 ? -25.425 -4.277 41.851 1.00 98.38 200 ILE A O 1
ATOM 1595 N N . LEU A 1 201 ? -25.205 -4.067 44.078 1.00 98.19 201 LEU A N 1
ATOM 1596 C CA . LEU A 1 201 ? -24.028 -3.197 44.021 1.00 98.19 201 LEU A CA 1
ATOM 1597 C C . LEU A 1 201 ? -22.816 -3.929 43.435 1.00 98.19 201 LEU A C 1
ATOM 1599 O O . LEU A 1 201 ? -22.207 -3.423 42.492 1.00 98.19 201 LEU A O 1
ATOM 1603 N N . CYS A 1 202 ? -22.531 -5.148 43.901 1.00 98.25 202 CYS A N 1
ATOM 1604 C CA . CYS A 1 202 ? -21.439 -5.966 43.372 1.00 98.25 202 CYS A CA 1
ATOM 1605 C C . CYS A 1 202 ? -21.598 -6.227 41.864 1.00 98.25 202 CYS A C 1
ATOM 1607 O O . CYS A 1 202 ? -20.666 -6.007 41.088 1.00 98.25 202 CYS A O 1
ATOM 1609 N N . LEU A 1 203 ? -22.798 -6.619 41.424 1.00 98.38 203 LEU A N 1
ATOM 1610 C CA . LEU A 1 203 ? -23.088 -6.862 40.009 1.00 98.38 203 LEU A CA 1
ATOM 1611 C C . LEU A 1 203 ? -22.982 -5.584 39.163 1.00 98.38 203 LEU A C 1
ATOM 1613 O O . LEU A 1 203 ? -22.482 -5.630 38.037 1.00 98.38 203 LEU A O 1
ATOM 1617 N N . LYS A 1 204 ? -23.412 -4.429 39.689 1.00 98.38 204 LYS A N 1
ATOM 1618 C CA . LYS A 1 204 ? -23.249 -3.131 39.010 1.00 98.38 204 LYS A CA 1
ATOM 1619 C C . LYS A 1 204 ? -21.777 -2.777 38.818 1.00 98.38 204 LYS A C 1
ATOM 1621 O O . LYS A 1 204 ? -21.414 -2.291 37.743 1.00 98.38 204 LYS A O 1
ATOM 1626 N N . ASP A 1 205 ? -20.945 -3.019 39.822 1.00 98.31 205 ASP A N 1
ATOM 1627 C CA . ASP A 1 205 ? -19.516 -2.724 39.745 1.00 98.31 205 ASP A CA 1
ATOM 1628 C C . ASP A 1 205 ? -18.791 -3.684 38.798 1.00 98.31 205 ASP A C 1
ATOM 1630 O O . ASP A 1 205 ? -18.037 -3.219 37.942 1.00 98.31 205 ASP A O 1
ATOM 1634 N N . GLN A 1 206 ? -19.117 -4.981 38.826 1.00 98.25 206 GLN A N 1
ATOM 1635 C CA . GLN A 1 206 ? -18.624 -5.950 37.837 1.00 98.25 206 GLN A CA 1
ATOM 1636 C C . GLN A 1 206 ? -19.007 -5.551 36.408 1.00 98.25 206 GLN A C 1
ATOM 1638 O O . GLN A 1 206 ? -18.180 -5.609 35.498 1.00 98.25 206 GLN A O 1
ATOM 1643 N N . LEU A 1 207 ? -20.242 -5.091 36.188 1.00 98.12 207 LEU A N 1
ATOM 1644 C CA . LEU A 1 207 ? -20.687 -4.644 34.869 1.00 98.12 207 LEU A CA 1
ATOM 1645 C C . LEU A 1 207 ? -19.916 -3.406 34.396 1.00 98.12 207 LEU A C 1
ATOM 1647 O O . LEU A 1 207 ? -19.523 -3.329 33.228 1.00 98.12 207 LEU A O 1
ATOM 1651 N N . ARG A 1 208 ? -19.675 -2.437 35.287 1.00 97.81 208 ARG A N 1
ATOM 1652 C CA . ARG A 1 208 ? -18.855 -1.256 34.973 1.00 97.81 208 ARG A CA 1
ATOM 1653 C C . ARG A 1 208 ? -17.413 -1.641 34.662 1.00 97.81 208 ARG A C 1
ATOM 1655 O O . ARG A 1 208 ? -16.861 -1.128 33.689 1.00 97.81 208 ARG A O 1
ATOM 1662 N N . GLU A 1 209 ? -16.829 -2.545 35.441 1.00 97.81 209 GLU A N 1
ATOM 1663 C CA . GLU A 1 209 ? -15.474 -3.053 35.230 1.00 97.81 209 GLU A CA 1
ATOM 1664 C C . GLU A 1 209 ? -15.356 -3.769 33.881 1.00 97.81 209 GLU A C 1
ATOM 1666 O O . GLU A 1 209 ? -14.480 -3.433 33.084 1.00 97.81 209 GLU A O 1
ATOM 1671 N N . MET A 1 210 ? -16.272 -4.694 33.580 1.00 97.56 210 MET A N 1
ATOM 1672 C CA . MET A 1 210 ? -16.310 -5.408 32.301 1.00 97.56 210 MET A CA 1
ATOM 1673 C C 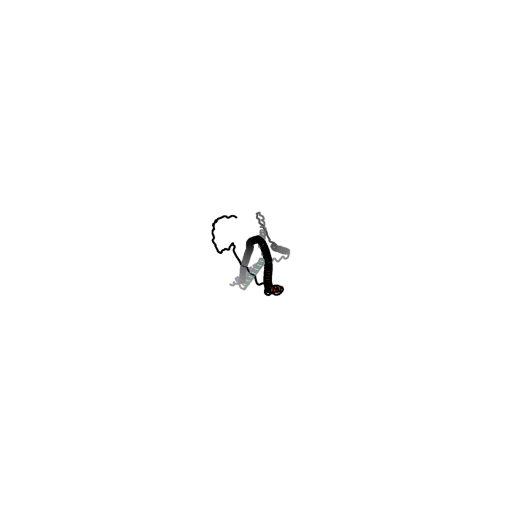. MET A 1 210 ? -16.459 -4.438 31.129 1.00 97.56 210 MET A C 1
ATOM 1675 O O . MET A 1 210 ? -15.707 -4.525 30.162 1.00 97.56 210 MET A O 1
ATOM 1679 N N . LYS A 1 211 ? -17.349 -3.444 31.234 1.00 98.38 211 LYS A N 1
ATOM 1680 C CA . LYS A 1 211 ? -17.512 -2.415 30.199 1.00 98.38 211 LYS A CA 1
ATOM 1681 C C . LYS A 1 211 ? -16.230 -1.605 29.987 1.00 98.38 211 LYS A C 1
ATOM 1683 O O . LYS A 1 211 ? -15.865 -1.332 28.845 1.00 98.38 211 LYS A O 1
ATOM 1688 N N . ALA A 1 212 ? -15.543 -1.221 31.063 1.00 97.88 212 ALA A N 1
ATOM 1689 C CA . ALA A 1 212 ? -14.276 -0.502 30.973 1.00 97.88 212 ALA A CA 1
ATOM 1690 C C . ALA A 1 212 ? -13.175 -1.364 30.331 1.00 97.88 212 ALA A C 1
ATOM 1692 O O . ALA A 1 212 ? -12.479 -0.880 29.437 1.00 97.88 212 ALA A O 1
ATOM 1693 N N . LYS A 1 213 ? -13.064 -2.642 30.724 1.00 98.25 213 LYS A N 1
ATOM 1694 C CA . LYS A 1 213 ? -12.115 -3.608 30.145 1.00 98.25 213 LYS A CA 1
ATOM 1695 C C . LYS A 1 213 ? -12.368 -3.824 28.657 1.00 98.25 213 LYS A C 1
ATOM 1697 O O . LYS A 1 213 ? -11.464 -3.596 27.860 1.00 98.25 213 LYS A O 1
ATOM 1702 N N . THR A 1 214 ? -13.600 -4.143 28.267 1.00 98.19 214 THR A N 1
ATOM 1703 C CA . THR A 1 214 ? -13.958 -4.360 26.860 1.00 98.19 214 THR A CA 1
ATOM 1704 C C . THR A 1 214 ? -13.725 -3.107 26.016 1.00 98.19 214 THR A C 1
ATOM 1706 O O . THR A 1 214 ? -13.162 -3.196 24.930 1.00 98.19 214 THR A O 1
ATOM 1709 N N . ASN A 1 215 ? -14.080 -1.915 26.508 1.00 98.38 215 ASN A N 1
ATOM 1710 C CA . ASN A 1 215 ? -13.799 -0.669 25.785 1.00 98.38 215 ASN A CA 1
ATOM 1711 C C . ASN A 1 215 ? -12.294 -0.438 25.594 1.00 98.38 215 ASN A C 1
ATOM 1713 O O . ASN A 1 215 ? -11.860 -0.015 24.523 1.00 98.38 215 ASN A O 1
ATOM 1717 N N . MET A 1 216 ? -11.497 -0.720 26.624 1.00 97.94 216 MET A N 1
ATOM 1718 C CA . MET A 1 216 ? -10.045 -0.609 26.554 1.00 97.94 216 MET A CA 1
ATOM 1719 C C . MET A 1 216 ? -9.461 -1.607 25.539 1.00 97.94 216 MET A C 1
ATOM 1721 O O . MET A 1 216 ? -8.662 -1.221 24.687 1.00 97.94 216 MET A O 1
ATOM 1725 N N . GLU A 1 217 ? -9.911 -2.862 25.562 1.00 98.19 217 GLU A N 1
ATOM 1726 C CA . GLU A 1 217 ? -9.530 -3.902 24.597 1.00 98.19 217 GLU A CA 1
ATOM 1727 C C . GLU A 1 217 ? -9.904 -3.526 23.157 1.00 98.19 217 GLU A C 1
ATOM 1729 O O . GLU A 1 217 ? -9.083 -3.675 22.251 1.00 98.19 217 GLU A O 1
ATOM 1734 N N . ILE A 1 218 ? -11.099 -2.971 22.931 1.00 98.38 218 ILE A N 1
ATOM 1735 C CA . ILE A 1 218 ? -11.523 -2.459 21.618 1.00 98.38 218 ILE A CA 1
ATOM 1736 C C . ILE A 1 218 ? -10.567 -1.357 21.142 1.00 98.38 218 ILE A C 1
ATOM 1738 O O . ILE A 1 218 ? -10.110 -1.378 19.999 1.00 98.38 218 ILE A O 1
ATOM 1742 N N . CYS A 1 219 ? -10.214 -0.407 22.009 1.00 98.12 219 CYS A N 1
ATOM 1743 C CA . CYS A 1 219 ? -9.279 0.664 21.660 1.00 98.12 219 CYS A CA 1
ATOM 1744 C C . CYS A 1 219 ? -7.879 0.126 21.328 1.00 98.12 219 CYS A C 1
ATOM 1746 O O . CYS A 1 219 ? -7.268 0.568 20.351 1.00 98.12 219 CYS A O 1
ATOM 1748 N N . TYR A 1 220 ? -7.373 -0.837 22.103 1.00 98.50 220 TYR A N 1
ATOM 1749 C CA . TYR A 1 220 ? -6.069 -1.452 21.851 1.00 98.50 220 TYR A CA 1
ATOM 1750 C C . TYR A 1 220 ? -6.048 -2.268 20.561 1.00 98.50 220 TYR A C 1
ATOM 1752 O O . TYR A 1 220 ? -5.133 -2.104 19.755 1.00 98.50 220 TYR A O 1
ATOM 1760 N N . THR A 1 221 ? -7.052 -3.114 20.335 1.00 98.25 221 THR A N 1
ATOM 1761 C CA . THR A 1 221 ? -7.150 -3.937 19.121 1.00 98.25 221 THR A CA 1
ATOM 1762 C C . THR A 1 221 ? -7.301 -3.069 17.875 1.00 98.25 221 THR A C 1
ATOM 1764 O O . THR A 1 221 ? -6.593 -3.289 16.889 1.00 98.25 221 THR A O 1
ATOM 1767 N N . LYS A 1 222 ? -8.121 -2.013 17.938 1.00 98.50 222 LYS A N 1
ATOM 1768 C CA . LYS A 1 222 ? -8.235 -1.021 16.864 1.00 98.50 222 LYS A CA 1
ATOM 1769 C C . LYS A 1 222 ? -6.899 -0.333 16.589 1.00 98.50 222 LYS A C 1
ATOM 1771 O O . LYS A 1 222 ? -6.415 -0.367 15.466 1.00 98.50 222 LYS A O 1
ATOM 1776 N N . LYS A 1 223 ? -6.236 0.208 17.615 1.00 98.44 223 LYS A N 1
ATOM 1777 C CA . LYS A 1 223 ? -4.937 0.876 17.437 1.00 98.44 223 LYS A CA 1
ATOM 1778 C C . LYS A 1 223 ? -3.866 -0.073 16.890 1.00 98.44 223 LYS A C 1
ATOM 1780 O O . LYS A 1 223 ? -3.057 0.336 16.065 1.00 98.44 223 LYS A O 1
ATOM 1785 N N . ASN A 1 224 ? -3.855 -1.330 17.328 1.00 98.00 224 ASN A N 1
ATOM 1786 C CA . ASN A 1 224 ? -2.922 -2.341 16.838 1.00 98.00 224 ASN A CA 1
ATOM 1787 C C . ASN A 1 224 ? -3.158 -2.675 15.356 1.00 98.00 224 ASN A C 1
ATOM 1789 O O . ASN A 1 224 ? -2.210 -2.703 14.574 1.00 98.00 224 ASN A O 1
ATOM 1793 N N . THR A 1 225 ? -4.416 -2.885 14.964 1.00 97.69 225 THR A N 1
ATOM 1794 C CA . THR A 1 225 ? -4.777 -3.161 13.564 1.00 97.69 225 THR A CA 1
ATOM 1795 C C . THR A 1 225 ? -4.507 -1.954 12.663 1.00 97.69 225 THR A C 1
ATOM 1797 O O . THR A 1 225 ? -3.873 -2.120 11.622 1.00 97.69 225 THR A O 1
ATOM 1800 N N . ASP A 1 226 ? -4.847 -0.736 13.096 1.00 98.38 226 ASP A N 1
ATOM 1801 C CA . ASP A 1 226 ? -4.526 0.511 12.386 1.00 98.38 226 ASP A CA 1
ATOM 1802 C C . ASP A 1 226 ? -3.007 0.662 12.173 1.00 98.38 226 ASP A C 1
ATOM 1804 O O . ASP A 1 226 ? -2.549 0.978 11.072 1.00 98.38 226 ASP A O 1
ATOM 1808 N N . LEU A 1 227 ? -2.196 0.389 13.203 1.00 98.38 227 LEU A N 1
ATOM 1809 C CA . LEU A 1 227 ? -0.733 0.419 13.096 1.00 98.38 227 LEU A CA 1
ATOM 1810 C C . LEU A 1 227 ? -0.202 -0.637 12.122 1.00 98.38 227 LEU A C 1
ATOM 1812 O O . LEU A 1 227 ? 0.704 -0.338 11.341 1.00 98.38 227 LEU A O 1
ATOM 1816 N N . GLN A 1 228 ? -0.760 -1.847 12.134 1.00 98.19 228 GLN A N 1
ATOM 1817 C CA . GLN A 1 228 ? -0.374 -2.913 11.209 1.00 98.19 228 GLN A CA 1
ATOM 1818 C C . GLN A 1 228 ? -0.705 -2.541 9.757 1.00 98.19 228 GLN A C 1
ATOM 1820 O O . GLN A 1 228 ? 0.132 -2.725 8.865 1.00 98.19 228 GLN A O 1
ATOM 1825 N N . VAL A 1 229 ? -1.886 -1.963 9.518 1.00 98.31 229 VAL A N 1
ATOM 1826 C CA . VAL A 1 229 ? -2.287 -1.432 8.208 1.00 98.31 229 VAL A CA 1
ATOM 1827 C C . VAL A 1 229 ? -1.333 -0.321 7.775 1.00 98.31 229 VAL A C 1
ATOM 1829 O O . VAL A 1 229 ? -0.760 -0.410 6.691 1.00 98.31 229 VAL A O 1
ATOM 1832 N N . HIS A 1 230 ? -1.063 0.672 8.626 1.00 97.94 230 HIS A N 1
ATOM 1833 C CA . HIS A 1 230 ? -0.123 1.755 8.317 1.00 97.94 230 HIS A CA 1
ATOM 1834 C C . HIS A 1 230 ? 1.296 1.253 8.030 1.00 97.94 230 HIS A C 1
ATOM 1836 O O . HIS A 1 230 ? 1.947 1.729 7.095 1.00 97.94 230 HIS A O 1
ATOM 1842 N N . GLN A 1 231 ? 1.791 0.288 8.806 1.00 97.88 231 GLN A N 1
ATOM 1843 C CA . GLN A 1 231 ? 3.103 -0.311 8.583 1.00 97.88 231 GLN A CA 1
ATOM 1844 C C . GLN A 1 231 ? 3.156 -1.021 7.227 1.00 97.88 231 GLN A C 1
ATOM 1846 O O . GLN A 1 231 ? 4.136 -0.875 6.494 1.00 97.88 231 GLN A O 1
ATOM 1851 N N . THR A 1 232 ? 2.108 -1.772 6.891 1.00 97.31 232 THR A N 1
ATOM 1852 C CA . THR A 1 232 ? 2.010 -2.509 5.627 1.00 97.31 232 THR A CA 1
ATOM 1853 C C . THR A 1 232 ? 1.918 -1.542 4.454 1.00 97.31 232 THR A C 1
ATOM 1855 O O . THR A 1 232 ? 2.725 -1.630 3.533 1.00 97.31 232 THR A O 1
ATOM 1858 N N . GLN A 1 233 ? 1.054 -0.530 4.553 1.00 98.25 233 GLN A N 1
ATOM 1859 C CA . GLN A 1 233 ? 0.923 0.541 3.568 1.00 98.25 233 GLN A CA 1
ATOM 1860 C C . GLN A 1 233 ? 2.256 1.252 3.317 1.00 98.25 233 GLN A C 1
ATOM 1862 O O . GLN A 1 233 ? 2.623 1.509 2.172 1.00 98.25 233 GLN A O 1
ATOM 1867 N N . LYS A 1 234 ? 3.025 1.542 4.375 1.00 98.25 234 LYS A N 1
ATOM 1868 C CA . LYS A 1 234 ? 4.339 2.183 4.249 1.00 98.25 234 LYS A CA 1
ATOM 1869 C C . LYS A 1 234 ? 5.364 1.272 3.571 1.00 98.25 234 LYS A C 1
ATOM 1871 O O . LYS A 1 234 ? 6.148 1.756 2.758 1.00 98.25 234 LYS A O 1
ATOM 1876 N N . LYS A 1 235 ? 5.363 -0.031 3.876 1.00 98.06 235 LYS A N 1
ATOM 1877 C CA . LYS A 1 235 ? 6.226 -1.014 3.197 1.00 98.06 235 LYS A CA 1
ATOM 1878 C C . LYS A 1 235 ? 5.892 -1.102 1.706 1.00 98.06 235 LYS A C 1
ATOM 1880 O O . LYS A 1 235 ? 6.808 -1.012 0.894 1.00 98.06 235 LYS A O 1
ATOM 1885 N N . CYS A 1 236 ? 4.607 -1.202 1.363 1.00 97.44 236 CYS A N 1
ATOM 1886 C CA . CYS A 1 236 ? 4.133 -1.214 -0.021 1.00 97.44 236 CYS A CA 1
ATOM 1887 C C . CYS A 1 236 ? 4.521 0.075 -0.753 1.00 97.44 236 CYS A C 1
ATOM 1889 O O . CYS A 1 236 ? 5.206 0.004 -1.764 1.00 97.44 236 CYS A O 1
ATOM 1891 N N . SER A 1 237 ? 4.217 1.246 -0.185 1.00 98.25 237 SER A N 1
ATOM 1892 C CA . SER A 1 237 ? 4.561 2.538 -0.793 1.00 98.25 237 SER A CA 1
ATOM 1893 C C . SER A 1 237 ? 6.071 2.722 -0.991 1.00 98.25 237 SER A C 1
ATOM 1895 O O . SER A 1 237 ? 6.507 3.286 -1.992 1.00 98.25 237 SER A O 1
ATOM 1897 N N . ASN A 1 238 ? 6.901 2.230 -0.067 1.00 98.12 238 ASN A N 1
ATOM 1898 C CA . ASN A 1 238 ? 8.352 2.259 -0.242 1.00 98.12 238 ASN A CA 1
ATOM 1899 C C . ASN A 1 238 ? 8.807 1.340 -1.385 1.00 98.12 238 ASN A C 1
ATOM 1901 O O . ASN A 1 238 ? 9.650 1.749 -2.181 1.00 98.12 238 ASN A O 1
ATOM 1905 N N . ALA A 1 239 ? 8.258 0.126 -1.480 1.00 97.94 239 ALA A N 1
ATOM 1906 C CA . ALA A 1 239 ? 8.561 -0.797 -2.573 1.00 97.94 239 ALA A CA 1
ATOM 1907 C C . ALA A 1 239 ? 8.113 -0.231 -3.932 1.00 97.94 239 ALA A C 1
ATOM 1909 O O . ALA A 1 239 ? 8.886 -0.259 -4.887 1.00 97.94 239 ALA A O 1
ATOM 1910 N N . GLU A 1 240 ? 6.921 0.365 -3.997 1.00 97.94 240 GLU A N 1
ATOM 1911 C CA . GLU A 1 240 ? 6.411 1.075 -5.176 1.00 97.94 240 GLU A CA 1
ATOM 1912 C C . GLU A 1 240 ? 7.343 2.212 -5.593 1.00 97.94 240 GLU A C 1
ATOM 1914 O O . GLU A 1 240 ? 7.723 2.288 -6.755 1.00 97.94 240 GLU A O 1
ATOM 1919 N N . LYS A 1 241 ? 7.800 3.051 -4.654 1.00 98.25 241 LYS A N 1
ATOM 1920 C CA . LYS A 1 241 ? 8.760 4.129 -4.951 1.00 98.25 241 LYS A CA 1
ATOM 1921 C C . LYS A 1 241 ? 10.089 3.608 -5.495 1.00 98.25 241 LYS A C 1
ATOM 1923 O O . LYS A 1 241 ? 10.667 4.233 -6.378 1.00 98.25 241 LYS A O 1
ATOM 1928 N N . VAL A 1 242 ? 10.589 2.483 -4.981 1.00 98.50 242 VAL A N 1
ATOM 1929 C CA . VAL A 1 242 ? 11.816 1.855 -5.501 1.00 98.50 242 VAL A CA 1
ATOM 1930 C C . VAL A 1 242 ? 11.611 1.380 -6.939 1.00 98.50 242 VAL A C 1
ATOM 1932 O O . VAL A 1 242 ? 12.472 1.622 -7.786 1.00 98.50 242 VAL A O 1
ATOM 1935 N N . LEU A 1 243 ? 10.474 0.744 -7.231 1.00 98.25 243 LEU A N 1
ATOM 1936 C CA . LEU A 1 243 ? 10.130 0.317 -8.587 1.00 98.25 243 LEU A CA 1
ATOM 1937 C C . LEU A 1 243 ? 9.929 1.512 -9.526 1.00 98.25 243 LEU A C 1
ATOM 1939 O O . LEU A 1 243 ? 10.452 1.489 -10.636 1.00 98.25 243 LEU A O 1
ATOM 1943 N N . GLU A 1 244 ? 9.266 2.575 -9.076 1.00 98.56 244 GLU A N 1
ATOM 1944 C CA . GLU A 1 244 ? 9.062 3.802 -9.854 1.00 98.56 244 GLU A CA 1
ATOM 1945 C C . GLU A 1 244 ? 10.396 4.472 -10.200 1.00 98.56 244 GLU A C 1
ATOM 1947 O O . GLU A 1 244 ? 10.666 4.781 -11.361 1.00 98.56 244 GLU A O 1
ATOM 1952 N N . ASN A 1 245 ? 11.297 4.596 -9.220 1.00 98.25 245 ASN A N 1
ATOM 1953 C CA . ASN A 1 245 ? 12.653 5.081 -9.462 1.00 98.25 245 ASN A CA 1
ATOM 1954 C C . ASN A 1 245 ? 13.376 4.200 -10.488 1.00 98.25 245 ASN A C 1
ATOM 1956 O O . ASN A 1 245 ? 14.060 4.719 -11.371 1.00 98.25 245 ASN A O 1
ATOM 1960 N N . LYS A 1 246 ? 13.195 2.873 -10.423 1.00 98.44 246 LYS A N 1
ATOM 1961 C CA . LYS A 1 246 ? 13.811 1.960 -11.387 1.00 98.44 246 LYS A CA 1
ATOM 1962 C C . LYS A 1 246 ? 13.246 2.125 -12.795 1.00 98.44 246 LYS A C 1
ATOM 1964 O O . LYS A 1 246 ? 14.008 2.103 -13.761 1.00 98.44 246 LYS A O 1
ATOM 1969 N N . ILE A 1 247 ? 11.936 2.309 -12.915 1.00 98.44 247 ILE A N 1
ATOM 1970 C CA . ILE A 1 247 ? 11.268 2.610 -14.183 1.00 98.44 247 ILE A CA 1
ATOM 1971 C C . ILE A 1 247 ? 11.827 3.912 -14.757 1.00 98.44 247 ILE A C 1
ATOM 1973 O O . ILE A 1 247 ? 12.196 3.944 -15.930 1.00 98.44 247 ILE A O 1
ATOM 1977 N N . GLN A 1 248 ? 11.962 4.959 -13.942 1.00 98.50 248 GLN A N 1
ATOM 1978 C CA . GLN A 1 248 ? 12.510 6.235 -14.393 1.00 98.50 248 GLN A CA 1
ATOM 1979 C C . GLN A 1 248 ? 13.984 6.125 -14.809 1.00 98.50 248 GLN A C 1
ATOM 1981 O O . GLN A 1 248 ? 14.376 6.678 -15.836 1.00 98.50 248 GLN A O 1
ATOM 1986 N N . GLU A 1 249 ? 14.804 5.372 -14.072 1.00 98.50 249 GLU A N 1
ATOM 1987 C CA . GLU A 1 249 ? 16.182 5.068 -14.474 1.00 98.50 249 GLU A CA 1
ATOM 1988 C C . GLU A 1 249 ? 16.241 4.360 -15.831 1.00 98.50 249 GLU A C 1
ATOM 1990 O O . GLU A 1 249 ? 17.075 4.706 -16.670 1.00 98.50 249 GLU A O 1
ATOM 1995 N N . LEU A 1 250 ? 15.387 3.355 -16.044 1.00 98.25 250 LEU A N 1
ATOM 1996 C CA . LEU A 1 250 ? 15.338 2.601 -17.295 1.00 98.25 250 LEU A CA 1
ATOM 1997 C C . LEU A 1 250 ? 14.860 3.475 -18.455 1.00 98.25 250 LEU A C 1
ATOM 1999 O O . LEU A 1 250 ? 15.490 3.444 -19.509 1.00 98.25 250 LEU A O 1
ATOM 2003 N N . LYS A 1 251 ? 13.837 4.312 -18.251 1.00 98.38 251 LYS A N 1
ATOM 2004 C CA . LYS A 1 251 ? 13.398 5.315 -19.236 1.00 98.38 251 LYS A CA 1
ATOM 2005 C C . LYS A 1 251 ? 14.546 6.245 -19.627 1.00 98.38 251 LYS A C 1
ATOM 2007 O O . LYS A 1 251 ? 14.873 6.347 -20.802 1.00 98.38 251 LYS A O 1
ATOM 2012 N N . ASN A 1 252 ? 15.257 6.800 -18.644 1.00 98.31 252 ASN A N 1
ATOM 2013 C CA . ASN A 1 252 ? 16.408 7.666 -18.900 1.00 98.31 252 ASN A CA 1
ATOM 2014 C C . ASN A 1 252 ? 17.536 6.947 -19.668 1.00 98.31 252 ASN A C 1
ATOM 2016 O O . ASN A 1 252 ? 18.267 7.587 -20.421 1.00 98.31 252 ASN A O 1
ATOM 2020 N N . LYS A 1 253 ? 17.731 5.637 -19.459 1.00 98.50 253 LYS A N 1
ATOM 2021 C CA . LYS A 1 253 ? 18.701 4.839 -20.231 1.00 98.50 253 LYS A CA 1
ATOM 2022 C C . LYS A 1 253 ? 18.239 4.625 -21.668 1.00 98.50 253 LYS A C 1
ATOM 2024 O O . LYS A 1 253 ? 19.054 4.779 -22.569 1.00 98.50 253 LYS A O 1
ATOM 2029 N N . ILE A 1 254 ? 16.960 4.318 -21.869 1.00 98.44 254 ILE A N 1
ATOM 2030 C CA . ILE A 1 254 ? 16.362 4.174 -23.201 1.00 98.44 254 ILE A CA 1
ATOM 2031 C C . ILE A 1 254 ? 16.494 5.488 -23.979 1.00 98.44 254 ILE A C 1
ATOM 2033 O O . ILE A 1 254 ? 16.990 5.472 -25.098 1.00 98.44 254 ILE A O 1
ATOM 2037 N N . ASP A 1 255 ? 16.166 6.629 -23.372 1.00 98.38 255 ASP A N 1
ATOM 2038 C CA . ASP A 1 255 ? 16.273 7.938 -24.032 1.00 98.38 255 ASP A CA 1
ATOM 2039 C C . ASP A 1 255 ? 17.719 8.281 -24.426 1.00 98.38 255 ASP A C 1
ATOM 2041 O O . ASP A 1 255 ? 17.967 8.880 -25.476 1.00 98.38 255 ASP A O 1
ATOM 2045 N N . LYS A 1 256 ? 18.694 7.893 -23.592 1.00 98.25 256 LYS A N 1
ATOM 2046 C CA . LYS A 1 256 ? 20.122 8.040 -23.910 1.00 98.25 256 LYS A CA 1
ATOM 2047 C C . LYS A 1 256 ? 20.534 7.144 -25.074 1.00 98.25 256 LYS A C 1
ATOM 2049 O O . LYS A 1 256 ? 21.216 7.628 -25.970 1.00 98.25 256 LYS A O 1
ATOM 2054 N N . GLU A 1 257 ? 20.108 5.884 -25.073 1.00 98.38 257 GLU A N 1
ATOM 2055 C CA . GLU A 1 257 ? 20.398 4.939 -26.156 1.00 98.38 257 GLU A CA 1
ATOM 2056 C C . GLU A 1 257 ? 19.789 5.410 -27.480 1.00 98.38 257 GLU A C 1
ATOM 2058 O O . GLU A 1 257 ? 20.481 5.446 -28.490 1.00 98.38 257 GLU A O 1
ATOM 2063 N N . ILE A 1 258 ? 18.532 5.869 -27.466 1.00 98.44 258 ILE A N 1
ATOM 2064 C CA . ILE A 1 258 ? 17.862 6.439 -28.644 1.00 98.44 258 ILE A CA 1
ATOM 2065 C C . ILE A 1 258 ? 18.653 7.634 -29.182 1.00 98.44 258 ILE A C 1
ATOM 2067 O O . ILE A 1 258 ? 18.889 7.723 -30.384 1.00 98.44 258 ILE A O 1
ATOM 2071 N N . ARG A 1 259 ? 19.101 8.543 -28.306 1.00 98.44 259 ARG A N 1
ATOM 2072 C CA . ARG A 1 259 ? 19.898 9.707 -28.717 1.00 98.44 259 ARG A CA 1
ATOM 2073 C C . ARG A 1 259 ? 21.210 9.292 -29.382 1.00 98.44 259 ARG A C 1
ATOM 2075 O O . ARG A 1 259 ? 21.503 9.765 -30.476 1.00 98.44 259 ARG A O 1
ATOM 2082 N N . VAL A 1 260 ? 21.968 8.398 -28.746 1.00 98.50 260 VAL A N 1
ATOM 2083 C CA . VAL A 1 260 ? 23.238 7.893 -29.289 1.00 98.50 260 VAL A CA 1
ATOM 2084 C C . VAL A 1 260 ? 23.008 7.160 -30.612 1.00 98.50 260 VAL A C 1
ATOM 2086 O O . VAL A 1 260 ? 23.753 7.375 -31.563 1.00 98.50 260 VAL A O 1
ATOM 2089 N N . HIS A 1 261 ? 21.956 6.347 -30.711 1.00 98.50 261 HIS A N 1
ATOM 2090 C CA . HIS A 1 261 ? 21.595 5.647 -31.940 1.00 98.50 261 HIS A CA 1
ATOM 2091 C C . HIS A 1 261 ? 21.333 6.617 -33.097 1.00 98.50 261 HIS A C 1
ATOM 2093 O O . HIS A 1 261 ? 21.907 6.445 -34.170 1.00 98.50 261 HIS A O 1
ATOM 2099 N N . VAL A 1 262 ? 20.541 7.670 -32.865 1.00 98.50 262 VAL A N 1
ATOM 2100 C CA . VAL A 1 262 ? 20.261 8.708 -33.871 1.00 98.50 262 VAL A CA 1
ATOM 2101 C C . VAL A 1 262 ? 21.542 9.431 -34.299 1.00 98.50 262 VAL A C 1
ATOM 2103 O O . VAL A 1 262 ? 21.742 9.671 -35.489 1.00 98.50 262 VAL A O 1
ATOM 2106 N N . GLU A 1 263 ? 22.436 9.755 -33.362 1.00 98.19 263 GLU A N 1
ATOM 2107 C CA . GLU A 1 263 ? 23.724 10.391 -33.671 1.00 98.19 263 GLU A CA 1
ATOM 2108 C C . GLU A 1 263 ? 24.637 9.476 -34.507 1.00 98.19 263 GLU A C 1
ATOM 2110 O O . GLU A 1 263 ? 25.238 9.929 -35.485 1.00 98.19 263 GLU A O 1
ATOM 2115 N N . ILE A 1 264 ? 24.705 8.182 -34.174 1.00 98.25 264 ILE A N 1
ATOM 2116 C CA . ILE A 1 264 ? 25.465 7.180 -34.939 1.00 98.25 264 ILE A CA 1
ATOM 2117 C C . ILE A 1 264 ? 24.874 7.014 -36.338 1.00 98.25 264 ILE A C 1
ATOM 2119 O O . ILE A 1 264 ? 25.612 7.032 -37.324 1.00 98.25 264 ILE A O 1
ATOM 2123 N N . GLU A 1 265 ? 23.555 6.868 -36.447 1.00 98.44 265 GLU A N 1
ATOM 2124 C CA . GLU A 1 265 ? 22.874 6.728 -37.730 1.00 98.44 265 GLU A CA 1
ATOM 2125 C C . GLU A 1 265 ? 23.118 7.959 -38.610 1.00 98.44 265 GLU A C 1
ATOM 2127 O O . GLU A 1 265 ? 23.464 7.826 -39.785 1.00 98.44 265 GLU A O 1
ATOM 2132 N N . HIS A 1 266 ? 23.020 9.158 -38.034 1.00 98.31 266 HIS A N 1
ATOM 2133 C CA . HIS A 1 266 ? 23.320 10.401 -38.731 1.00 98.31 266 HIS A CA 1
ATOM 2134 C C . HIS A 1 266 ? 24.775 10.448 -39.217 1.00 98.31 266 HIS A C 1
ATOM 2136 O O . HIS A 1 266 ? 25.021 10.759 -40.384 1.00 98.31 266 HIS A O 1
ATOM 2142 N N . PHE A 1 267 ? 25.739 10.085 -38.365 1.00 98.38 267 PHE A N 1
ATOM 2143 C CA . PHE A 1 267 ? 27.153 10.012 -38.739 1.00 98.38 267 PHE A CA 1
ATOM 2144 C C . PHE A 1 267 ? 27.398 9.031 -39.894 1.00 98.38 267 PHE A C 1
ATOM 2146 O O . PHE A 1 267 ? 28.119 9.354 -40.843 1.00 98.38 267 PHE A O 1
ATOM 2153 N N . LEU A 1 268 ? 26.789 7.844 -39.837 1.00 98.56 268 LEU A N 1
ATOM 2154 C CA . LEU A 1 268 ? 26.910 6.840 -40.891 1.00 98.56 268 LEU A CA 1
ATOM 2155 C C . LEU A 1 268 ? 26.275 7.329 -42.193 1.00 98.56 268 LEU A C 1
ATOM 2157 O O . LEU A 1 268 ? 26.928 7.260 -43.231 1.00 98.56 268 LEU A O 1
ATOM 2161 N N . ARG A 1 269 ? 25.062 7.892 -42.148 1.00 98.50 269 ARG A N 1
ATOM 2162 C CA . ARG A 1 269 ? 24.390 8.479 -43.321 1.00 98.50 269 ARG A CA 1
ATOM 2163 C C . ARG A 1 269 ? 25.251 9.553 -43.986 1.00 98.50 269 ARG A C 1
ATOM 2165 O O . ARG A 1 269 ? 25.446 9.500 -45.195 1.00 98.50 269 ARG A O 1
ATOM 2172 N N . GLN A 1 270 ? 25.852 10.459 -43.209 1.00 98.50 270 GLN A N 1
ATOM 2173 C CA . GLN A 1 270 ? 26.780 11.461 -43.750 1.00 98.50 270 GLN A CA 1
ATOM 2174 C C . GLN A 1 270 ? 28.011 10.832 -44.420 1.00 98.50 270 GLN A C 1
ATOM 2176 O O . GLN A 1 270 ? 28.514 11.347 -45.419 1.00 98.50 270 GLN A O 1
ATOM 2181 N N . ARG A 1 271 ? 28.555 9.746 -43.857 1.00 97.94 271 ARG A N 1
ATOM 2182 C CA . ARG A 1 271 ? 29.701 9.034 -44.441 1.00 97.94 271 ARG A CA 1
ATOM 2183 C C . ARG A 1 271 ? 29.322 8.331 -45.738 1.00 97.94 271 ARG A C 1
ATOM 2185 O O . ARG A 1 271 ? 30.098 8.424 -46.685 1.00 97.94 271 ARG A O 1
ATOM 2192 N N . TYR A 1 272 ? 28.163 7.677 -45.775 1.00 97.69 272 TYR A N 1
ATOM 2193 C CA . TYR A 1 272 ? 27.625 7.064 -46.987 1.00 97.69 272 TYR A CA 1
ATOM 2194 C C . TYR A 1 272 ? 27.437 8.105 -48.086 1.00 97.69 272 TYR A C 1
ATOM 2196 O O . TYR A 1 272 ? 28.004 7.931 -49.158 1.00 97.69 272 TYR A O 1
ATOM 2204 N N . GLN A 1 273 ? 26.788 9.231 -47.780 1.00 98.19 273 GLN A N 1
ATOM 2205 C CA . GLN A 1 273 ? 26.588 10.319 -48.737 1.00 98.19 273 GLN A CA 1
ATOM 2206 C C . GLN A 1 273 ? 27.918 10.833 -49.316 1.00 98.19 273 GLN A C 1
ATOM 2208 O O . GLN A 1 273 ? 28.059 10.962 -50.523 1.00 98.19 273 GLN A O 1
ATOM 2213 N N . LYS A 1 274 ? 28.951 11.034 -48.486 1.00 98.06 274 LYS A N 1
ATOM 2214 C CA . LYS A 1 274 ? 30.285 11.450 -48.970 1.00 98.06 274 LYS A CA 1
ATOM 2215 C C . LYS A 1 274 ? 30.962 10.430 -49.887 1.00 98.06 274 LYS A C 1
ATOM 2217 O O . LYS A 1 274 ? 31.844 10.797 -50.660 1.00 98.06 274 LYS A O 1
ATOM 2222 N N . VAL A 1 275 ? 30.670 9.143 -49.718 1.00 98.31 275 VAL A N 1
ATOM 2223 C CA . VAL A 1 275 ? 31.198 8.086 -50.592 1.00 98.31 275 VAL A CA 1
ATOM 2224 C C . VAL A 1 275 ? 30.398 8.034 -51.887 1.00 98.31 275 VAL A C 1
ATOM 2226 O O . VAL A 1 275 ? 31.000 7.898 -52.945 1.00 98.31 275 VAL A O 1
ATOM 2229 N N . GLU A 1 276 ? 29.083 8.198 -51.804 1.00 97.94 276 GLU A N 1
ATOM 2230 C CA . GLU A 1 276 ? 28.173 8.279 -52.945 1.00 97.94 276 GLU A CA 1
ATOM 2231 C C . GLU A 1 276 ? 28.506 9.477 -53.845 1.00 97.94 276 GLU A C 1
ATOM 2233 O O . GLU A 1 276 ? 28.746 9.283 -55.029 1.00 97.94 276 GLU A O 1
ATOM 2238 N N . GLU A 1 277 ? 28.707 10.669 -53.275 1.00 98.06 277 GLU A N 1
ATOM 2239 C CA . GLU A 1 277 ? 29.159 11.867 -54.005 1.00 98.06 277 GLU A CA 1
ATOM 2240 C C . GLU A 1 277 ? 30.504 11.642 -54.717 1.00 98.06 277 GLU A C 1
ATOM 2242 O O . GLU A 1 277 ? 30.718 12.102 -55.835 1.00 98.06 277 GLU A O 1
ATOM 2247 N N . LYS A 1 278 ? 31.441 10.920 -54.085 1.00 97.94 278 LYS A N 1
ATOM 2248 C CA . LYS A 1 278 ? 32.713 10.565 -54.735 1.00 97.94 278 LYS A CA 1
ATOM 2249 C C . LYS A 1 278 ? 32.511 9.563 -55.861 1.00 97.94 278 LYS A C 1
ATOM 2251 O O . LYS A 1 278 ? 33.218 9.646 -56.857 1.00 97.94 278 LYS A O 1
ATOM 2256 N N . LEU A 1 279 ? 31.620 8.591 -55.681 1.00 97.94 279 LEU A N 1
ATOM 2257 C CA . LEU A 1 279 ? 31.307 7.608 -56.711 1.00 97.94 279 LEU A CA 1
ATOM 2258 C C . LEU A 1 279 ? 30.696 8.299 -57.930 1.00 97.94 279 LEU A C 1
ATOM 2260 O O . LEU A 1 279 ? 31.170 8.055 -59.031 1.00 97.94 279 LEU A O 1
ATOM 2264 N N . GLU A 1 280 ? 29.734 9.195 -57.719 1.00 97.62 280 GLU A N 1
ATOM 2265 C CA . GLU A 1 280 ? 29.119 10.013 -58.768 1.00 97.62 280 GLU A CA 1
ATOM 2266 C C . GLU A 1 280 ? 30.182 10.822 -59.524 1.00 97.62 280 GLU A C 1
ATOM 2268 O O . GLU A 1 280 ? 30.297 10.692 -60.736 1.00 97.62 280 GLU A O 1
ATOM 2273 N N . GLN A 1 281 ? 31.094 11.500 -58.814 1.00 97.56 281 GLN A N 1
ATOM 2274 C CA . GLN A 1 281 ? 32.229 12.195 -59.444 1.00 97.56 281 GLN A CA 1
ATOM 2275 C C . GLN A 1 281 ? 33.118 11.275 -60.301 1.00 97.56 281 GLN A C 1
ATOM 2277 O O . GLN A 1 281 ? 33.636 11.701 -61.334 1.00 97.56 281 GLN A O 1
ATOM 2282 N N . TRP A 1 282 ? 33.357 10.033 -59.870 1.00 98.12 282 TRP A N 1
ATOM 2283 C CA . TRP A 1 282 ? 34.152 9.072 -60.642 1.00 98.12 282 TRP A CA 1
ATOM 2284 C C . TRP A 1 282 ? 33.400 8.530 -61.857 1.00 98.12 282 TRP A C 1
ATOM 2286 O O . TRP A 1 282 ? 34.038 8.298 -62.883 1.00 98.12 282 TRP A O 1
ATOM 2296 N N . VAL A 1 283 ? 32.085 8.337 -61.741 1.00 98.19 283 VAL A N 1
ATOM 2297 C CA . VAL A 1 283 ? 31.213 7.941 -62.852 1.00 98.19 283 VAL A CA 1
ATOM 2298 C C . VAL A 1 283 ? 31.178 9.052 -63.894 1.00 98.19 283 VAL A C 1
ATOM 2300 O O . VAL A 1 283 ? 31.558 8.790 -65.030 1.00 98.19 283 VAL A O 1
ATOM 2303 N N . ASP A 1 284 ? 30.887 10.291 -63.494 1.00 97.94 284 ASP A N 1
ATOM 2304 C CA . ASP A 1 284 ? 30.884 11.453 -64.388 1.00 97.94 284 ASP A CA 1
ATOM 2305 C C . ASP A 1 284 ? 32.232 11.609 -65.095 1.00 97.94 284 ASP A C 1
ATOM 2307 O O . ASP A 1 284 ? 32.302 11.847 -66.299 1.00 97.94 284 ASP A O 1
ATOM 2311 N N . LYS A 1 285 ? 33.344 11.463 -64.362 1.00 98.25 285 LYS A N 1
ATOM 2312 C CA . LYS A 1 285 ? 34.677 11.527 -64.968 1.00 98.25 285 LYS A CA 1
ATOM 2313 C C . LYS A 1 285 ? 34.872 10.426 -66.011 1.00 98.25 285 LYS A C 1
ATOM 2315 O O . LYS A 1 285 ? 35.409 10.701 -67.078 1.00 98.25 285 LYS A O 1
ATOM 2320 N N . TYR A 1 286 ? 34.485 9.195 -65.689 1.00 97.25 286 TYR A N 1
ATOM 2321 C CA . TYR A 1 286 ? 34.621 8.070 -66.606 1.00 97.25 286 TYR A CA 1
ATOM 2322 C C . TYR A 1 286 ? 33.762 8.257 -67.859 1.00 97.25 286 TYR A C 1
ATOM 2324 O O . TYR A 1 286 ? 34.260 8.023 -68.953 1.00 97.25 286 TYR A O 1
ATOM 2332 N N . GLU A 1 287 ? 32.518 8.715 -67.713 1.00 98.12 287 GLU A N 1
ATOM 2333 C CA . GLU A 1 287 ? 31.632 9.030 -68.838 1.00 98.12 287 GLU A CA 1
ATOM 2334 C C . GLU A 1 287 ? 32.236 10.123 -69.727 1.00 98.12 287 GLU A C 1
ATOM 2336 O O . GLU A 1 287 ? 32.378 9.909 -70.925 1.00 98.12 287 GLU A O 1
ATOM 2341 N N . ASN A 1 288 ? 32.732 11.222 -69.147 1.00 97.44 288 ASN A N 1
ATOM 2342 C CA . ASN A 1 288 ? 33.408 12.279 -69.909 1.00 97.44 288 ASN A CA 1
ATOM 2343 C C . ASN A 1 288 ? 34.679 11.785 -70.627 1.00 97.44 288 ASN A C 1
ATOM 2345 O O . ASN A 1 288 ? 34.928 12.155 -71.774 1.00 97.44 288 ASN A O 1
ATOM 2349 N N . ASP A 1 289 ? 35.506 10.968 -69.964 1.00 97.31 289 ASP A N 1
ATOM 2350 C CA . ASP A 1 289 ? 36.719 10.399 -70.565 1.00 97.31 289 ASP A CA 1
ATOM 2351 C C . ASP A 1 289 ? 36.363 9.417 -71.702 1.00 97.31 289 ASP A C 1
ATOM 2353 O O . ASP A 1 289 ? 37.069 9.363 -72.713 1.00 97.31 289 ASP A O 1
ATOM 2357 N N . MET A 1 290 ? 35.275 8.652 -71.555 1.00 97.25 290 MET A N 1
ATOM 2358 C CA . MET A 1 290 ? 34.743 7.764 -72.593 1.00 97.25 290 MET A CA 1
ATOM 2359 C C . MET A 1 290 ? 34.209 8.558 -73.786 1.00 97.25 290 MET A C 1
ATOM 2361 O O . MET A 1 290 ? 34.629 8.281 -74.908 1.00 97.25 290 MET A O 1
ATOM 2365 N N . ASP A 1 291 ? 33.385 9.581 -73.551 1.00 97.12 291 ASP A N 1
ATOM 2366 C CA . ASP A 1 291 ? 32.853 10.461 -74.595 1.00 97.12 291 ASP A CA 1
ATOM 2367 C C . ASP A 1 291 ? 33.989 11.153 -75.362 1.00 97.12 291 ASP A C 1
ATOM 2369 O O . ASP A 1 291 ? 34.011 11.139 -76.591 1.00 97.12 291 ASP A O 1
ATOM 2373 N N . ALA A 1 292 ? 35.007 11.666 -74.660 1.00 97.19 292 ALA A N 1
ATOM 2374 C CA . ALA A 1 292 ? 36.182 12.264 -75.292 1.00 97.19 292 ALA A CA 1
ATOM 2375 C C . ALA A 1 292 ? 36.958 11.257 -76.164 1.00 97.19 292 ALA A C 1
ATOM 2377 O O . ALA A 1 292 ? 37.443 11.602 -77.246 1.00 97.19 292 ALA A O 1
ATOM 2378 N N . LYS A 1 293 ? 37.084 9.998 -75.722 1.00 96.25 293 LYS A N 1
ATOM 2379 C CA . LYS A 1 293 ? 37.733 8.940 -76.515 1.00 96.25 293 LYS A CA 1
ATOM 2380 C C . LYS A 1 293 ? 36.899 8.523 -77.718 1.00 96.25 293 LYS A C 1
ATOM 2382 O O . LYS A 1 293 ? 37.473 8.289 -78.784 1.00 96.25 293 LYS A O 1
ATOM 2387 N N . ASP A 1 294 ? 35.583 8.463 -77.576 1.00 97.31 294 ASP A N 1
ATOM 2388 C CA . ASP A 1 294 ? 34.674 8.194 -78.685 1.00 97.31 294 ASP A CA 1
ATOM 2389 C C . ASP A 1 294 ? 34.705 9.339 -79.707 1.00 97.31 294 ASP A C 1
ATOM 2391 O O . ASP A 1 294 ? 34.798 9.078 -80.908 1.00 97.31 294 ASP A O 1
ATOM 2395 N N . GLU A 1 295 ? 34.764 10.600 -79.272 1.00 96.75 295 GLU A N 1
ATOM 2396 C CA . GLU A 1 295 ? 34.972 11.761 -80.146 1.00 96.75 295 GLU A CA 1
ATOM 2397 C C . GLU A 1 295 ? 36.311 11.695 -80.901 1.00 96.75 295 GLU A C 1
ATOM 2399 O O . GLU A 1 295 ? 36.339 11.883 -82.122 1.00 96.75 295 GLU A O 1
ATOM 2404 N N . GLU A 1 296 ? 37.419 11.372 -80.221 1.00 96.75 296 GLU A N 1
ATOM 2405 C CA . GLU A 1 296 ? 38.728 11.158 -80.860 1.00 96.75 296 GLU A CA 1
ATOM 2406 C C . GLU A 1 296 ? 38.668 10.030 -81.907 1.00 96.75 296 GLU A C 1
ATOM 2408 O O . GLU A 1 296 ? 39.184 10.175 -83.023 1.00 96.75 296 GLU A O 1
ATOM 2413 N N . LEU A 1 297 ? 38.019 8.908 -81.577 1.00 96.81 297 LEU A N 1
ATOM 2414 C CA . LEU A 1 297 ? 37.821 7.785 -82.495 1.00 96.81 297 LEU A CA 1
ATOM 2415 C C . LEU A 1 297 ? 36.953 8.180 -83.691 1.00 96.81 297 LEU A C 1
ATOM 2417 O O . LEU A 1 297 ? 37.264 7.802 -84.826 1.00 96.81 297 LEU A O 1
ATOM 2421 N N . HIS A 1 298 ? 35.883 8.940 -83.474 1.00 96.81 298 HIS A N 1
ATOM 2422 C CA . HIS A 1 298 ? 35.033 9.464 -84.536 1.00 96.81 298 HIS A CA 1
ATOM 2423 C C . HIS A 1 298 ? 35.809 10.415 -85.453 1.00 96.81 298 HIS A C 1
ATOM 2425 O O . HIS A 1 298 ? 35.737 10.261 -86.675 1.00 96.81 298 HIS A O 1
ATOM 2431 N N . ALA A 1 299 ? 36.615 11.322 -84.897 1.00 97.06 299 ALA A N 1
ATOM 2432 C CA . ALA A 1 299 ? 37.463 12.233 -85.662 1.00 97.06 299 ALA A CA 1
ATOM 2433 C C . ALA A 1 299 ? 38.522 11.483 -86.488 1.00 97.06 299 ALA A C 1
ATOM 2435 O O . ALA A 1 299 ? 38.698 11.766 -87.676 1.00 97.06 299 ALA A O 1
ATOM 2436 N N . LEU A 1 300 ? 39.191 10.481 -85.905 1.00 96.69 300 LEU A N 1
ATOM 2437 C CA . LEU A 1 300 ? 40.179 9.660 -86.611 1.00 96.69 300 LEU A CA 1
ATOM 2438 C C . LEU A 1 300 ? 39.531 8.826 -87.718 1.00 96.69 300 LEU A C 1
ATOM 2440 O O . LEU A 1 300 ? 40.081 8.722 -88.816 1.00 96.69 300 LEU A O 1
ATOM 2444 N N . ASN A 1 301 ? 38.352 8.257 -87.463 1.00 97.06 301 ASN A N 1
ATOM 2445 C CA . ASN A 1 301 ? 37.590 7.546 -88.484 1.00 97.06 301 ASN A CA 1
ATOM 2446 C C . ASN A 1 301 ? 37.164 8.481 -89.621 1.00 97.06 301 ASN A C 1
ATOM 2448 O O . ASN A 1 301 ? 37.335 8.107 -90.779 1.00 97.06 301 ASN A O 1
ATOM 2452 N N . ALA A 1 302 ? 36.699 9.696 -89.316 1.00 96.94 302 ALA A N 1
ATOM 2453 C CA . ALA A 1 302 ? 36.362 10.705 -90.319 1.00 96.94 302 ALA A CA 1
ATOM 2454 C C . ALA A 1 302 ? 37.589 11.121 -91.156 1.00 96.94 302 ALA A C 1
ATOM 2456 O O . ALA A 1 302 ? 37.530 11.171 -92.385 1.00 96.94 302 ALA A O 1
ATOM 2457 N N . ALA A 1 303 ? 38.742 11.340 -90.518 1.00 96.25 303 ALA A N 1
ATOM 2458 C CA . ALA A 1 303 ? 39.995 11.622 -91.218 1.00 96.25 303 ALA A CA 1
ATOM 2459 C C . ALA A 1 303 ? 40.428 10.443 -92.106 1.00 96.25 303 ALA A C 1
ATOM 2461 O O . ALA A 1 303 ? 40.816 10.632 -93.258 1.00 96.25 303 ALA A O 1
ATOM 2462 N N . LYS A 1 304 ? 40.306 9.206 -91.609 1.00 96.25 304 LYS A N 1
ATOM 2463 C CA . LYS A 1 304 ? 40.574 7.990 -92.386 1.00 96.25 304 LYS A CA 1
ATOM 2464 C C . LYS A 1 304 ? 39.646 7.879 -93.595 1.00 96.25 304 LYS A C 1
ATOM 2466 O O . LYS A 1 304 ? 40.121 7.522 -94.672 1.00 96.25 304 LYS A O 1
ATOM 2471 N N . THR A 1 305 ? 38.350 8.159 -93.447 1.00 96.19 305 THR A N 1
ATOM 2472 C CA . THR A 1 305 ? 37.407 8.129 -94.575 1.00 96.19 305 THR A CA 1
ATOM 2473 C C . THR A 1 305 ? 37.726 9.205 -95.605 1.00 96.19 305 THR A C 1
ATOM 2475 O O . THR A 1 305 ? 37.743 8.881 -96.790 1.00 96.19 305 THR A O 1
ATOM 2478 N N . ASN A 1 306 ? 38.075 10.421 -95.172 1.00 95.44 306 ASN A N 1
ATOM 2479 C CA . ASN A 1 306 ? 38.475 11.513 -96.064 1.00 95.44 306 ASN A CA 1
ATOM 2480 C C . ASN A 1 306 ? 39.757 11.163 -96.832 1.00 95.44 306 ASN A C 1
ATOM 2482 O O . ASN A 1 306 ? 39.768 11.213 -98.057 1.00 95.44 306 ASN A O 1
ATOM 2486 N N . ASN A 1 307 ? 40.798 10.684 -96.143 1.00 95.19 307 ASN A N 1
ATOM 2487 C CA . ASN A 1 307 ? 42.042 10.243 -96.784 1.00 95.19 307 ASN A CA 1
ATOM 2488 C C . ASN A 1 307 ? 41.799 9.105 -97.791 1.00 95.19 307 ASN A C 1
ATOM 2490 O O . ASN A 1 307 ? 42.410 9.061 -98.856 1.00 95.19 307 ASN A O 1
ATOM 2494 N N . LEU A 1 308 ? 40.901 8.162 -97.476 1.00 96.00 308 LEU A N 1
ATOM 2495 C CA . LEU A 1 308 ? 40.515 7.105 -98.415 1.00 96.00 308 LEU A CA 1
ATOM 2496 C C . LEU A 1 308 ? 39.766 7.655 -99.634 1.00 96.00 308 LEU A C 1
ATOM 2498 O O . LEU A 1 308 ? 39.899 7.098 -100.724 1.00 96.00 308 LEU A O 1
ATOM 2502 N N . GLU A 1 309 ? 38.965 8.702 -99.468 1.00 95.56 309 GLU A N 1
ATOM 2503 C CA . GLU A 1 309 ? 38.277 9.376 -100.566 1.00 95.56 309 GLU A CA 1
ATOM 2504 C C . GLU A 1 309 ? 39.252 10.163 -101.452 1.00 95.56 309 GLU A C 1
ATOM 2506 O O . GLU A 1 309 ? 39.200 10.011 -102.673 1.00 95.56 309 GLU A O 1
ATOM 2511 N N . GLU A 1 310 ? 40.199 10.891 -100.858 1.00 94.50 310 GLU A N 1
ATOM 2512 C CA . GLU A 1 310 ? 41.291 11.577 -101.562 1.00 94.50 310 GLU A CA 1
ATOM 2513 C C . GLU A 1 310 ? 42.184 10.597 -102.335 1.00 94.50 310 GLU A C 1
ATOM 2515 O O . GLU A 1 310 ? 42.492 10.806 -103.506 1.00 94.50 310 GLU A O 1
ATOM 2520 N N . LEU A 1 311 ? 42.553 9.463 -101.732 1.00 94.81 311 LEU A N 1
ATOM 2521 C CA . LEU A 1 311 ? 43.305 8.423 -102.439 1.00 94.81 311 LEU A CA 1
ATOM 2522 C C . LEU A 1 311 ? 42.509 7.845 -103.612 1.00 94.81 311 LEU A C 1
ATOM 2524 O O . LEU A 1 311 ? 43.074 7.588 -104.676 1.00 94.81 311 LEU A O 1
ATOM 2528 N N . LYS A 1 312 ? 41.195 7.644 -103.449 1.00 94.94 312 LYS A N 1
ATOM 2529 C CA . LYS A 1 312 ? 40.325 7.183 -104.540 1.00 94.94 312 LYS A CA 1
ATOM 2530 C C . LYS A 1 312 ? 40.195 8.229 -105.646 1.00 94.94 312 LYS A C 1
ATOM 2532 O O . LYS A 1 312 ? 40.147 7.837 -106.812 1.00 94.94 312 LYS A O 1
ATOM 2537 N N . SER A 1 313 ? 40.099 9.518 -105.323 1.00 93.94 313 SER A N 1
ATOM 2538 C CA . SER A 1 313 ? 40.017 10.584 -106.327 1.00 93.94 313 SER A CA 1
ATOM 2539 C C . SER A 1 313 ? 41.336 10.724 -107.091 1.00 93.94 313 SER A C 1
ATOM 2541 O O . SER A 1 313 ? 41.306 10.727 -108.320 1.00 93.94 313 SER A O 1
ATOM 2543 N N . LEU A 1 314 ? 42.481 10.685 -106.402 1.00 94.31 314 LEU A N 1
ATOM 2544 C CA . LEU A 1 314 ? 43.805 10.694 -107.027 1.00 94.31 314 LEU A CA 1
ATOM 2545 C C . LEU A 1 314 ? 44.045 9.444 -107.885 1.00 94.31 314 LEU A C 1
ATOM 2547 O O . LEU A 1 314 ? 44.557 9.544 -108.995 1.00 94.31 314 LEU A O 1
ATOM 2551 N N . ALA A 1 315 ? 43.634 8.258 -107.422 1.00 94.12 315 ALA A N 1
ATOM 2552 C CA . ALA A 1 315 ? 43.725 7.032 -108.217 1.00 94.12 315 ALA A CA 1
ATOM 2553 C C . ALA A 1 315 ? 42.898 7.127 -109.510 1.00 94.12 315 ALA A C 1
ATOM 2555 O O . ALA A 1 315 ? 43.373 6.721 -110.572 1.00 94.12 315 ALA A O 1
ATOM 2556 N N . LYS A 1 316 ? 41.688 7.704 -109.440 1.00 94.38 316 LYS A N 1
ATOM 2557 C CA . LYS A 1 316 ? 40.877 8.001 -110.631 1.00 94.38 316 LYS A CA 1
ATOM 2558 C C . LYS A 1 316 ? 41.582 9.002 -111.544 1.00 94.38 316 LYS A C 1
ATOM 2560 O O . LYS A 1 316 ? 41.584 8.800 -112.752 1.00 94.38 316 LYS A O 1
ATOM 2565 N N . GLU A 1 317 ? 42.193 10.048 -110.997 1.00 92.81 317 GLU A N 1
ATOM 2566 C CA . GLU A 1 317 ? 42.935 11.045 -111.772 1.00 92.81 317 GLU A CA 1
ATOM 2567 C C . GLU A 1 317 ? 44.146 10.425 -112.492 1.00 92.81 317 GLU A C 1
ATOM 2569 O O . GLU A 1 317 ? 44.292 10.583 -113.704 1.00 92.81 317 GLU A O 1
ATOM 2574 N N . CYS A 1 318 ? 44.949 9.615 -111.795 1.00 90.50 318 CYS A N 1
ATOM 2575 C CA . CYS A 1 318 ? 46.042 8.840 -112.385 1.00 90.50 318 CYS A CA 1
ATOM 2576 C C . CYS A 1 318 ? 45.548 7.912 -113.499 1.00 90.50 318 CYS A C 1
ATOM 2578 O O . CYS A 1 318 ? 46.152 7.874 -114.569 1.00 90.50 318 CYS A O 1
ATOM 2580 N N . GLN A 1 319 ? 44.431 7.206 -113.287 1.00 92.38 319 GLN A N 1
ATOM 2581 C CA . GLN A 1 319 ? 43.826 6.353 -114.312 1.00 92.38 319 GLN A CA 1
ATOM 2582 C C . GLN A 1 319 ? 43.372 7.170 -115.534 1.00 92.38 319 GLN A C 1
ATOM 2584 O O . GLN A 1 319 ? 43.546 6.737 -116.673 1.00 92.38 319 GLN A O 1
ATOM 2589 N N . MET A 1 320 ? 42.820 8.367 -115.327 1.00 90.69 320 MET A N 1
ATOM 2590 C CA . MET A 1 320 ? 42.459 9.285 -116.411 1.00 90.69 320 MET A CA 1
ATOM 2591 C C . MET A 1 320 ? 43.697 9.772 -117.181 1.00 90.69 320 MET A C 1
ATOM 2593 O O . MET A 1 320 ? 43.684 9.776 -118.415 1.00 90.69 320 MET A O 1
ATOM 2597 N N . PHE A 1 321 ? 44.789 10.126 -116.497 1.00 91.12 321 PHE A N 1
ATOM 2598 C CA . PHE A 1 321 ? 46.052 10.482 -117.153 1.00 91.12 321 PHE A CA 1
ATOM 2599 C C . PHE A 1 321 ? 46.670 9.303 -117.907 1.00 91.12 321 PHE A C 1
ATOM 2601 O O . PHE A 1 321 ? 47.113 9.462 -119.041 1.00 91.12 321 PHE A O 1
ATOM 2608 N N . GLU A 1 322 ? 46.655 8.104 -117.334 1.00 89.06 322 GLU A N 1
ATOM 2609 C CA . GLU A 1 322 ? 47.130 6.900 -118.014 1.00 89.06 322 GLU A CA 1
ATOM 2610 C C . GLU A 1 322 ? 46.314 6.630 -119.284 1.00 89.06 322 GLU A C 1
ATOM 2612 O O . GLU A 1 322 ? 46.888 6.448 -120.358 1.00 89.06 322 GLU A O 1
ATOM 2617 N N . ASN A 1 323 ? 44.984 6.715 -119.202 1.00 89.75 323 ASN A N 1
ATOM 2618 C CA . ASN A 1 323 ? 44.099 6.570 -120.356 1.00 89.75 323 ASN A CA 1
ATOM 2619 C C . ASN A 1 323 ? 44.366 7.630 -121.435 1.00 89.75 323 ASN A C 1
ATOM 2621 O O . ASN A 1 323 ? 44.390 7.298 -122.621 1.00 89.75 323 ASN A O 1
ATOM 2625 N N . THR A 1 324 ? 44.603 8.892 -121.059 1.00 89.81 324 THR A N 1
ATOM 2626 C CA . THR A 1 324 ? 44.935 9.949 -122.032 1.00 89.81 324 THR A CA 1
ATOM 2627 C C . THR A 1 324 ? 46.310 9.735 -122.669 1.00 89.81 324 THR A C 1
ATOM 2629 O O . THR A 1 324 ? 46.433 9.888 -123.883 1.00 89.81 324 THR A O 1
ATOM 2632 N N . ILE A 1 325 ? 47.322 9.291 -121.915 1.00 88.38 325 ILE A N 1
ATOM 2633 C CA . ILE A 1 325 ? 48.645 8.929 -122.455 1.00 88.38 325 ILE A CA 1
ATOM 2634 C C . ILE A 1 325 ? 48.541 7.729 -123.401 1.00 88.38 325 ILE A C 1
ATOM 2636 O O . ILE A 1 325 ? 49.143 7.745 -124.477 1.00 88.38 325 ILE A O 1
ATOM 2640 N N . ILE A 1 326 ? 47.796 6.684 -123.024 1.00 89.94 326 ILE A N 1
ATOM 2641 C CA . ILE A 1 326 ? 47.552 5.517 -123.880 1.00 89.94 326 ILE A CA 1
ATOM 2642 C C . ILE A 1 326 ? 46.844 5.960 -125.162 1.00 89.94 326 ILE A C 1
ATOM 2644 O O . ILE A 1 326 ? 47.268 5.559 -126.246 1.00 89.94 326 ILE A O 1
ATOM 2648 N N . SER A 1 327 ? 45.828 6.819 -125.058 1.00 85.31 327 SER A N 1
ATOM 2649 C CA . SER A 1 327 ? 45.111 7.365 -126.213 1.00 85.31 327 SER A CA 1
ATOM 2650 C C . SER A 1 327 ? 46.030 8.181 -127.130 1.00 85.31 327 SER A C 1
ATOM 2652 O O . SER A 1 327 ? 46.035 7.941 -128.333 1.00 85.31 327 SER A O 1
ATOM 2654 N N . ASP A 1 328 ? 46.859 9.083 -126.594 1.00 85.00 328 ASP A N 1
ATOM 2655 C CA . ASP A 1 328 ? 47.820 9.874 -127.385 1.00 85.00 328 ASP A CA 1
ATOM 2656 C C . ASP A 1 328 ? 48.886 8.985 -128.049 1.00 85.00 328 ASP A C 1
ATOM 2658 O O . ASP A 1 328 ? 49.216 9.163 -129.225 1.00 85.00 328 ASP A O 1
ATOM 2662 N N . ARG A 1 329 ? 49.397 7.965 -127.342 1.00 86.25 329 ARG A N 1
ATOM 2663 C CA . ARG A 1 329 ? 50.318 6.970 -127.921 1.00 86.25 329 ARG A CA 1
ATOM 2664 C C . ARG A 1 329 ? 49.653 6.180 -129.044 1.00 86.25 329 ARG A C 1
ATOM 2666 O O . ARG A 1 329 ? 50.252 6.029 -130.108 1.00 86.25 329 ARG A O 1
ATOM 2673 N N . ALA A 1 330 ? 48.426 5.709 -128.831 1.00 88.00 330 ALA A N 1
ATOM 2674 C CA . ALA A 1 330 ? 47.656 4.986 -129.834 1.00 88.00 330 ALA A CA 1
ATOM 2675 C C . ALA A 1 330 ? 47.356 5.867 -131.056 1.00 88.00 330 ALA A C 1
ATOM 2677 O O . ALA A 1 330 ? 47.474 5.396 -132.187 1.00 88.00 330 ALA A O 1
ATOM 2678 N N . GLU A 1 331 ? 47.044 7.149 -130.852 1.00 85.75 331 GLU A N 1
ATOM 2679 C CA . GLU A 1 331 ? 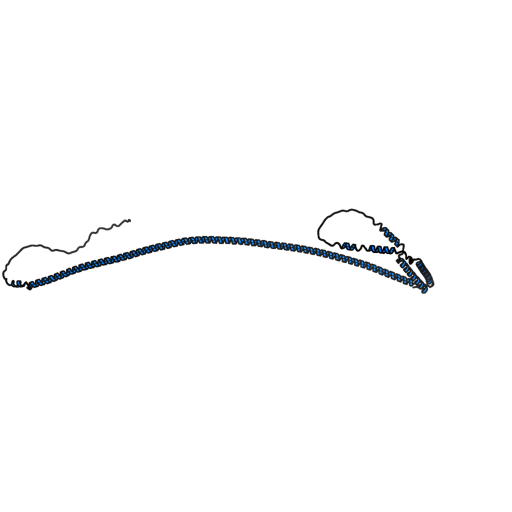46.817 8.119 -131.923 1.00 85.75 331 GLU A CA 1
ATOM 2680 C C . GLU A 1 331 ? 48.105 8.399 -132.712 1.00 85.75 331 GLU A C 1
ATOM 2682 O O . GLU A 1 331 ? 48.093 8.382 -133.945 1.00 85.75 331 GLU A O 1
ATOM 2687 N N . LYS A 1 332 ? 49.245 8.587 -132.034 1.00 84.50 332 LYS A N 1
ATOM 2688 C CA . LYS A 1 332 ? 50.561 8.725 -132.682 1.00 84.50 332 LYS A CA 1
ATOM 2689 C C . LYS A 1 332 ? 50.937 7.478 -133.475 1.00 84.50 332 LYS A C 1
ATOM 2691 O O . LYS A 1 332 ? 51.408 7.595 -134.606 1.00 84.50 332 LYS A O 1
ATOM 2696 N N . ASP A 1 333 ? 50.700 6.290 -132.930 1.00 84.75 333 ASP A N 1
ATOM 2697 C CA . ASP A 1 333 ? 50.916 5.027 -133.638 1.00 84.75 333 ASP A CA 1
ATOM 2698 C C . ASP A 1 333 ? 49.975 4.864 -134.832 1.00 84.75 333 ASP A C 1
ATOM 2700 O O . ASP A 1 333 ? 50.401 4.406 -135.892 1.00 84.75 333 ASP A O 1
ATOM 2704 N N . ALA A 1 334 ? 48.707 5.255 -134.704 1.00 86.88 334 ALA A N 1
ATOM 2705 C CA . ALA A 1 334 ? 47.750 5.248 -135.805 1.00 86.88 334 ALA A CA 1
ATOM 2706 C C . ALA A 1 334 ? 48.180 6.208 -136.922 1.00 86.88 334 ALA A C 1
ATOM 2708 O O . ALA A 1 334 ? 48.174 5.809 -138.088 1.00 86.88 334 ALA A O 1
ATOM 2709 N N . LYS A 1 335 ? 48.639 7.418 -136.571 1.00 85.69 335 LYS A N 1
ATOM 2710 C CA . LYS A 1 335 ? 49.222 8.389 -137.510 1.00 85.69 335 LYS A CA 1
ATOM 2711 C C . LYS A 1 335 ? 50.465 7.825 -138.200 1.00 85.69 335 LYS A C 1
ATOM 2713 O O . LYS A 1 335 ? 50.554 7.907 -139.420 1.00 85.69 335 LYS A O 1
ATOM 2718 N N . ARG A 1 336 ? 51.384 7.182 -137.466 1.00 83.62 336 ARG A N 1
ATOM 2719 C CA . ARG A 1 336 ? 52.556 6.505 -138.057 1.00 83.62 336 ARG A CA 1
ATOM 2720 C C . ARG A 1 336 ? 52.155 5.414 -139.043 1.00 83.62 336 ARG A C 1
ATOM 2722 O O . ARG A 1 336 ? 52.614 5.437 -140.180 1.00 83.62 336 ARG A O 1
ATOM 2729 N N . ARG A 1 337 ? 51.254 4.510 -138.646 1.00 84.75 337 ARG A N 1
ATOM 2730 C CA . ARG A 1 337 ? 50.751 3.450 -139.535 1.00 84.75 337 ARG A CA 1
ATOM 2731 C C . ARG A 1 337 ? 50.029 4.018 -140.755 1.00 84.75 337 ARG A C 1
ATOM 2733 O O . ARG A 1 337 ? 50.107 3.417 -141.819 1.00 84.75 337 ARG A O 1
ATOM 2740 N N . GLN A 1 338 ? 49.324 5.144 -140.619 1.00 82.69 338 GLN A N 1
ATOM 2741 C CA . GLN A 1 338 ? 48.694 5.816 -141.754 1.00 82.69 338 GLN A CA 1
ATOM 2742 C C . GLN A 1 338 ? 49.749 6.340 -142.726 1.00 82.69 338 GLN A C 1
ATOM 2744 O O . GLN A 1 338 ? 49.691 5.994 -143.895 1.00 82.69 338 GLN A O 1
ATOM 2749 N N . VAL A 1 339 ? 50.767 7.055 -142.238 1.00 84.25 339 VAL A N 1
ATOM 2750 C CA . VAL A 1 339 ? 51.880 7.520 -143.080 1.00 84.25 339 VAL A CA 1
ATOM 2751 C C . VAL A 1 339 ? 52.600 6.343 -143.745 1.00 84.25 339 VAL A C 1
ATOM 2753 O O . VAL A 1 339 ? 52.903 6.397 -144.932 1.00 84.25 339 VAL A O 1
ATOM 2756 N N . GLU A 1 340 ? 52.848 5.246 -143.028 1.00 83.44 340 GLU A N 1
ATOM 2757 C CA . GLU A 1 340 ? 53.435 4.035 -143.614 1.00 83.44 340 GLU A CA 1
ATOM 2758 C C . GLU A 1 340 ? 52.556 3.450 -144.727 1.00 83.44 340 GLU A C 1
ATOM 2760 O O . GLU A 1 340 ? 53.073 3.159 -145.809 1.00 83.44 340 GLU A O 1
ATOM 2765 N N . ARG A 1 341 ? 51.238 3.334 -144.508 1.00 82.31 341 ARG A N 1
ATOM 2766 C CA . ARG A 1 341 ? 50.282 2.922 -145.548 1.00 82.31 341 ARG A CA 1
ATOM 2767 C C . ARG A 1 341 ? 50.320 3.867 -146.741 1.00 82.31 341 ARG A C 1
ATOM 2769 O O . ARG A 1 341 ? 50.549 3.388 -147.844 1.00 82.31 341 ARG A O 1
ATOM 2776 N N . ASP A 1 342 ? 50.231 5.174 -146.525 1.00 83.00 342 ASP A N 1
ATOM 2777 C CA . ASP A 1 342 ? 50.270 6.185 -147.585 1.00 83.00 342 ASP A CA 1
ATOM 2778 C C . ASP A 1 342 ? 51.590 6.106 -148.374 1.00 83.00 342 ASP A C 1
ATOM 2780 O O . ASP A 1 342 ? 51.604 6.227 -149.598 1.00 83.00 342 ASP A O 1
ATOM 2784 N N . THR A 1 343 ? 52.724 5.830 -147.714 1.00 82.06 343 THR A N 1
ATOM 2785 C CA . THR A 1 343 ? 54.009 5.632 -148.408 1.00 82.06 343 THR A CA 1
ATOM 2786 C C . THR A 1 343 ? 54.056 4.329 -149.203 1.00 82.06 343 THR A C 1
ATOM 2788 O O . THR A 1 343 ? 54.679 4.292 -150.266 1.00 82.06 343 THR A O 1
ATOM 2791 N N . LEU A 1 344 ? 53.436 3.248 -148.721 1.00 84.19 344 LEU A N 1
ATOM 2792 C CA . LEU A 1 344 ? 53.325 1.983 -149.452 1.00 84.19 344 LEU A CA 1
ATOM 2793 C C . LEU A 1 344 ? 52.366 2.117 -150.638 1.00 84.19 344 LEU A C 1
ATOM 2795 O O . LEU A 1 344 ? 52.684 1.650 -151.734 1.00 84.19 344 LEU A O 1
ATOM 2799 N N . GLU A 1 345 ? 51.245 2.804 -150.455 1.00 81.81 345 GLU A N 1
ATOM 2800 C CA . GLU A 1 345 ? 50.313 3.193 -151.510 1.00 81.81 345 GLU A CA 1
ATOM 2801 C C . GLU A 1 345 ? 51.023 4.065 -152.548 1.00 81.81 345 GLU A C 1
ATOM 2803 O O . GLU A 1 345 ? 50.989 3.749 -153.733 1.00 81.81 345 GLU A O 1
ATOM 2808 N N . LEU A 1 346 ? 51.807 5.059 -152.130 1.00 82.12 346 LEU A N 1
ATOM 2809 C CA . LEU A 1 346 ? 52.613 5.873 -153.039 1.00 82.12 346 LEU A CA 1
ATOM 2810 C C . LEU A 1 346 ? 53.677 5.042 -153.768 1.00 82.12 346 LEU A C 1
ATOM 2812 O O . LEU A 1 346 ? 53.855 5.192 -154.974 1.00 82.12 346 LEU A O 1
ATOM 2816 N N . LYS A 1 347 ? 54.380 4.133 -153.080 1.00 81.12 347 LYS A N 1
ATOM 2817 C CA . LYS A 1 347 ? 55.368 3.230 -153.701 1.00 81.12 347 LYS A CA 1
ATOM 2818 C C . LYS A 1 347 ? 54.717 2.287 -154.709 1.00 81.12 347 LYS A C 1
ATOM 2820 O O . LYS A 1 347 ? 55.290 2.044 -155.771 1.00 81.12 347 LYS A O 1
ATOM 2825 N N . SER A 1 348 ? 53.545 1.742 -154.395 1.00 81.00 348 SER A N 1
ATOM 2826 C CA . SER A 1 348 ? 52.790 0.892 -155.318 1.00 81.00 348 SER A CA 1
ATOM 2827 C C . SER A 1 348 ? 52.261 1.703 -156.506 1.00 81.00 348 SER A C 1
ATOM 2829 O O . SER A 1 348 ? 52.479 1.294 -157.646 1.00 81.00 348 SER A O 1
ATOM 2831 N N . ALA A 1 349 ? 51.727 2.905 -156.281 1.00 77.56 349 ALA A N 1
ATOM 2832 C CA . ALA A 1 349 ? 51.349 3.849 -157.330 1.00 77.56 349 ALA A CA 1
ATOM 2833 C C . ALA A 1 349 ? 52.546 4.228 -158.219 1.00 77.56 349 ALA A C 1
ATOM 2835 O O . ALA A 1 349 ? 52.426 4.224 -159.441 1.00 77.56 349 ALA A O 1
ATOM 2836 N N . LEU A 1 350 ? 53.732 4.466 -1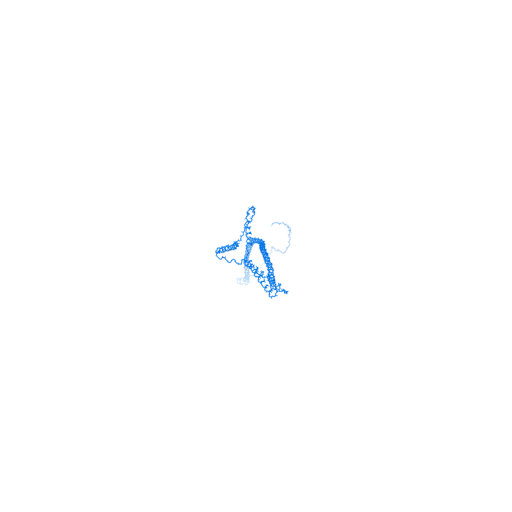57.650 1.00 76.62 350 LEU A N 1
ATOM 2837 C CA . LEU A 1 350 ? 54.967 4.725 -158.398 1.00 76.62 350 LEU A CA 1
ATOM 2838 C C . LEU A 1 350 ? 55.424 3.507 -159.206 1.00 76.62 350 LEU A C 1
ATOM 2840 O O . LEU A 1 350 ? 55.857 3.673 -160.347 1.00 76.62 350 LEU A O 1
ATOM 2844 N N . LYS A 1 351 ? 55.310 2.283 -158.671 1.00 78.06 351 LYS A N 1
ATOM 2845 C CA . LYS A 1 351 ? 55.564 1.040 -159.425 1.00 78.06 351 LYS A CA 1
ATOM 2846 C C . LYS A 1 351 ? 54.599 0.891 -160.602 1.00 78.06 351 LYS A C 1
ATOM 2848 O O . LYS A 1 351 ? 55.038 0.561 -161.699 1.00 78.06 351 LYS A O 1
ATOM 2853 N N . VAL A 1 352 ? 53.317 1.197 -160.411 1.00 78.75 352 VAL A N 1
ATOM 2854 C CA . VAL A 1 352 ? 52.317 1.203 -161.491 1.00 78.75 352 VAL A CA 1
ATOM 2855 C C . VAL A 1 352 ? 52.632 2.296 -162.517 1.00 78.75 352 VAL A C 1
ATOM 2857 O O . VAL A 1 352 ? 52.662 2.016 -163.713 1.00 78.75 352 VAL A O 1
ATOM 2860 N N . GLN A 1 353 ? 52.964 3.515 -162.080 1.00 75.00 353 GLN A N 1
ATOM 2861 C CA . GLN A 1 353 ? 53.362 4.606 -162.973 1.00 75.00 353 GLN A CA 1
ATOM 2862 C C . GLN A 1 353 ? 54.632 4.275 -163.768 1.00 75.00 353 GLN A C 1
ATOM 2864 O O . GLN A 1 353 ? 54.714 4.582 -164.954 1.00 75.00 353 GLN A O 1
ATOM 2869 N N . SER A 1 354 ? 55.638 3.662 -163.144 1.00 74.81 354 SER A N 1
ATOM 2870 C CA . SER A 1 354 ? 56.888 3.273 -163.810 1.00 74.81 354 SER A CA 1
ATOM 2871 C C . SER A 1 354 ? 56.709 2.056 -164.722 1.00 74.81 354 SER A C 1
ATOM 2873 O O . SER A 1 354 ? 57.275 2.038 -165.816 1.00 74.81 354 SER A O 1
ATOM 2875 N N . TRP A 1 355 ? 55.855 1.095 -164.359 1.00 78.75 355 TRP A N 1
ATOM 2876 C CA . TRP A 1 355 ? 55.414 0.025 -165.258 1.00 78.75 355 TRP A CA 1
ATOM 2877 C C . TRP A 1 355 ? 54.677 0.582 -166.480 1.00 78.75 355 TRP A C 1
ATOM 2879 O O . TRP A 1 355 ? 54.996 0.196 -167.606 1.00 78.75 355 TRP A O 1
ATOM 2889 N N . TRP A 1 356 ? 53.760 1.533 -166.290 1.00 71.75 356 TRP A N 1
ATOM 2890 C CA . TRP A 1 356 ? 53.041 2.188 -167.383 1.00 71.75 356 TRP A CA 1
ATOM 2891 C C . TRP A 1 356 ? 53.983 2.999 -168.279 1.00 71.75 356 TRP A C 1
ATOM 2893 O O . TRP A 1 356 ? 53.997 2.791 -169.490 1.00 71.75 356 TRP A O 1
ATOM 2903 N N . ARG A 1 357 ? 54.862 3.832 -167.703 1.00 70.94 357 ARG A N 1
ATOM 2904 C CA . ARG A 1 357 ? 55.897 4.580 -168.445 1.00 70.94 357 ARG A CA 1
ATOM 2905 C C . ARG A 1 357 ? 56.824 3.645 -169.230 1.00 70.94 357 ARG A C 1
ATOM 2907 O O . ARG A 1 357 ? 57.065 3.873 -170.412 1.00 70.94 357 ARG A O 1
ATOM 2914 N N . GLY A 1 358 ? 57.288 2.551 -168.624 1.00 66.81 358 GLY A N 1
ATOM 2915 C CA . GLY A 1 358 ? 58.110 1.544 -169.302 1.00 66.81 358 GLY A CA 1
ATOM 2916 C C . GLY A 1 358 ? 57.354 0.771 -170.390 1.00 66.81 358 GLY A C 1
ATOM 2917 O O . GLY A 1 358 ? 57.938 0.406 -171.410 1.00 66.81 358 GLY A O 1
ATOM 2918 N N . THR A 1 359 ? 56.053 0.545 -170.207 1.00 68.56 359 THR A N 1
ATOM 2919 C CA . THR A 1 359 ? 55.176 -0.059 -171.221 1.00 68.56 359 THR A CA 1
ATOM 2920 C C . THR A 1 359 ? 54.937 0.897 -172.386 1.00 68.56 359 THR A C 1
ATOM 2922 O O . THR A 1 359 ? 55.000 0.451 -173.531 1.00 68.56 359 THR A O 1
ATOM 2925 N N . MET A 1 360 ? 54.777 2.203 -172.136 1.00 65.31 360 MET A N 1
ATOM 2926 C CA . MET A 1 360 ? 54.692 3.204 -173.205 1.00 65.31 360 MET A CA 1
ATOM 2927 C C . MET A 1 360 ? 55.950 3.226 -174.083 1.00 65.31 360 MET A C 1
ATOM 2929 O O . MET A 1 360 ? 55.835 3.274 -175.306 1.00 65.31 360 MET A O 1
ATOM 2933 N N . VAL A 1 361 ? 57.141 3.127 -173.477 1.00 64.75 361 VAL A N 1
ATOM 2934 C CA . VAL A 1 361 ? 58.423 3.090 -174.206 1.00 64.75 361 VAL A CA 1
ATOM 2935 C C . VAL A 1 361 ? 58.581 1.791 -175.006 1.00 64.75 361 VAL A C 1
ATOM 2937 O O . VAL A 1 361 ? 58.980 1.830 -176.166 1.00 64.75 361 VAL A O 1
ATOM 2940 N N . ARG A 1 362 ? 58.239 0.631 -174.424 1.00 63.03 362 ARG A N 1
ATOM 2941 C CA . ARG A 1 362 ? 58.407 -0.686 -175.074 1.00 63.03 362 ARG A CA 1
ATOM 2942 C C . ARG A 1 362 ? 57.367 -0.999 -176.151 1.00 63.03 362 ARG A C 1
ATOM 2944 O O . ARG A 1 362 ? 57.656 -1.790 -177.042 1.00 63.03 362 ARG A O 1
ATOM 2951 N N . ARG A 1 363 ? 56.168 -0.414 -176.067 1.00 61.75 363 ARG A N 1
ATOM 2952 C CA . ARG A 1 363 ? 55.089 -0.590 -177.056 1.00 61.75 363 ARG A CA 1
ATOM 2953 C C . ARG A 1 363 ? 54.948 0.589 -178.029 1.00 61.75 363 ARG A C 1
ATOM 2955 O O . ARG A 1 363 ? 53.995 0.605 -178.798 1.00 61.75 363 ARG A O 1
ATOM 2962 N N . TYR A 1 364 ? 55.893 1.537 -178.021 1.00 52.69 364 TYR A N 1
ATOM 2963 C CA . TYR A 1 364 ? 55.953 2.693 -178.932 1.00 52.69 364 TYR A CA 1
ATOM 2964 C C . TYR A 1 364 ? 54.653 3.520 -178.988 1.00 52.69 364 TYR A C 1
ATOM 2966 O O . TYR A 1 364 ? 54.207 3.936 -180.059 1.00 52.69 364 TYR A O 1
ATOM 2974 N N . LEU A 1 365 ? 54.042 3.766 -177.827 1.00 57.12 365 LEU A N 1
ATOM 2975 C CA . LEU A 1 365 ? 52.803 4.538 -177.700 1.00 57.12 365 LEU A CA 1
ATOM 2976 C C . LEU A 1 365 ? 53.102 5.982 -177.268 1.00 57.12 365 LEU A C 1
ATOM 2978 O O . LEU A 1 365 ? 53.873 6.222 -176.336 1.00 57.12 365 LEU A O 1
ATOM 2982 N N . GLY A 1 366 ? 52.483 6.947 -177.955 1.00 59.78 366 GLY A N 1
ATOM 2983 C CA . GLY A 1 366 ? 52.676 8.380 -177.717 1.00 59.78 366 GLY A CA 1
ATOM 2984 C C . GLY A 1 366 ? 54.019 8.912 -178.256 1.00 59.78 366 GLY A C 1
ATOM 2985 O O . GLY A 1 366 ? 54.468 8.455 -179.309 1.00 59.78 366 GLY A O 1
ATOM 2986 N N . PRO A 1 367 ? 54.686 9.865 -177.572 1.00 54.38 367 PRO A N 1
ATOM 2987 C CA . PRO A 1 367 ? 55.818 10.646 -178.106 1.00 54.38 367 PRO A CA 1
ATOM 2988 C C . PRO A 1 367 ? 57.073 9.836 -178.509 1.00 54.38 367 PRO A C 1
ATOM 2990 O O . PRO A 1 367 ? 58.031 10.403 -179.025 1.00 54.38 367 PRO A O 1
ATOM 2993 N N . TYR A 1 368 ? 57.072 8.509 -178.338 1.00 54.84 368 TYR A N 1
ATOM 2994 C CA . TYR A 1 368 ? 58.164 7.596 -178.692 1.00 54.84 368 TYR A CA 1
ATOM 2995 C C . TYR A 1 368 ? 58.048 6.958 -180.097 1.00 54.84 368 TYR A C 1
ATOM 2997 O O . TYR A 1 368 ? 58.902 6.154 -180.470 1.00 54.84 368 TYR A O 1
ATOM 3005 N N . GLN A 1 369 ? 57.054 7.327 -180.919 1.00 54.28 369 GLN A N 1
ATOM 3006 C CA . GLN A 1 369 ? 56.919 6.846 -182.311 1.00 54.28 369 GLN A CA 1
ATOM 3007 C C . GLN A 1 369 ? 58.089 7.244 -183.237 1.00 54.28 369 GLN A C 1
ATOM 3009 O O . GLN A 1 369 ? 58.381 6.536 -184.202 1.00 54.28 369 GLN A O 1
ATOM 3014 N N . ALA A 1 370 ? 58.803 8.336 -182.940 1.00 54.53 370 ALA A N 1
ATOM 3015 C CA . ALA A 1 370 ? 59.933 8.806 -183.750 1.00 54.53 370 ALA A CA 1
ATOM 3016 C C . ALA A 1 370 ? 61.140 7.840 -183.738 1.00 54.53 370 ALA A C 1
ATOM 3018 O O . ALA A 1 370 ? 61.878 7.754 -184.719 1.00 54.53 370 ALA A O 1
ATOM 3019 N N . LEU A 1 371 ? 61.300 7.047 -182.669 1.00 54.00 371 LEU A N 1
ATOM 3020 C CA . LEU A 1 371 ? 62.390 6.073 -182.515 1.00 54.00 371 LEU A CA 1
ATOM 3021 C C . LEU A 1 371 ? 62.201 4.803 -183.366 1.00 54.00 371 LEU A C 1
ATOM 3023 O O . LEU A 1 371 ? 63.176 4.106 -183.645 1.00 54.00 371 LEU A O 1
ATOM 3027 N N . ALA A 1 372 ? 60.981 4.518 -183.836 1.00 48.50 372 ALA A N 1
ATOM 3028 C CA . ALA A 1 372 ? 60.697 3.354 -184.681 1.00 48.50 372 ALA A CA 1
ATOM 3029 C C . ALA A 1 372 ? 61.229 3.510 -186.123 1.00 48.50 372 ALA A C 1
ATOM 3031 O O . ALA A 1 372 ? 61.576 2.516 -186.757 1.00 48.50 372 ALA A O 1
ATOM 3032 N N . LYS A 1 373 ? 61.362 4.747 -186.631 1.00 46.16 373 LYS A N 1
ATOM 3033 C CA . LYS A 1 373 ? 61.856 5.025 -187.996 1.00 46.16 373 LYS A CA 1
ATOM 3034 C C . LYS A 1 373 ? 63.388 5.075 -188.115 1.00 46.16 373 LYS A C 1
ATOM 3036 O O . LYS A 1 373 ? 63.903 4.970 -189.223 1.00 46.16 373 LYS A O 1
ATOM 3041 N N . LEU A 1 374 ? 64.126 5.175 -187.002 1.00 49.25 374 LEU A N 1
ATOM 3042 C CA . LEU A 1 374 ? 65.598 5.236 -187.008 1.00 49.25 374 LEU A CA 1
ATOM 3043 C C . LEU A 1 374 ? 66.271 3.851 -187.074 1.00 49.25 374 LEU A C 1
ATOM 3045 O O . LEU A 1 374 ? 67.413 3.738 -187.504 1.00 49.25 374 LEU A O 1
ATOM 3049 N N . ARG A 1 375 ? 65.568 2.778 -186.685 1.00 46.44 375 ARG A N 1
ATOM 3050 C CA . ARG A 1 375 ? 66.148 1.427 -186.556 1.00 46.44 375 ARG A CA 1
ATOM 3051 C C . ARG A 1 375 ? 66.260 0.650 -187.883 1.00 46.44 375 ARG A C 1
ATOM 3053 O O . ARG A 1 375 ? 66.858 -0.418 -187.896 1.00 46.44 375 ARG A O 1
ATOM 3060 N N . GLN A 1 376 ? 65.721 1.172 -188.992 1.00 37.34 376 GLN A N 1
ATOM 3061 C CA . GLN A 1 376 ? 65.744 0.527 -190.323 1.00 37.34 376 GLN A CA 1
ATOM 3062 C C . GLN A 1 376 ? 66.861 1.026 -191.267 1.00 37.34 376 GLN A C 1
ATOM 3064 O O . GLN A 1 376 ? 67.009 0.500 -192.367 1.00 37.34 376 GLN A O 1
ATOM 3069 N N . ARG A 1 377 ? 67.692 1.991 -190.847 1.00 32.47 377 ARG A N 1
ATOM 3070 C CA . ARG A 1 377 ? 68.884 2.457 -191.580 1.00 32.47 377 ARG A CA 1
ATOM 3071 C C . ARG A 1 377 ? 70.108 2.348 -190.671 1.00 32.47 377 ARG A C 1
ATOM 3073 O O . ARG A 1 377 ? 70.431 3.310 -189.992 1.00 32.47 377 ARG A O 1
ATOM 3080 N N . GLN A 1 378 ? 70.730 1.169 -190.638 1.00 32.59 378 GLN A N 1
ATOM 3081 C CA . GLN A 1 378 ? 72.184 0.926 -190.541 1.00 32.59 378 GLN A CA 1
ATOM 3082 C C . GLN A 1 378 ? 72.449 -0.517 -190.084 1.00 32.59 378 GLN A C 1
ATOM 3084 O O . GLN A 1 378 ? 72.428 -0.856 -188.904 1.00 32.59 378 GLN A O 1
ATOM 3089 N N . LEU A 1 379 ? 72.691 -1.359 -191.087 1.00 29.80 379 LEU A N 1
ATOM 3090 C CA . LEU A 1 379 ? 73.457 -2.598 -191.030 1.00 29.80 379 LEU A CA 1
ATOM 3091 C C . LEU A 1 379 ? 74.822 -2.278 -191.671 1.00 29.80 379 LEU A C 1
ATOM 3093 O O . LEU A 1 379 ? 74.836 -1.633 -192.717 1.00 29.80 379 LEU A O 1
ATOM 3097 N N . GLN A 1 380 ? 75.901 -2.800 -191.068 1.00 26.53 380 GLN A N 1
ATOM 3098 C CA . GLN A 1 380 ? 77.319 -2.850 -191.499 1.00 26.53 380 GLN A CA 1
ATOM 3099 C C . GLN A 1 380 ? 78.299 -1.809 -190.912 1.00 26.53 380 GLN A C 1
ATOM 3101 O O . GLN A 1 380 ? 78.442 -0.709 -191.432 1.00 26.53 380 GLN A O 1
ATOM 3106 N N . LEU A 1 381 ? 79.053 -2.233 -189.883 1.00 26.22 381 LEU A N 1
ATOM 3107 C CA . LEU A 1 381 ? 80.533 -2.284 -189.851 1.00 26.22 381 LEU A CA 1
ATOM 3108 C C . LEU A 1 381 ? 81.019 -3.016 -188.566 1.00 26.22 381 LEU A C 1
ATOM 3110 O O . LEU A 1 381 ? 80.442 -2.775 -187.505 1.00 26.22 381 LEU A O 1
ATOM 3114 N N . PRO A 1 382 ? 82.034 -3.909 -188.632 1.00 42.62 382 PRO A N 1
ATOM 3115 C CA . PRO A 1 382 ? 82.587 -4.642 -187.482 1.00 42.62 382 PRO A CA 1
ATOM 3116 C C . PRO A 1 382 ? 84.027 -4.218 -187.126 1.00 42.62 382 PRO A C 1
ATOM 3118 O O . PRO A 1 382 ? 84.776 -3.819 -188.012 1.00 42.62 382 PRO A O 1
ATOM 3121 N N . THR A 1 383 ? 84.458 -4.423 -185.873 1.00 24.11 383 THR A N 1
ATOM 3122 C CA . THR A 1 383 ? 85.885 -4.535 -185.501 1.00 24.11 383 THR A CA 1
ATOM 3123 C C . THR A 1 383 ? 86.105 -5.386 -184.244 1.00 24.11 383 THR A C 1
ATOM 3125 O O . THR A 1 383 ? 85.288 -5.456 -183.330 1.00 24.11 383 THR A O 1
ATOM 3128 N N . SER A 1 384 ? 87.246 -6.063 -184.271 1.00 24.31 384 SER A N 1
ATOM 3129 C CA . SER A 1 384 ? 87.859 -7.002 -183.336 1.00 24.31 384 SER A CA 1
ATOM 3130 C C . SER A 1 384 ? 88.783 -6.335 -182.303 1.00 24.31 384 SER A C 1
ATOM 3132 O O . SER A 1 384 ? 89.407 -5.331 -182.633 1.00 24.31 384 SER A O 1
ATOM 3134 N N . GLY A 1 385 ? 89.023 -7.018 -181.172 1.00 25.78 385 GLY A N 1
ATOM 3135 C CA . GLY A 1 385 ? 90.375 -7.153 -180.592 1.00 25.78 385 GLY A CA 1
ATOM 3136 C C . GLY A 1 385 ? 90.612 -6.677 -179.147 1.00 25.78 385 GLY A C 1
ATOM 3137 O O . GLY A 1 385 ? 90.610 -5.478 -178.919 1.00 25.78 385 GLY A O 1
ATOM 3138 N N . GLN A 1 386 ? 90.928 -7.655 -178.268 1.00 27.59 386 GLN A N 1
ATOM 3139 C CA . GLN A 1 386 ? 91.970 -7.682 -177.201 1.00 27.59 386 GLN A CA 1
ATOM 3140 C C . GLN A 1 386 ? 91.959 -6.628 -176.057 1.00 27.59 386 GLN A C 1
ATOM 3142 O O . GLN A 1 386 ? 91.523 -5.508 -176.252 1.00 27.59 386 GLN A O 1
ATOM 3147 N N . ASP A 1 387 ? 92.543 -6.803 -174.862 1.00 32.28 387 ASP A N 1
ATOM 3148 C CA . ASP A 1 387 ? 92.883 -7.902 -173.932 1.00 32.28 387 ASP A CA 1
ATOM 3149 C C . ASP A 1 387 ? 93.532 -7.233 -172.667 1.00 32.28 387 ASP A C 1
ATOM 3151 O O . ASP A 1 387 ? 94.058 -6.127 -172.777 1.00 32.28 387 ASP A O 1
ATOM 3155 N N . VAL A 1 388 ? 93.554 -7.929 -171.514 1.00 34.91 388 VAL A N 1
ATOM 3156 C CA . VAL A 1 388 ? 94.387 -7.754 -170.274 1.00 34.91 388 VAL A CA 1
ATOM 3157 C C . VAL A 1 388 ? 94.176 -6.575 -169.275 1.00 34.91 388 VAL A C 1
ATOM 3159 O O . VAL A 1 388 ? 94.327 -5.409 -169.621 1.00 34.91 388 VAL A O 1
ATOM 3162 N N . GLY A 1 389 ? 94.044 -6.898 -167.961 1.00 26.98 389 GLY A N 1
ATOM 3163 C CA . GLY A 1 389 ? 94.681 -6.099 -166.876 1.00 26.98 389 GLY A CA 1
ATOM 3164 C C . GLY A 1 389 ? 94.029 -5.939 -165.474 1.00 26.98 389 GLY A C 1
ATOM 3165 O O . GLY A 1 389 ? 93.452 -4.900 -165.204 1.00 26.98 389 GLY A O 1
ATOM 3166 N N . PHE A 1 390 ? 94.242 -6.915 -164.571 1.00 27.73 390 PHE A N 1
ATOM 3167 C CA . PHE A 1 390 ? 94.557 -6.859 -163.109 1.00 27.73 390 PHE A CA 1
ATOM 3168 C C . PHE A 1 390 ? 93.781 -6.076 -161.993 1.00 27.73 390 PHE A C 1
ATOM 3170 O O . PHE A 1 390 ? 93.587 -4.871 -162.043 1.00 27.73 390 PHE A O 1
ATOM 3177 N N . ALA A 1 391 ? 93.630 -6.820 -160.868 1.00 31.66 391 ALA A N 1
ATOM 3178 C CA . ALA A 1 391 ? 93.613 -6.488 -159.413 1.00 31.66 391 ALA A CA 1
ATOM 3179 C C . ALA A 1 391 ? 92.323 -5.920 -158.749 1.00 31.66 391 ALA A C 1
ATOM 3181 O O . ALA A 1 391 ? 91.861 -4.848 -159.104 1.00 31.66 391 ALA A O 1
ATOM 3182 N N . SER A 1 392 ? 91.626 -6.663 -157.857 1.00 33.97 392 SER A N 1
ATOM 3183 C CA . SER A 1 392 ? 91.884 -6.999 -156.415 1.00 33.97 392 SER A CA 1
ATOM 3184 C C . SER A 1 392 ? 91.272 -5.929 -155.476 1.00 33.97 392 SER A C 1
ATOM 3186 O O . SER A 1 392 ? 91.469 -4.753 -155.733 1.00 33.97 392 SER A O 1
ATOM 3188 N N . VAL A 1 393 ? 90.454 -6.182 -154.439 1.00 33.81 393 VAL A N 1
ATOM 3189 C CA . VAL A 1 393 ? 90.600 -6.949 -153.168 1.00 33.81 393 VAL A CA 1
ATOM 3190 C C . VAL A 1 393 ? 89.182 -6.934 -152.517 1.00 33.81 393 VAL A C 1
ATOM 3192 O O . VAL A 1 393 ? 88.562 -5.876 -152.516 1.00 33.81 393 VAL A O 1
ATOM 3195 N N . LYS A 1 394 ? 88.521 -8.074 -152.210 1.00 31.41 394 LYS A N 1
ATOM 3196 C CA . LYS A 1 394 ? 88.462 -8.821 -150.909 1.00 31.41 394 LYS A CA 1
ATOM 3197 C C . LYS A 1 394 ? 87.852 -8.009 -149.740 1.00 31.41 394 LYS A C 1
ATOM 3199 O O . LYS A 1 394 ? 88.118 -6.824 -149.643 1.00 31.41 394 LYS A O 1
ATOM 3204 N N . THR A 1 395 ? 87.062 -8.516 -148.786 1.00 31.70 395 THR A N 1
ATOM 3205 C CA . THR A 1 395 ? 86.681 -9.852 -148.234 1.00 31.70 395 THR A CA 1
ATOM 3206 C C . THR A 1 395 ? 85.532 -9.541 -147.236 1.00 31.70 395 THR A C 1
ATOM 3208 O O . THR A 1 395 ? 85.533 -8.447 -146.681 1.00 31.70 395 THR A O 1
ATOM 3211 N N . GLN A 1 396 ? 84.431 -10.277 -147.055 1.00 36.38 396 GLN A N 1
ATOM 3212 C CA . GLN A 1 396 ? 84.201 -11.649 -146.569 1.00 36.38 396 GLN A CA 1
ATOM 3213 C C . GLN A 1 396 ? 84.700 -11.946 -145.139 1.00 36.38 396 GLN A C 1
ATOM 3215 O O . GLN A 1 396 ? 85.790 -11.516 -144.776 1.00 36.38 396 GLN A O 1
ATOM 3220 N N . ASP A 1 397 ? 83.886 -12.748 -144.431 1.00 37.62 397 ASP A N 1
ATOM 3221 C CA . ASP A 1 397 ? 84.099 -13.471 -143.162 1.00 37.62 397 ASP A CA 1
ATOM 3222 C C . ASP A 1 397 ? 83.784 -12.716 -141.848 1.00 37.62 397 ASP A C 1
ATOM 3224 O O . ASP A 1 397 ? 84.126 -11.555 -141.689 1.00 37.62 397 ASP A O 1
ATOM 3228 N N . ASP A 1 398 ? 83.157 -13.293 -140.813 1.00 35.16 398 ASP A N 1
ATOM 3229 C CA . ASP A 1 398 ? 82.491 -14.589 -140.614 1.00 35.16 398 ASP A CA 1
ATOM 3230 C C . ASP A 1 398 ? 81.876 -14.624 -139.186 1.00 35.16 398 ASP A C 1
ATOM 3232 O O . ASP A 1 398 ? 82.194 -13.791 -138.338 1.00 35.16 398 ASP A O 1
ATOM 3236 N N . LYS A 1 399 ? 81.146 -15.711 -138.907 1.00 32.56 399 LYS A N 1
ATOM 3237 C CA . LYS A 1 399 ? 81.072 -16.466 -137.632 1.00 32.56 399 LYS A CA 1
ATOM 3238 C C . LYS A 1 399 ? 79.998 -16.239 -136.554 1.00 32.56 399 LYS A C 1
ATOM 3240 O O . LYS A 1 399 ? 79.761 -15.189 -135.973 1.00 32.56 399 LYS A O 1
ATOM 3245 N N . ARG A 1 400 ? 79.443 -17.419 -136.248 1.00 39.47 400 ARG A N 1
ATOM 3246 C CA . ARG A 1 400 ? 78.581 -17.883 -135.161 1.00 39.47 400 ARG A CA 1
ATOM 3247 C C . ARG A 1 400 ? 79.392 -18.267 -133.903 1.00 39.47 400 ARG A C 1
ATOM 3249 O O . ARG A 1 400 ? 80.569 -18.587 -134.019 1.00 39.47 400 ARG A O 1
ATOM 3256 N N . ARG A 1 401 ? 78.626 -18.513 -132.823 1.00 31.16 401 ARG A N 1
ATOM 3257 C CA . ARG A 1 401 ? 78.801 -19.460 -131.685 1.00 31.16 401 ARG A CA 1
ATOM 3258 C C . ARG A 1 401 ? 79.288 -18.903 -130.335 1.00 31.16 401 ARG A C 1
ATOM 3260 O O . ARG A 1 401 ? 80.430 -18.509 -130.179 1.00 31.16 401 ARG A O 1
ATOM 3267 N N . ALA A 1 402 ? 78.359 -19.006 -129.377 1.00 36.62 402 ALA A N 1
ATOM 3268 C CA . ALA A 1 402 ? 78.460 -19.536 -128.011 1.00 36.62 402 ALA A CA 1
ATOM 3269 C C . ALA A 1 402 ? 79.828 -19.575 -127.304 1.00 36.62 402 ALA A C 1
ATOM 3271 O O . ALA A 1 402 ? 80.713 -20.312 -127.728 1.00 36.62 402 ALA A O 1
ATOM 3272 N N . ASN A 1 403 ? 79.886 -18.981 -126.104 1.00 31.19 403 ASN A N 1
ATOM 3273 C CA . ASN A 1 403 ? 80.266 -19.724 -124.899 1.00 31.19 403 ASN A CA 1
ATOM 3274 C C . ASN A 1 403 ? 79.794 -19.028 -123.610 1.00 31.19 403 ASN A C 1
ATOM 3276 O O . ASN A 1 403 ? 79.830 -17.805 -123.501 1.00 31.19 403 ASN A O 1
ATOM 3280 N N . ALA A 1 404 ? 79.348 -19.848 -122.660 1.00 37.00 404 ALA A N 1
ATOM 3281 C CA . ALA A 1 404 ? 79.214 -19.530 -121.242 1.00 37.00 404 ALA A CA 1
ATOM 3282 C C . ALA A 1 404 ? 80.513 -19.927 -120.503 1.00 37.00 404 ALA A C 1
ATOM 3284 O O . ALA A 1 404 ? 81.413 -20.480 -121.133 1.00 37.00 404 ALA A O 1
ATOM 3285 N N . ILE A 1 405 ? 80.522 -19.731 -119.172 1.00 33.47 405 ILE A N 1
ATOM 3286 C CA . ILE A 1 405 ? 81.566 -19.990 -118.144 1.00 33.47 405 ILE A CA 1
ATOM 3287 C C . ILE A 1 405 ? 82.249 -18.664 -117.746 1.00 33.47 405 ILE A C 1
ATOM 3289 O O . ILE A 1 405 ? 82.964 -18.078 -118.547 1.00 33.47 405 ILE A O 1
ATOM 3293 N N . ALA A 1 406 ? 81.884 -18.003 -116.638 1.00 36.75 406 ALA A N 1
ATOM 3294 C CA . ALA A 1 406 ? 81.949 -18.376 -115.210 1.00 36.75 406 ALA A CA 1
ATOM 3295 C C . ALA A 1 406 ? 83.385 -18.439 -114.649 1.00 36.75 406 ALA A C 1
ATOM 3297 O O . ALA A 1 406 ? 84.303 -18.845 -115.348 1.00 36.75 406 ALA A O 1
ATOM 3298 N N . TYR A 1 407 ? 83.503 -18.080 -113.363 1.00 32.97 407 TYR A N 1
ATOM 3299 C CA . TYR A 1 407 ? 84.684 -17.800 -112.521 1.00 32.97 407 TYR A CA 1
ATOM 3300 C C . TYR A 1 407 ? 85.094 -16.314 -112.479 1.00 32.97 407 TYR A C 1
ATOM 3302 O O . TYR A 1 407 ? 85.320 -15.703 -113.511 1.00 32.97 407 TYR A O 1
ATOM 3310 N N . SER A 1 408 ? 85.193 -15.655 -111.320 1.00 33.22 408 SER A N 1
ATOM 3311 C CA . SER A 1 408 ? 85.470 -16.180 -109.978 1.00 33.22 408 SER A CA 1
ATOM 3312 C C . SER A 1 408 ? 84.761 -15.422 -108.853 1.00 33.22 408 SER A C 1
ATOM 3314 O O . SER A 1 408 ? 84.738 -14.197 -108.793 1.00 33.22 408 SER A O 1
ATOM 3316 N N . GLU A 1 409 ? 84.277 -16.237 -107.932 1.00 34.59 409 GLU A N 1
ATOM 3317 C CA . GLU A 1 409 ? 83.758 -15.983 -106.602 1.00 34.59 409 GLU A CA 1
ATOM 3318 C C . GLU A 1 409 ? 84.914 -15.951 -105.581 1.00 34.59 409 GLU A C 1
ATOM 3320 O O . GLU A 1 409 ? 85.743 -16.857 -105.575 1.00 34.59 409 GLU A O 1
ATOM 3325 N N . THR A 1 410 ? 84.949 -14.945 -104.704 1.00 35.75 410 THR A N 1
ATOM 3326 C CA . THR A 1 410 ? 85.607 -14.939 -103.378 1.00 35.75 410 THR A CA 1
ATOM 3327 C C . THR A 1 410 ? 84.974 -13.795 -102.570 1.00 35.75 410 THR A C 1
ATOM 3329 O O . THR A 1 410 ? 84.815 -12.700 -103.085 1.00 35.75 410 THR A O 1
ATOM 3332 N N . ALA A 1 411 ? 84.575 -13.911 -101.307 1.00 32.47 411 ALA A N 1
ATOM 3333 C CA . ALA A 1 411 ? 84.486 -15.030 -100.392 1.00 32.47 411 ALA A CA 1
ATOM 3334 C C . ALA A 1 411 ? 83.522 -14.647 -99.246 1.00 32.47 411 ALA A C 1
ATOM 3336 O O . ALA A 1 411 ? 83.292 -13.481 -98.938 1.00 32.47 411 ALA A O 1
ATOM 3337 N N . ARG A 1 412 ? 82.985 -15.703 -98.641 1.00 35.28 412 ARG A N 1
ATOM 3338 C CA . ARG A 1 412 ? 82.191 -15.835 -97.415 1.00 35.28 412 ARG A CA 1
ATOM 3339 C C . ARG A 1 412 ? 82.554 -14.922 -96.228 1.00 35.28 412 ARG A C 1
ATOM 3341 O O . ARG A 1 412 ? 83.715 -14.787 -95.879 1.00 35.28 412 ARG A O 1
ATOM 3348 N N . VAL A 1 413 ? 81.484 -14.549 -95.514 1.00 37.09 413 VAL A N 1
ATOM 3349 C CA . VAL A 1 413 ? 81.307 -14.611 -94.047 1.00 37.09 413 VAL A CA 1
ATOM 3350 C C . VAL A 1 413 ? 82.292 -13.808 -93.190 1.00 37.09 413 VAL A C 1
ATOM 3352 O O . VAL A 1 413 ? 83.387 -14.262 -92.882 1.00 37.09 413 VAL A O 1
ATOM 3355 N N . ASN A 1 414 ? 81.778 -12.716 -92.619 1.00 32.69 414 ASN A N 1
ATOM 3356 C CA . ASN A 1 414 ? 81.937 -12.470 -91.190 1.00 32.69 414 ASN A CA 1
ATOM 3357 C C . ASN A 1 414 ? 80.554 -12.244 -90.567 1.00 32.69 414 ASN A C 1
ATOM 3359 O O . ASN A 1 414 ? 79.841 -11.295 -90.882 1.00 32.69 414 ASN A O 1
ATOM 3363 N N . ALA A 1 415 ? 80.174 -13.194 -89.720 1.00 38.62 415 ALA A N 1
ATOM 3364 C CA . ALA A 1 415 ? 79.197 -13.001 -88.670 1.00 38.62 415 ALA A CA 1
ATOM 3365 C C . ALA A 1 415 ? 79.827 -12.172 -87.538 1.00 38.62 415 ALA A C 1
ATOM 3367 O O . ALA A 1 415 ? 81.051 -12.114 -87.439 1.00 38.62 415 ALA A O 1
ATOM 3368 N N . ARG A 1 416 ? 78.958 -11.699 -86.633 1.00 33.72 416 ARG A N 1
ATOM 3369 C CA . ARG A 1 416 ? 79.221 -11.016 -85.347 1.00 33.72 416 ARG A CA 1
ATOM 3370 C C . ARG A 1 416 ? 79.409 -9.506 -85.485 1.00 33.72 416 ARG A C 1
ATOM 3372 O O . ARG A 1 416 ? 80.356 -9.041 -86.096 1.00 33.72 416 ARG A O 1
ATOM 3379 N N . SER A 1 417 ? 78.371 -8.763 -85.092 1.00 34.12 417 SER A N 1
ATOM 3380 C CA . SER A 1 417 ? 78.216 -8.138 -83.755 1.00 34.12 417 SER A CA 1
ATOM 3381 C C . SER A 1 417 ? 78.701 -6.689 -83.875 1.00 34.12 417 SER A C 1
ATOM 3383 O O . SER A 1 417 ? 79.730 -6.464 -84.485 1.00 34.12 417 SER A O 1
ATOM 3385 N N . GLU A 1 418 ? 78.029 -5.640 -83.425 1.00 37.66 418 GLU A N 1
ATOM 3386 C CA . GLU A 1 418 ? 77.247 -5.385 -82.212 1.00 37.66 418 GLU A CA 1
ATOM 3387 C C . GLU A 1 418 ? 76.252 -4.253 -82.580 1.00 37.66 418 GLU A C 1
ATOM 3389 O O . GLU A 1 418 ? 76.561 -3.415 -83.418 1.00 37.66 418 GLU A O 1
ATOM 3394 N N . GLN A 1 419 ? 74.970 -4.300 -82.214 1.00 44.56 419 GLN A N 1
ATOM 3395 C CA . GLN A 1 419 ? 74.423 -3.883 -80.916 1.00 44.56 419 GLN A CA 1
ATOM 3396 C C . GLN A 1 419 ? 74.723 -2.413 -80.541 1.00 44.56 419 GLN A C 1
ATOM 3398 O O . GLN A 1 419 ? 75.889 -2.032 -80.466 1.00 44.56 419 GLN A O 1
ATOM 3403 N N . LYS A 1 420 ? 73.643 -1.698 -80.160 1.00 43.00 420 LYS A N 1
ATOM 3404 C CA . LYS A 1 420 ? 73.487 -0.308 -79.654 1.00 43.00 420 LYS A CA 1
ATOM 3405 C C . LYS A 1 420 ? 73.049 0.666 -80.758 1.00 43.00 420 LYS A C 1
ATOM 3407 O O . LYS A 1 420 ? 73.804 0.893 -81.690 1.00 43.00 420 LYS A O 1
ATOM 3412 N N . GLU A 1 421 ? 71.830 1.202 -80.765 1.00 44.28 421 GLU A N 1
ATOM 3413 C CA . GLU A 1 421 ? 70.936 1.640 -79.672 1.00 44.28 421 GLU A CA 1
ATOM 3414 C C . GLU A 1 421 ? 69.465 1.294 -79.938 1.00 44.28 421 GLU A C 1
ATOM 3416 O O . GLU A 1 421 ? 69.056 1.333 -81.123 1.00 44.28 421 GLU A O 1
#

Radius of gyration: 115.58 Å; chains: 1; bounding box: 184×61×311 Å

Organism: Columba livia (NCBI:txid8932)

Foldseek 3Di:
DDFDDLVVLVVVLVVLVVVLVVLVVVVVVDDDDPPDDPDDDPPPVVVVVVVVVVVVPPPVVVVVVVPPPDDDDDDDDDDDDDDDDDDDDDDDDDPVVVVVVVVVVVVVPPDDPPVNSVVVVVVSVLVSVLSVVQSVCSNPGRDRVSVVVSVVVVVVVVVVVVVVVVVVVVVVVVVVVVVVVVVVVVVVVVVVVVVVVVVVVVVVVVVVVVVVVVVVVVVVVVVVVVVVVVVVVVVVVVVVVVVVVVVVVVVVVVVVVVVVVVVVVVVVVVVVVVVVVVVVVVVVVVVVVVVVVVVVVVVVVVVVVVVVVVVVVVVVVVVVVVVVVVVVVVVVVVVVVVVVVVVVVVVVVVVVVVVVVVCCCVVVPPPNVVVVVVVVPDDDDDDDDDDDDDDDDDDDDDDDDDDDDDDDDDDDDDDDDDDDD

pLDDT: mean 73.67, std 25.12, range [24.11, 98.56]

InterPro domains:
  IPR000048 IQ motif, EF-hand binding site [PF00612] (347-364)
  IPR042618 Dynein regulatory complex protein 9 [PTHR14871] (2-373)
  IPR060661 DRC9/10, N-terminal domain [PF27661] (8-150)

Secondary structure (DSSP, 8-state):
-PPPPHHHHHHHHHHHHHHHHHHHHHHHHS--------SS-TTHHHHHHHHHHTTSSSSSHHHHTTSS--S----------------------SHHHHHHHHHHHHGGGSS--HHHHHHHHHHHHHHHHHHHHHHHHHHHHS--HHHHHHHHHHHHHHHHHHHHHHHHHHHHHHHHHHHHHHHHHHHHHHHHHHHHHHHHHHHHHHHHHHHHHHHHHHHHHHHHHHHHHHHHHHHHHHHHHHHHHHHHHHHHHHHHHHHHHHHHHHHHHHHHHHHHHHHHHHHHHHHHHHHHHHHHHHHHHHHHHHHHHHHHHHHHHHHHHHHHHHHHHHHHHHHHHHHHHHHHHHHHHHHHHHHHHHHHHHTT-STTGGGGTTTTS--------------------------------------------